Protein AF-A0A811U349-F1 (afdb_monomer_lite)

Foldseek 3Di:
DDDDDDDDDDDDPDDDDDPPDPPPPPPPPPPPPPPPADPVNVVVVVVVVVVVVVVVVVVVVVVVVVVVVVVVVVVVVVVVVVVVVVVVVVVVVVVVVVVVVVVVVVVVVVVVVVVVVVVVVVVVVVVVVVVVVVVVVVVVVPDDDDDDDDDDDDDDDVVNVVVCVVVVPCPPPPVPPDPDDCPPPDCPDPDPVVVVVVVVVVVVVVVVVVVVVVVVVVVVVVVVVVVVVVVVVVVVVVVVVVVVVVVVVVVVVVVVVVVVVVVVVVVVVVVVVVVVVVVVVVVVVVVVVPPDDDDDDDDPVVVVVVVVVVVVVVVVVVVVVVVVVVVVVVVVVVVVVVVVVVVVVVVVVVVVVVVVVVVVVVVVVVVVVVVVVVVVVVVVVVVVVVPDDDDDDDDDDDDDDDDDDDDDDDDDDDDDDDDDDDDDDDDDDDDDDDDDPDDDDDDDDDDDDDDDPDPVVVVVVVVVVVVVVVVVVVVVVVCVVPDD

InterPro domains:
  IPR024849 Shootin-1 [PTHR46606] (61-437)

Sequence (484 aa):
MERRGRIPVARFRTQEGKTRSRSRVRDPDYNEQDPETDLFTLLEDNIALKEENKALKIEIEDGKKAQTDLEEEKNKVCNELSDLKKQQLGNETQIKELTTKLNKISTERHALDKLHKMKIDKIDDLEHELQALQEKHKLLAAKPKPTALVHSAPIASPGLSSKLLKILPTLTSTEMESIVDVEPTATLPITSDLVERLVDEFQTLKSSMNAVELQLYEANEKIAELLENQHHLEEENETMRTENTNLTKVAKLLTENMKESVETSKKMEAALIKLKQRNDELNARTRDLTDGPPAPSPSPTTVKANEEFEQIKEEVESQNRDHNERIVEMKTLMEAAIEKNTNDELNTFKLKVEILEEELRKAIARAEHAEIELQKYKKSNSNISTNSLTTTFAQTEPLIITPTTTTTSTETASATAPIAPLPPPPPPPPLPPPLPAKLIYNQKADVMPGGGTAFSDSIAAHTLQREKIIGTVKQQVQGAATGR

Radius of gyration: 51.7 Å; chains: 1; bounding box: 118×86×165 Å

Organism: Ceratitis capitata (NCBI:txid7213)

Secondary structure (DSSP, 8-state):
----PPP----------------------TT---TTS-HHHHHHHHHHHHHHHHHHHHHHHHHHHHHHHHHHHHHHHHHHHHHHHHHHHHHHHHHHHHHHHHHHHHHHHHHHHHHHHHHHHHHHHHHHHHHHHHHHHHHHHT---------------HHHHHHHHHHS---SSSTTT-S----TT------HHHHHHHHHHHHHHHHHHHHHHHHHHHHHHHHHHHHHHHHHHHHHHHHHHHHHHHHHHHHHHHHHHHHHHHHHHHHHHHHHHHHHHHHHHHHHHHHHTTSS-------THHHHHHHHHHHHHHHHHHHHHHHHHHHHHHHHHHHHHHHHHHHHHHHHHHHHHHHHHHHHHHHHHHHHHHHHHHHHHHHHHHHHTTSS-------------------------------PPPPPPPPPPPPPPPPPS----------S-----HHHHHHHHHHHHHHHHHHHHHHHHHHHHS--

Structure (mmCIF, N/CA/C/O backbone):
data_AF-A0A811U349-F1
#
_entry.id   AF-A0A811U349-F1
#
loop_
_atom_site.group_PDB
_atom_site.id
_atom_site.type_symbol
_atom_site.label_atom_id
_atom_site.label_alt_id
_atom_site.label_comp_id
_atom_site.label_asym_id
_atom_site.label_entity_id
_atom_site.label_seq_id
_atom_site.pdbx_PDB_ins_code
_atom_site.Cartn_x
_atom_site.Cartn_y
_atom_site.Cartn_z
_atom_site.occupancy
_atom_site.B_iso_or_equiv
_atom_site.auth_seq_id
_atom_site.auth_comp_id
_atom_site.auth_asym_id
_atom_site.auth_atom_id
_atom_site.pdbx_PDB_model_num
ATOM 1 N N . MET A 1 1 ? -37.316 36.410 -12.811 1.00 41.97 1 MET A N 1
ATOM 2 C CA . MET A 1 1 ? -36.128 36.892 -13.552 1.00 41.97 1 MET A CA 1
ATOM 3 C C . MET A 1 1 ? -35.113 35.759 -13.606 1.00 41.97 1 MET A C 1
ATOM 5 O O . MET A 1 1 ? -34.329 35.588 -12.684 1.00 41.97 1 MET A O 1
ATOM 9 N N . GLU A 1 2 ? -35.206 34.928 -14.643 1.00 41.16 2 GLU A N 1
ATOM 10 C CA . GLU A 1 2 ? -34.267 33.836 -14.925 1.00 41.16 2 GLU A CA 1
ATOM 11 C C . GLU A 1 2 ? -32.912 34.385 -15.392 1.00 41.16 2 GLU A C 1
ATOM 13 O O . GLU A 1 2 ? -32.853 35.238 -16.277 1.00 41.16 2 GLU A O 1
ATOM 18 N N . ARG A 1 3 ? -31.814 33.852 -14.847 1.00 44.47 3 ARG A N 1
ATOM 19 C CA . ARG A 1 3 ? -30.470 33.979 -15.424 1.00 44.47 3 ARG A CA 1
ATOM 20 C C . ARG A 1 3 ? -29.896 32.583 -15.656 1.00 44.47 3 ARG A C 1
ATOM 22 O O . ARG A 1 3 ? -29.122 32.078 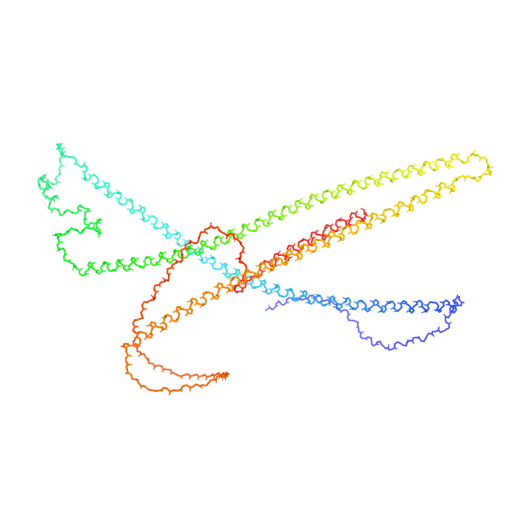-14.854 1.00 44.47 3 ARG A O 1
ATOM 29 N N . ARG A 1 4 ? -30.288 31.955 -16.769 1.00 46.06 4 ARG A N 1
ATOM 30 C CA . ARG A 1 4 ? -29.558 30.816 -17.343 1.00 46.06 4 ARG A CA 1
ATOM 31 C C . ARG A 1 4 ? -28.287 31.357 -18.006 1.00 46.06 4 ARG A C 1
ATOM 33 O O . ARG A 1 4 ? -28.369 32.155 -18.940 1.00 46.06 4 ARG A O 1
ATOM 40 N N . GLY A 1 5 ? -27.125 30.967 -17.485 1.00 47.62 5 GLY A N 1
ATOM 41 C CA . GLY A 1 5 ? -25.822 31.287 -18.065 1.00 47.62 5 GLY A CA 1
ATOM 42 C C . GLY A 1 5 ? -25.696 30.684 -19.464 1.00 47.62 5 GLY A C 1
ATOM 43 O O . GLY A 1 5 ? -25.898 29.487 -19.651 1.00 47.62 5 GLY A O 1
ATOM 44 N N . ARG A 1 6 ? -25.418 31.535 -20.456 1.00 54.81 6 ARG A N 1
ATOM 45 C CA . ARG A 1 6 ? -25.235 31.152 -21.858 1.00 54.81 6 ARG A CA 1
ATOM 46 C C . ARG A 1 6 ? -23.884 30.459 -22.042 1.00 54.81 6 ARG A C 1
ATOM 48 O O . ARG A 1 6 ? -22.852 31.023 -21.696 1.00 54.81 6 ARG A O 1
ATOM 55 N N . ILE A 1 7 ? -23.911 29.279 -22.648 1.00 49.59 7 ILE A N 1
ATOM 56 C CA . ILE A 1 7 ? -22.741 28.603 -23.220 1.00 49.59 7 ILE A CA 1
ATOM 57 C C . ILE A 1 7 ? -22.268 29.423 -24.440 1.00 49.59 7 ILE A C 1
ATOM 59 O O . ILE A 1 7 ? -23.120 29.853 -25.227 1.00 49.59 7 ILE A O 1
ATOM 63 N N . PRO A 1 8 ? -20.959 29.660 -24.645 1.00 46.91 8 PRO A N 1
ATOM 64 C CA . PRO A 1 8 ? -20.467 30.281 -25.870 1.00 46.91 8 PRO A CA 1
ATOM 65 C C . PRO A 1 8 ? -20.682 29.334 -27.059 1.00 46.91 8 PRO A C 1
ATOM 67 O O . PRO A 1 8 ? -20.035 28.298 -27.177 1.00 46.91 8 PRO A O 1
ATOM 70 N N . VAL A 1 9 ? -21.613 29.689 -27.944 1.00 43.12 9 VAL A N 1
ATOM 71 C CA . VAL A 1 9 ? -21.835 29.004 -29.221 1.00 43.12 9 VAL A CA 1
ATOM 72 C C . VAL A 1 9 ? -20.755 29.468 -30.197 1.00 43.12 9 VAL A C 1
ATOM 74 O O . VAL A 1 9 ? -20.718 30.642 -30.574 1.00 43.12 9 VAL A O 1
ATOM 77 N N . ALA A 1 10 ? -19.874 28.557 -30.609 1.00 43.38 10 ALA A N 1
ATOM 78 C CA . ALA A 1 10 ? -18.976 28.789 -31.732 1.00 43.38 10 ALA A CA 1
ATOM 79 C C . ALA A 1 10 ? -19.815 29.090 -32.984 1.00 43.38 10 ALA A C 1
ATOM 81 O O . ALA A 1 10 ? -20.736 28.347 -33.329 1.00 43.38 10 ALA A O 1
ATOM 82 N N . ARG A 1 11 ? -19.529 30.214 -33.651 1.00 43.16 11 ARG A N 1
ATOM 83 C CA . ARG A 1 11 ? -20.216 30.604 -34.885 1.00 43.16 11 ARG A CA 1
ATOM 84 C C . ARG A 1 11 ? -19.856 29.619 -35.996 1.00 43.16 11 ARG A C 1
ATOM 86 O O . ARG A 1 11 ? -18.820 29.761 -36.637 1.00 43.16 11 ARG A O 1
ATOM 93 N N . PHE A 1 12 ? -20.738 28.658 -36.249 1.00 36.53 12 PHE A N 1
ATOM 94 C CA . PHE A 1 12 ? -20.738 27.908 -37.496 1.00 36.53 12 PHE A CA 1
ATOM 95 C C . PHE A 1 12 ? -21.028 28.878 -38.641 1.00 36.53 12 PHE A C 1
ATOM 97 O O . PHE A 1 12 ? -22.109 29.458 -38.739 1.00 36.53 12 PHE A O 1
ATOM 104 N N . ARG A 1 13 ? -20.028 29.083 -39.498 1.00 42.72 13 ARG A N 1
ATOM 105 C CA . ARG A 1 13 ? -20.204 29.750 -40.782 1.00 42.72 13 ARG A CA 1
ATOM 106 C C . ARG A 1 13 ? -20.983 28.779 -41.667 1.00 42.72 13 ARG A C 1
ATOM 108 O O . ARG A 1 13 ? -20.434 27.793 -42.143 1.00 42.72 13 ARG A O 1
ATOM 115 N N . THR A 1 14 ? -22.275 29.034 -41.827 1.00 43.50 14 THR A N 1
ATOM 116 C CA . THR A 1 14 ? -23.143 28.347 -42.783 1.00 43.50 14 THR A CA 1
ATOM 117 C C . THR A 1 14 ? -22.600 28.577 -44.192 1.00 43.50 14 THR A C 1
ATOM 119 O O . THR A 1 14 ? -22.700 29.686 -44.717 1.00 43.50 14 THR A O 1
ATOM 122 N N . GLN A 1 15 ? -22.002 27.551 -44.797 1.00 39.94 15 GLN A N 1
ATOM 123 C CA . GLN A 1 15 ? -21.915 27.473 -46.250 1.00 39.94 15 GLN A CA 1
ATOM 124 C C . GLN A 1 15 ? -23.159 26.744 -46.743 1.00 39.94 15 GLN A C 1
ATOM 126 O O . GLN A 1 15 ? -23.410 25.590 -46.401 1.00 39.94 15 GLN A O 1
ATOM 131 N N . GLU A 1 16 ? -23.959 27.491 -47.491 1.00 40.28 16 GLU A N 1
ATOM 132 C CA . GLU A 1 16 ? -25.158 27.050 -48.179 1.00 40.28 16 GLU A CA 1
ATOM 133 C C . GLU A 1 16 ? -24.883 25.837 -49.070 1.00 40.28 16 GLU A C 1
ATOM 135 O O . GLU A 1 16 ? -23.791 25.665 -49.623 1.00 40.28 16 GLU A O 1
ATOM 140 N N . GLY A 1 17 ? -25.910 25.000 -49.208 1.00 49.72 17 GLY A N 1
ATOM 141 C CA . GLY A 1 17 ? -25.886 23.797 -50.017 1.00 49.72 17 GLY A CA 1
ATOM 142 C C . GLY A 1 17 ? -25.392 24.064 -51.434 1.00 49.72 17 GLY A C 1
ATOM 143 O O . GLY A 1 17 ? -26.063 24.695 -52.245 1.00 49.72 17 GLY A O 1
ATOM 144 N N . LYS A 1 18 ? -24.237 23.488 -51.755 1.00 39.69 18 LYS A N 1
ATOM 145 C CA . LYS A 1 18 ? -23.912 23.098 -53.120 1.00 39.69 18 LYS A CA 1
ATOM 146 C C . LYS A 1 18 ? -24.049 21.592 -53.172 1.00 39.69 18 LYS A C 1
ATOM 148 O O . LYS A 1 18 ? -23.184 20.858 -52.702 1.00 39.69 18 LYS A O 1
ATOM 153 N N . THR A 1 19 ? -25.156 21.140 -53.749 1.00 42.84 19 THR A N 1
ATOM 154 C CA . THR A 1 19 ? -25.222 19.851 -54.426 1.00 42.84 19 THR A CA 1
ATOM 155 C C . THR A 1 19 ? -23.984 19.753 -55.314 1.00 42.84 19 THR A C 1
ATOM 157 O O . THR A 1 19 ? -23.903 20.378 -56.375 1.00 42.84 19 THR A O 1
ATOM 160 N N . ARG A 1 20 ? -22.957 19.024 -54.860 1.00 41.75 20 ARG A N 1
ATOM 161 C CA . ARG A 1 20 ? -21.807 18.704 -55.702 1.00 41.75 20 ARG A CA 1
ATOM 162 C C . ARG A 1 20 ? -22.303 17.659 -56.682 1.00 41.75 20 ARG A C 1
ATOM 164 O O . ARG A 1 20 ? -22.201 16.455 -56.469 1.00 41.75 20 ARG A O 1
ATOM 171 N N . SER A 1 21 ? -22.925 18.188 -57.732 1.00 40.38 21 SER A N 1
ATOM 172 C CA . SER A 1 21 ? -23.091 17.562 -59.029 1.00 40.38 21 SER A CA 1
ATOM 173 C C . SER A 1 21 ? -21.906 16.649 -59.269 1.00 40.38 21 SER A C 1
ATOM 175 O O . SER A 1 21 ? -20.775 17.053 -58.989 1.00 40.38 21 SER A O 1
ATOM 177 N N . ARG A 1 22 ? -22.184 15.436 -59.755 1.00 44.00 22 ARG A N 1
ATOM 178 C CA . ARG A 1 22 ? -21.202 14.500 -60.302 1.00 44.00 22 ARG A CA 1
ATOM 179 C C . ARG A 1 22 ? -20.278 15.311 -61.206 1.00 44.00 22 ARG A C 1
ATOM 181 O O . ARG A 1 22 ? -20.615 15.587 -62.354 1.00 44.00 22 ARG A O 1
ATOM 188 N N . SER A 1 23 ? -19.169 15.784 -60.639 1.00 43.53 23 SER A N 1
ATOM 189 C CA . SER A 1 23 ? -18.108 16.418 -61.391 1.00 43.53 23 SER A CA 1
ATOM 190 C C . SER A 1 23 ? -17.662 15.293 -62.280 1.00 43.53 23 SER A C 1
ATOM 192 O O . SER A 1 23 ? -17.169 14.288 -61.768 1.00 43.53 23 SER A O 1
ATOM 194 N N . ARG A 1 24 ? -17.963 15.424 -63.574 1.00 50.12 24 ARG A N 1
ATOM 195 C CA . ARG A 1 24 ? -17.369 14.601 -64.615 1.00 50.12 24 ARG A CA 1
ATOM 196 C C . ARG A 1 24 ? -15.922 14.398 -64.193 1.00 50.12 24 ARG A C 1
ATOM 198 O O . ARG A 1 24 ? -15.200 15.380 -64.008 1.00 50.12 24 ARG A O 1
ATOM 205 N N . VAL A 1 25 ? -15.564 13.145 -63.927 1.00 46.06 25 VAL A N 1
ATOM 206 C CA . VAL A 1 25 ? -14.177 12.722 -64.055 1.00 46.06 25 VAL A CA 1
ATOM 207 C C . VAL A 1 25 ? -13.810 13.262 -65.426 1.00 46.06 25 VAL A C 1
ATOM 209 O O . VAL A 1 25 ? -14.460 12.907 -66.407 1.00 46.06 25 VAL A O 1
ATOM 212 N N . ARG A 1 26 ? -12.970 14.299 -65.454 1.00 53.19 26 ARG A N 1
ATOM 213 C CA . ARG A 1 26 ? -12.475 14.840 -66.710 1.00 53.19 26 ARG A CA 1
ATOM 214 C C . ARG A 1 26 ? -11.809 13.630 -67.350 1.00 53.19 26 ARG A C 1
ATOM 216 O O . ARG A 1 26 ? -10.923 13.057 -66.715 1.00 53.19 26 ARG A O 1
ATOM 223 N N . ASP A 1 27 ? -12.335 13.168 -68.483 1.00 52.66 27 ASP A N 1
ATOM 224 C CA . ASP A 1 27 ? -11.683 12.087 -69.214 1.00 52.66 27 ASP A CA 1
ATOM 225 C C . ASP A 1 27 ? -10.218 12.509 -69.379 1.00 52.66 27 ASP A C 1
ATOM 227 O O . ASP A 1 27 ? -9.985 13.695 -69.654 1.00 52.66 27 ASP A O 1
ATOM 231 N N . PRO A 1 28 ? -9.244 11.625 -69.093 1.00 60.69 28 PRO A N 1
ATOM 232 C CA . PRO A 1 28 ? -7.841 11.986 -69.202 1.00 60.69 28 PRO A CA 1
ATOM 233 C C . PRO A 1 28 ? -7.624 12.562 -70.596 1.00 60.69 28 PRO A C 1
ATOM 235 O O . PRO A 1 28 ? -7.951 11.914 -71.592 1.00 60.69 28 PRO A O 1
ATOM 238 N N . ASP A 1 29 ? -7.162 13.806 -70.668 1.00 60.78 29 ASP A N 1
ATOM 239 C CA . ASP A 1 29 ? -6.825 14.413 -71.944 1.00 60.78 29 ASP A CA 1
ATOM 240 C C . ASP A 1 29 ? -5.531 13.742 -72.411 1.00 60.78 29 ASP A C 1
ATOM 242 O O . ASP A 1 29 ? -4.434 14.108 -72.002 1.00 60.78 29 ASP A O 1
ATOM 246 N N . TYR A 1 30 ? -5.666 12.670 -73.196 1.00 56.94 30 TYR A N 1
ATOM 247 C CA . TYR A 1 30 ? -4.543 11.869 -73.696 1.00 56.94 30 TYR A CA 1
ATOM 248 C C . TYR A 1 30 ? -3.632 12.649 -74.662 1.00 56.94 30 TYR A C 1
ATOM 250 O O . TYR A 1 30 ? -2.660 12.089 -75.162 1.00 56.94 30 TYR A O 1
ATOM 258 N N . ASN A 1 31 ? -3.946 13.918 -74.941 1.00 56.44 31 ASN A N 1
ATOM 259 C CA . ASN A 1 31 ? -3.241 14.763 -75.895 1.00 56.44 31 ASN A CA 1
ATOM 260 C C . ASN A 1 31 ? -2.237 15.738 -75.246 1.00 56.44 31 ASN A C 1
ATOM 262 O O . ASN A 1 31 ? -1.541 16.444 -75.968 1.00 56.44 31 ASN A O 1
ATOM 266 N N . GLU A 1 32 ? -2.132 15.763 -73.912 1.00 54.78 32 GLU A N 1
ATOM 267 C CA . GLU A 1 32 ? -1.072 16.465 -73.164 1.00 54.78 32 GLU A CA 1
ATOM 268 C C . GLU A 1 32 ? 0.035 15.486 -72.721 1.00 54.78 32 GLU A C 1
ATOM 270 O O . GLU A 1 32 ? 0.512 15.531 -71.588 1.00 54.78 32 GLU A O 1
ATOM 275 N N . GLN A 1 33 ? 0.443 14.557 -73.595 1.00 57.09 33 GLN A N 1
ATOM 276 C CA . GLN A 1 33 ? 1.718 13.870 -73.391 1.00 57.09 33 GLN A CA 1
ATOM 277 C C . GLN A 1 33 ? 2.831 14.884 -73.636 1.00 57.09 33 GLN A C 1
ATOM 279 O O . GLN A 1 33 ? 3.050 15.313 -74.769 1.00 57.09 33 GLN A O 1
ATOM 284 N N . ASP A 1 34 ? 3.505 15.279 -72.560 1.00 55.97 34 ASP A N 1
ATOM 285 C CA . ASP A 1 34 ? 4.784 15.966 -72.646 1.00 55.97 34 ASP A CA 1
ATOM 286 C C . ASP A 1 34 ? 5.720 15.108 -73.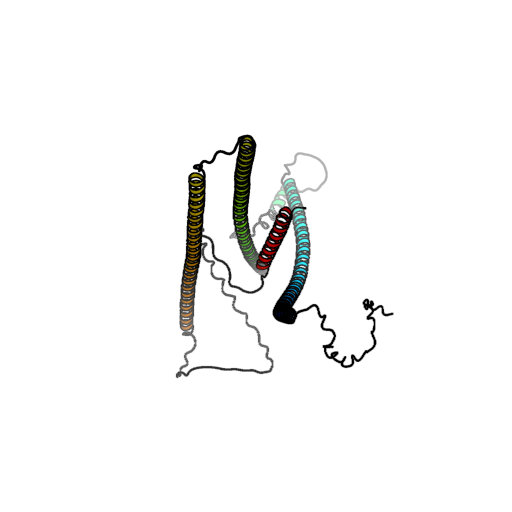523 1.00 55.97 34 ASP A C 1
ATOM 288 O O . ASP A 1 34 ? 5.990 13.956 -73.161 1.00 55.97 34 ASP A O 1
ATOM 292 N N . PRO A 1 35 ? 6.169 15.589 -74.700 1.00 58.34 35 PRO A N 1
ATOM 293 C CA . PRO A 1 35 ? 6.969 14.788 -75.626 1.00 58.34 35 PRO A CA 1
ATOM 294 C C . PRO A 1 35 ? 8.334 14.374 -75.051 1.00 58.34 35 PRO A C 1
ATOM 296 O O . PRO A 1 35 ? 9.058 13.620 -75.698 1.00 58.34 35 PRO A O 1
ATOM 299 N N . GLU A 1 36 ? 8.693 14.859 -73.860 1.00 58.94 36 GLU A N 1
ATOM 300 C CA . GLU A 1 36 ? 9.955 14.569 -73.179 1.00 58.94 36 GLU A CA 1
ATOM 301 C C . GLU A 1 36 ? 9.907 13.342 -72.249 1.00 58.94 36 GLU A C 1
ATOM 303 O O . GLU A 1 36 ? 10.961 12.878 -71.815 1.00 58.94 36 GLU A O 1
ATOM 308 N N . THR A 1 37 ? 8.728 12.772 -71.959 1.00 65.31 37 THR A N 1
ATOM 309 C CA . THR A 1 37 ? 8.615 11.627 -71.032 1.00 65.31 37 THR A CA 1
ATOM 310 C C . THR A 1 37 ? 8.408 10.313 -71.790 1.00 65.31 37 THR A C 1
ATOM 312 O O . THR A 1 37 ? 7.348 10.076 -72.370 1.00 65.31 37 THR A O 1
ATOM 315 N N . ASP A 1 38 ? 9.419 9.441 -71.789 1.00 79.19 38 ASP A N 1
ATOM 316 C CA . ASP A 1 38 ? 9.354 8.121 -72.429 1.00 79.19 38 ASP A CA 1
ATOM 317 C C . ASP A 1 38 ? 8.302 7.214 -71.751 1.00 79.19 38 ASP A C 1
ATOM 319 O O . ASP A 1 38 ? 8.050 7.294 -70.545 1.00 79.19 38 ASP A O 1
ATOM 323 N N . LEU A 1 39 ? 7.694 6.308 -72.523 1.00 80.75 39 LEU A N 1
ATOM 324 C CA . LEU A 1 39 ? 6.685 5.352 -72.054 1.00 80.75 39 LEU A CA 1
ATOM 325 C C . LEU A 1 39 ? 7.210 4.490 -70.896 1.00 80.75 39 LEU A C 1
ATOM 327 O O . LEU A 1 39 ? 6.443 4.126 -70.004 1.00 80.75 39 LEU A O 1
ATOM 331 N N . PHE A 1 40 ? 8.508 4.180 -70.899 1.00 78.62 40 PHE A N 1
ATOM 332 C CA . PHE A 1 40 ? 9.168 3.466 -69.807 1.00 78.62 40 PHE A CA 1
ATOM 333 C C . PHE A 1 40 ? 9.161 4.268 -68.504 1.00 78.62 40 PHE A C 1
ATOM 335 O O . PHE A 1 40 ? 8.773 3.719 -67.477 1.00 78.62 40 PHE A O 1
ATOM 342 N N . THR A 1 41 ? 9.481 5.563 -68.551 1.00 83.12 41 THR A N 1
ATOM 343 C CA . THR A 1 41 ? 9.434 6.453 -67.380 1.00 83.12 41 THR A CA 1
ATOM 344 C C . THR A 1 41 ? 8.015 6.559 -66.826 1.00 83.12 41 THR A C 1
ATOM 346 O O . THR A 1 41 ? 7.806 6.420 -65.627 1.00 83.12 41 THR A O 1
ATOM 349 N N . LEU A 1 42 ? 7.006 6.681 -67.696 1.00 84.81 42 LEU A N 1
ATOM 350 C CA . LEU A 1 42 ? 5.608 6.739 -67.258 1.00 84.81 42 LEU A CA 1
ATOM 351 C C . LEU A 1 42 ? 5.127 5.420 -66.619 1.00 84.81 42 LEU A C 1
ATOM 353 O O . LEU A 1 42 ? 4.299 5.429 -65.705 1.00 84.81 42 LEU A O 1
ATOM 357 N N . LEU A 1 43 ? 5.621 4.274 -67.100 1.00 88.50 43 LEU A N 1
ATOM 358 C CA . LEU A 1 43 ? 5.340 2.967 -66.502 1.00 88.50 43 LEU A CA 1
ATOM 359 C C . LEU A 1 43 ? 6.050 2.792 -65.156 1.00 88.50 43 LEU A C 1
ATOM 361 O O . LEU A 1 43 ? 5.420 2.289 -64.226 1.00 88.50 43 LEU A O 1
ATOM 365 N N . GLU A 1 44 ? 7.308 3.221 -65.040 1.00 88.50 44 GLU A N 1
ATOM 366 C CA . GLU A 1 44 ? 8.050 3.244 -63.774 1.00 88.50 44 GLU A CA 1
ATOM 367 C C . GLU A 1 44 ? 7.343 4.123 -62.737 1.00 88.50 44 GLU A C 1
ATOM 369 O O . GLU A 1 44 ? 7.060 3.647 -61.637 1.00 88.50 44 GLU A O 1
ATOM 374 N N . ASP A 1 45 ? 6.925 5.335 -63.111 1.00 89.75 45 ASP A N 1
ATOM 375 C CA . ASP A 1 45 ? 6.152 6.229 -62.243 1.00 89.75 45 ASP A CA 1
ATOM 376 C C . ASP A 1 45 ? 4.802 5.613 -61.846 1.00 89.75 45 ASP A C 1
ATOM 378 O O . ASP A 1 45 ? 4.374 5.712 -60.697 1.00 89.75 45 ASP A O 1
ATOM 382 N N . ASN A 1 46 ? 4.114 4.919 -62.762 1.00 91.94 46 ASN A N 1
ATOM 383 C CA . ASN A 1 46 ? 2.859 4.236 -62.434 1.00 91.94 46 ASN A CA 1
ATOM 384 C C . ASN A 1 46 ? 3.064 3.068 -61.458 1.00 91.94 46 ASN A C 1
ATOM 386 O O . ASN A 1 46 ? 2.199 2.815 -60.614 1.00 91.94 46 ASN A O 1
ATOM 390 N N . ILE A 1 47 ? 4.179 2.343 -61.583 1.00 92.75 47 ILE A N 1
ATOM 391 C CA . ILE A 1 47 ? 4.565 1.278 -60.653 1.00 92.75 47 ILE A CA 1
ATOM 392 C C . ILE A 1 47 ? 4.886 1.889 -59.287 1.00 92.75 47 ILE A C 1
ATOM 394 O O . ILE A 1 47 ? 4.298 1.451 -58.297 1.00 92.75 47 ILE A O 1
ATOM 398 N N . ALA A 1 48 ? 5.697 2.949 -59.239 1.00 93.44 48 ALA A N 1
ATOM 399 C CA . ALA A 1 48 ? 6.023 3.671 -58.012 1.00 93.44 48 ALA A CA 1
ATOM 400 C C . ALA A 1 48 ? 4.759 4.204 -57.314 1.00 93.44 48 ALA A C 1
ATOM 402 O O . ALA A 1 48 ? 4.555 3.953 -56.129 1.00 93.44 48 ALA A O 1
ATOM 403 N N . LEU A 1 49 ? 3.836 4.823 -58.059 1.00 94.56 49 LEU A N 1
ATOM 404 C CA . LEU A 1 49 ? 2.552 5.294 -57.530 1.00 94.56 49 LEU A CA 1
ATOM 405 C C . LEU A 1 49 ? 1.662 4.151 -57.029 1.00 94.56 49 LEU A C 1
ATOM 407 O O . LEU A 1 49 ? 0.912 4.321 -56.066 1.00 94.56 49 LEU A O 1
ATOM 411 N N . LYS A 1 50 ? 1.681 2.976 -57.668 1.00 95.44 50 LYS A N 1
ATOM 412 C CA . LYS A 1 50 ? 0.935 1.802 -57.179 1.00 95.44 50 LYS A CA 1
ATOM 413 C C . LYS A 1 50 ? 1.528 1.256 -55.887 1.00 95.44 50 LYS A C 1
ATOM 415 O O . LYS A 1 50 ? 0.766 0.863 -55.002 1.00 95.44 50 LYS A O 1
ATOM 420 N N . GLU A 1 51 ? 2.851 1.224 -55.780 1.00 94.38 51 GLU A N 1
ATOM 421 C CA . GLU A 1 51 ? 3.549 0.825 -54.559 1.00 94.38 51 GLU A CA 1
ATOM 422 C C . GLU A 1 51 ? 3.295 1.823 -53.426 1.00 94.38 51 GLU A C 1
ATOM 424 O O . GLU A 1 51 ? 2.921 1.404 -52.331 1.00 94.38 51 GLU A O 1
ATOM 429 N N . GLU A 1 52 ? 3.352 3.126 -53.709 1.00 95.25 52 GLU A N 1
ATOM 430 C CA . GLU A 1 52 ? 3.008 4.191 -52.764 1.00 95.25 52 GLU A CA 1
ATOM 431 C C . GLU A 1 52 ? 1.549 4.078 -52.299 1.00 95.25 52 GLU A C 1
ATOM 433 O O . GLU A 1 52 ? 1.275 4.065 -51.102 1.00 95.25 52 GLU A O 1
ATOM 438 N N . ASN A 1 53 ? 0.593 3.879 -53.212 1.00 95.38 53 ASN A N 1
ATOM 439 C CA . ASN A 1 53 ? -0.812 3.669 -52.842 1.00 95.38 53 ASN A CA 1
ATOM 440 C C . ASN A 1 53 ? -1.019 2.406 -51.993 1.00 95.38 53 ASN A C 1
ATOM 442 O O . ASN A 1 53 ? -1.892 2.376 -51.121 1.00 95.38 53 ASN A O 1
ATOM 446 N N . LYS A 1 54 ? -0.241 1.345 -52.237 1.00 96.75 54 LYS A N 1
ATOM 447 C CA . LYS A 1 54 ? -0.278 0.132 -51.415 1.00 96.75 54 LYS A CA 1
ATOM 448 C C . LYS A 1 54 ? 0.272 0.409 -50.014 1.00 96.75 54 LYS A C 1
ATOM 450 O O . LYS A 1 54 ? -0.343 -0.045 -49.051 1.00 96.75 54 LYS A O 1
ATOM 455 N N . ALA A 1 55 ? 1.364 1.163 -49.903 1.00 95.88 55 ALA A N 1
ATOM 456 C CA . ALA A 1 55 ? 1.934 1.588 -48.627 1.00 95.88 55 ALA A CA 1
ATOM 457 C C . ALA A 1 55 ? 0.954 2.475 -47.841 1.00 95.88 55 ALA A C 1
ATOM 459 O O . ALA A 1 55 ? 0.627 2.149 -46.702 1.00 95.88 55 ALA A O 1
ATOM 460 N N . LEU A 1 56 ? 0.374 3.497 -48.480 1.00 96.31 56 LEU A N 1
ATOM 461 C CA . LEU A 1 56 ? -0.634 4.375 -47.874 1.00 96.31 56 LEU A CA 1
ATOM 462 C C . LEU A 1 56 ? -1.868 3.604 -47.398 1.00 96.31 56 LEU A C 1
ATOM 464 O O . LEU A 1 56 ? -2.440 3.909 -46.355 1.00 96.31 56 LEU A O 1
ATOM 468 N N . LYS A 1 57 ? -2.298 2.579 -48.142 1.00 97.06 57 LYS A N 1
ATOM 469 C CA . LYS A 1 57 ? -3.428 1.741 -47.727 1.00 97.06 57 LYS A CA 1
ATOM 470 C C . LYS A 1 57 ? -3.124 0.949 -46.454 1.00 97.06 57 LYS A C 1
ATOM 472 O O . LYS A 1 57 ? -4.021 0.801 -45.629 1.00 97.06 57 LYS A O 1
ATOM 477 N N . ILE A 1 58 ? -1.900 0.438 -46.316 1.00 96.38 58 ILE A N 1
ATOM 478 C CA . ILE A 1 58 ? -1.449 -0.251 -45.100 1.00 96.38 58 ILE A CA 1
ATOM 479 C C . ILE A 1 58 ? -1.398 0.749 -43.942 1.00 96.38 58 ILE A C 1
ATOM 481 O O . ILE A 1 58 ? -2.010 0.501 -42.911 1.00 96.38 58 ILE A O 1
ATOM 485 N N . GLU A 1 59 ? -0.793 1.918 -44.155 1.00 95.88 59 GLU A N 1
ATOM 486 C CA . GLU A 1 59 ? -0.683 2.968 -43.137 1.00 95.88 59 GLU A CA 1
ATOM 487 C C . GLU A 1 59 ? -2.055 3.458 -42.638 1.00 95.88 59 GLU A C 1
ATOM 489 O O . GLU A 1 59 ? -2.259 3.639 -41.439 1.00 95.88 59 GLU A O 1
ATOM 494 N N . ILE A 1 60 ? -3.038 3.610 -43.533 1.00 96.62 60 ILE A N 1
ATOM 495 C CA . ILE A 1 60 ? -4.416 3.959 -43.154 1.00 96.62 60 ILE A CA 1
ATOM 496 C C . ILE A 1 60 ? -5.053 2.863 -42.292 1.00 96.62 60 ILE A C 1
ATOM 498 O O . ILE A 1 60 ? -5.786 3.175 -41.352 1.00 96.62 60 ILE A O 1
ATOM 502 N N . GLU A 1 61 ? -4.834 1.590 -42.619 1.00 95.94 61 GLU A N 1
ATOM 503 C CA . GLU A 1 61 ? -5.431 0.481 -41.873 1.00 95.94 61 GLU A CA 1
ATOM 504 C C . GLU A 1 61 ? -4.777 0.315 -40.494 1.00 95.94 61 GLU A C 1
ATOM 506 O O . GLU A 1 61 ? -5.487 0.175 -39.496 1.00 95.94 61 GLU A O 1
ATOM 511 N N . ASP A 1 62 ? -3.454 0.465 -40.413 1.00 95.94 62 ASP A N 1
ATOM 512 C CA . ASP A 1 62 ? -2.714 0.514 -39.149 1.00 95.94 62 ASP A CA 1
ATOM 513 C C . ASP A 1 62 ? -3.161 1.708 -38.292 1.00 95.94 62 ASP A C 1
ATOM 515 O O . ASP A 1 62 ? -3.400 1.565 -37.091 1.00 95.94 62 ASP A O 1
ATOM 519 N N . GLY A 1 63 ? -3.378 2.873 -38.912 1.00 96.88 63 GLY A N 1
ATOM 520 C CA . GLY A 1 63 ? -3.912 4.062 -38.248 1.00 96.88 63 GLY A CA 1
ATOM 521 C C . GLY A 1 63 ? -5.317 3.853 -37.674 1.00 96.88 63 GLY A C 1
ATOM 522 O O . GLY A 1 63 ? -5.586 4.258 -36.543 1.00 96.88 63 GLY A O 1
ATOM 523 N N . LYS A 1 64 ? -6.215 3.172 -38.400 1.00 96.88 64 LYS A N 1
ATOM 524 C CA . LYS A 1 64 ? -7.549 2.809 -37.878 1.00 96.88 64 LYS A CA 1
ATOM 525 C C . LYS A 1 64 ? -7.467 1.820 -36.724 1.00 96.88 64 LYS A C 1
ATOM 527 O O . LYS A 1 64 ? -8.236 1.941 -35.768 1.00 96.88 64 LYS A O 1
ATOM 532 N N . LYS A 1 65 ? -6.561 0.842 -36.811 1.00 96.06 65 LYS A N 1
ATOM 533 C CA . LYS A 1 65 ? -6.337 -0.108 -35.723 1.00 96.06 65 LYS A CA 1
ATOM 534 C C . LYS A 1 65 ? -5.868 0.634 -34.471 1.00 96.06 65 LYS A C 1
ATOM 536 O O . LYS A 1 65 ? -6.501 0.505 -33.430 1.00 96.06 65 LYS A O 1
ATOM 541 N N . ALA A 1 66 ? -4.854 1.488 -34.599 1.00 95.06 66 ALA A N 1
ATOM 542 C CA . ALA A 1 66 ? -4.363 2.316 -33.500 1.00 95.06 66 ALA A CA 1
ATOM 543 C C . ALA A 1 66 ? -5.456 3.234 -32.921 1.00 95.06 66 ALA A C 1
ATOM 545 O O . ALA A 1 66 ? -5.547 3.401 -31.709 1.00 95.06 66 ALA A O 1
ATOM 546 N N . GLN A 1 67 ? -6.323 3.799 -33.768 1.00 96.19 67 GLN A N 1
ATOM 547 C CA . GLN A 1 67 ? -7.457 4.606 -33.316 1.00 96.19 67 GLN A CA 1
ATOM 548 C C . GLN A 1 67 ? -8.480 3.789 -32.515 1.00 96.19 67 GLN A C 1
ATOM 550 O O . GLN A 1 67 ? -9.032 4.295 -31.540 1.00 96.19 67 GLN A O 1
ATOM 555 N N . THR A 1 68 ? -8.740 2.547 -32.924 1.00 96.25 68 THR A N 1
ATOM 556 C CA . THR A 1 68 ? -9.662 1.646 -32.219 1.00 96.25 68 THR A CA 1
ATOM 557 C C . THR A 1 68 ? -9.094 1.266 -30.855 1.00 96.25 68 THR A C 1
ATOM 559 O O . THR A 1 68 ? -9.780 1.437 -29.851 1.00 96.25 68 THR A O 1
ATOM 562 N N . ASP A 1 69 ? -7.818 0.871 -30.813 1.00 95.50 69 ASP A N 1
ATOM 563 C CA . ASP A 1 69 ? -7.107 0.527 -29.576 1.00 95.50 69 ASP A CA 1
ATOM 564 C C . ASP A 1 69 ? -7.115 1.719 -28.587 1.00 95.50 69 ASP A C 1
ATOM 566 O O . ASP A 1 69 ? -7.388 1.557 -27.396 1.00 95.50 69 ASP A O 1
ATOM 570 N N . LEU A 1 70 ? -6.908 2.947 -29.085 1.00 95.69 70 LEU A N 1
ATOM 571 C CA . LEU A 1 70 ? -6.928 4.165 -28.266 1.00 95.69 70 LEU A CA 1
ATOM 572 C C . LEU A 1 70 ? -8.333 4.524 -27.750 1.00 95.69 70 LEU A C 1
ATOM 574 O O . LEU A 1 70 ? -8.475 5.032 -26.638 1.00 95.69 70 LEU A O 1
ATOM 578 N N . GLU A 1 71 ? -9.387 4.269 -28.528 1.00 95.69 71 GLU A N 1
ATOM 579 C CA . GLU A 1 71 ? -10.769 4.483 -28.081 1.00 95.69 71 GLU A CA 1
ATOM 580 C C . GLU A 1 71 ? -11.180 3.454 -27.013 1.00 95.69 71 GLU A C 1
ATOM 582 O O . GLU A 1 71 ? -11.860 3.812 -26.047 1.00 95.69 71 GLU A O 1
ATOM 587 N N . GLU A 1 72 ? -10.731 2.202 -27.128 1.00 96.25 72 GLU A N 1
ATOM 588 C CA . GLU A 1 72 ? -10.908 1.181 -26.088 1.00 96.25 72 GLU A CA 1
ATOM 589 C C . GLU A 1 72 ? -10.188 1.565 -24.790 1.00 96.25 72 GLU A C 1
ATOM 591 O O . GLU A 1 72 ? -10.793 1.519 -23.714 1.00 96.25 72 GLU A O 1
ATOM 596 N N . GLU A 1 73 ? -8.938 2.028 -24.883 1.00 95.75 73 GLU A N 1
ATOM 597 C CA . GLU A 1 73 ? -8.179 2.517 -23.730 1.00 95.75 73 GLU A CA 1
ATOM 598 C C . GLU A 1 73 ? -8.863 3.729 -23.080 1.00 95.75 73 GLU A C 1
ATOM 600 O O . GLU A 1 73 ? -9.050 3.759 -21.861 1.00 95.75 73 GLU A O 1
ATOM 605 N N . LYS A 1 74 ? -9.342 4.691 -23.881 1.00 96.00 74 LYS A N 1
ATOM 606 C CA . LYS A 1 74 ? -10.110 5.842 -23.381 1.00 96.00 74 LYS A CA 1
ATOM 607 C C . LYS A 1 74 ? -11.346 5.395 -22.602 1.00 96.00 74 LYS A C 1
ATOM 609 O O . LYS A 1 74 ? -11.620 5.923 -21.525 1.00 96.00 74 LYS A O 1
ATOM 614 N N . ASN A 1 75 ? -12.090 4.424 -23.129 1.00 96.12 75 ASN A N 1
ATOM 615 C CA . ASN A 1 75 ? -13.287 3.903 -22.472 1.00 96.12 75 ASN A CA 1
ATOM 616 C C . ASN A 1 75 ? -12.949 3.184 -21.162 1.00 96.12 75 ASN A C 1
ATOM 618 O O . ASN A 1 75 ? -13.651 3.371 -20.166 1.00 96.12 75 ASN A O 1
ATOM 622 N N . LYS A 1 76 ? -11.846 2.430 -21.129 1.00 96.75 76 LYS A N 1
ATOM 623 C CA . LYS A 1 76 ? -11.345 1.795 -19.908 1.00 96.75 76 LYS A CA 1
ATOM 624 C C . LYS A 1 76 ? -11.004 2.836 -18.837 1.00 96.75 76 LYS A C 1
ATOM 626 O O . LYS A 1 76 ? -11.527 2.752 -17.728 1.00 96.75 76 LYS A O 1
ATOM 631 N N . VAL A 1 77 ? -10.236 3.866 -19.193 1.00 95.62 77 VAL A N 1
ATOM 632 C CA . VAL A 1 77 ? -9.873 4.965 -18.280 1.00 95.62 77 VAL A CA 1
ATOM 633 C C . VAL A 1 77 ? -11.113 5.724 -17.795 1.00 95.62 77 VAL A C 1
ATOM 635 O O . VAL A 1 77 ? -11.206 6.079 -16.621 1.00 95.62 77 VAL A O 1
ATOM 638 N N . CYS A 1 78 ? -12.106 5.959 -18.659 1.00 95.69 78 CYS A N 1
ATOM 639 C CA . CYS A 1 78 ? -13.363 6.591 -18.252 1.00 95.69 78 CYS A CA 1
ATOM 640 C C . CYS A 1 78 ? -14.140 5.759 -17.220 1.00 95.69 78 CYS A C 1
ATOM 642 O O . CYS A 1 78 ? -14.702 6.335 -16.285 1.00 95.69 78 CYS A O 1
ATOM 644 N N . ASN A 1 79 ? -14.163 4.433 -17.367 1.00 95.19 79 ASN A N 1
ATOM 645 C CA . ASN A 1 79 ? -14.806 3.542 -16.402 1.00 95.19 79 ASN A CA 1
ATOM 646 C C . ASN A 1 79 ? -14.061 3.548 -15.060 1.00 95.19 79 ASN A C 1
ATOM 648 O O . ASN A 1 79 ? -14.686 3.774 -14.026 1.00 95.19 79 ASN A O 1
ATOM 652 N N . GLU A 1 80 ? -12.731 3.426 -15.082 1.00 96.19 80 GLU A N 1
ATOM 653 C CA . GLU A 1 80 ? -11.889 3.508 -13.878 1.00 96.19 80 GLU A CA 1
ATOM 654 C C . GLU A 1 80 ? -12.087 4.845 -13.138 1.00 96.19 80 GLU A C 1
ATOM 656 O O . GLU A 1 80 ? -12.237 4.880 -11.916 1.00 96.19 80 GLU A O 1
ATOM 661 N N . LEU A 1 81 ? -12.185 5.959 -13.873 1.00 95.00 81 LEU A N 1
ATOM 662 C CA . LEU A 1 81 ? -12.448 7.281 -13.296 1.00 95.00 81 LEU A CA 1
ATOM 663 C C . LEU A 1 81 ? -13.845 7.371 -12.661 1.00 95.00 81 LEU A C 1
ATOM 665 O O . LEU A 1 81 ? -14.015 8.014 -11.621 1.00 95.00 81 LEU A O 1
ATOM 669 N N . SER A 1 82 ? -14.851 6.729 -13.259 1.00 95.62 82 SER A N 1
ATOM 670 C CA . SER A 1 82 ? -16.200 6.646 -12.690 1.00 95.62 82 SER A CA 1
ATOM 671 C C . SER A 1 82 ? -16.214 5.858 -11.377 1.00 95.62 82 SER A C 1
ATOM 673 O O . SER A 1 82 ? -16.834 6.298 -10.403 1.00 95.62 82 SER A O 1
ATOM 675 N N . ASP A 1 83 ? -15.500 4.735 -11.321 1.00 95.19 83 ASP A N 1
ATOM 676 C CA . ASP A 1 83 ? -15.407 3.900 -10.122 1.00 95.19 83 ASP A CA 1
ATOM 677 C C . ASP A 1 83 ? -14.658 4.615 -8.992 1.00 95.19 83 ASP A C 1
ATOM 679 O O . ASP A 1 83 ? -15.168 4.686 -7.869 1.00 95.19 83 ASP A O 1
ATOM 683 N N . LEU A 1 84 ? -13.531 5.268 -9.300 1.00 95.19 84 LEU A N 1
ATOM 684 C CA . LEU A 1 84 ? -12.802 6.112 -8.346 1.00 95.19 84 LEU A CA 1
ATOM 685 C C . LEU A 1 84 ? -13.678 7.241 -7.796 1.00 95.19 84 LEU A C 1
ATOM 687 O O . LEU A 1 84 ? -13.674 7.516 -6.596 1.00 95.19 84 LEU A O 1
ATOM 691 N N . LYS A 1 85 ? -14.487 7.880 -8.647 1.00 95.81 85 LYS A N 1
ATOM 692 C CA . LYS A 1 85 ? -15.411 8.935 -8.212 1.00 95.81 85 LYS A CA 1
ATOM 693 C C . LYS A 1 85 ? -16.492 8.402 -7.267 1.00 95.81 85 LYS A C 1
ATOM 695 O O . LYS A 1 85 ? -16.882 9.090 -6.322 1.00 95.81 85 LYS A O 1
ATOM 700 N N . LYS A 1 86 ? -16.974 7.179 -7.495 1.00 95.56 86 LYS A N 1
ATOM 701 C CA . LYS A 1 86 ? -17.938 6.512 -6.610 1.00 95.56 86 LYS A CA 1
ATOM 702 C C . LYS A 1 86 ? -17.301 6.146 -5.267 1.00 95.56 86 LYS A C 1
ATOM 704 O O . LYS A 1 86 ? -17.914 6.389 -4.228 1.00 95.56 86 LYS A O 1
ATOM 709 N N . GLN A 1 87 ? -16.073 5.626 -5.281 1.00 95.25 87 GLN A N 1
ATOM 710 C CA . GLN A 1 87 ? -15.303 5.326 -4.072 1.00 95.25 87 GLN A CA 1
ATOM 711 C C . GLN A 1 87 ? -15.027 6.599 -3.259 1.00 95.25 87 GLN A C 1
ATOM 713 O O . GLN A 1 87 ? -15.273 6.621 -2.056 1.00 95.25 87 GLN A O 1
ATOM 718 N N . GLN A 1 88 ? -14.622 7.692 -3.916 1.00 94.75 88 GLN A N 1
ATOM 719 C CA . GLN A 1 88 ? -14.411 8.994 -3.280 1.00 94.75 88 GLN A CA 1
ATOM 720 C C . GLN A 1 88 ? -15.667 9.477 -2.541 1.00 94.75 88 GLN A C 1
ATOM 722 O O . GLN A 1 88 ? -15.574 9.915 -1.395 1.00 94.75 88 GLN A O 1
ATOM 727 N N . LEU A 1 89 ? -16.842 9.376 -3.170 1.00 95.06 89 LEU A N 1
ATOM 728 C CA . LEU A 1 89 ? -18.108 9.777 -2.551 1.00 95.06 89 LEU A CA 1
ATOM 729 C C . LEU A 1 89 ? -18.454 8.908 -1.326 1.00 95.06 89 LEU A C 1
ATOM 731 O O . LEU A 1 89 ? -18.955 9.417 -0.319 1.00 95.06 89 LEU A O 1
ATOM 735 N N . GLY A 1 90 ? -18.165 7.605 -1.399 1.00 94.50 90 GLY A N 1
ATOM 736 C CA . GLY A 1 90 ? -18.293 6.684 -0.267 1.00 94.50 90 GLY A CA 1
ATOM 737 C C . GLY A 1 90 ? -17.394 7.092 0.901 1.00 94.50 90 GLY A C 1
ATOM 738 O O . GLY A 1 90 ? -17.879 7.275 2.019 1.00 94.50 90 GLY A O 1
ATOM 739 N N . ASN A 1 91 ? -16.114 7.345 0.620 1.00 93.69 91 ASN A N 1
ATOM 740 C CA . ASN A 1 91 ? -15.135 7.784 1.614 1.00 93.69 91 ASN A CA 1
ATOM 741 C C . ASN A 1 91 ? -15.533 9.124 2.250 1.00 93.69 91 ASN A C 1
ATOM 743 O O . ASN A 1 91 ? -15.459 9.278 3.466 1.00 93.69 91 ASN A O 1
ATOM 747 N N . GLU A 1 92 ? -16.016 10.089 1.462 1.00 96.31 92 GLU A N 1
ATOM 748 C CA . GLU A 1 92 ? -16.480 11.381 1.981 1.00 96.31 92 GLU A CA 1
ATOM 749 C C . GLU A 1 92 ? -17.660 11.215 2.953 1.00 96.31 92 GLU A C 1
ATOM 751 O O . GLU A 1 92 ? -17.743 11.898 3.977 1.00 96.31 92 GLU A O 1
ATOM 756 N N . THR A 1 93 ? -18.561 10.275 2.662 1.00 95.62 93 THR A N 1
ATOM 757 C CA . THR A 1 93 ? -19.699 9.957 3.533 1.00 95.62 93 THR A CA 1
ATOM 758 C C . THR A 1 93 ? -19.229 9.327 4.845 1.00 95.62 93 THR A C 1
ATOM 760 O O . THR A 1 93 ? -19.647 9.765 5.918 1.00 95.62 93 THR A O 1
ATOM 763 N N . GLN A 1 94 ? -18.302 8.368 4.779 1.00 95.62 94 GLN A N 1
ATOM 764 C CA . GLN A 1 94 ? -17.729 7.722 5.961 1.00 95.62 94 GLN A CA 1
ATOM 765 C C . GLN A 1 94 ? -16.957 8.716 6.839 1.00 95.62 94 GLN A C 1
ATOM 767 O O . GLN A 1 94 ? -17.106 8.711 8.061 1.00 95.62 94 GLN A O 1
ATOM 772 N N . ILE A 1 95 ? -16.190 9.628 6.232 1.00 95.81 95 ILE A N 1
ATOM 773 C CA . ILE A 1 95 ? -15.487 10.696 6.954 1.00 95.81 95 ILE A CA 1
ATOM 774 C C . ILE A 1 95 ? -16.486 11.593 7.693 1.00 95.81 95 ILE A C 1
ATOM 776 O O . ILE A 1 95 ? -16.269 11.906 8.865 1.00 95.81 95 ILE A O 1
ATOM 780 N N . LYS A 1 96 ? -17.598 11.986 7.057 1.00 95.75 96 LYS A N 1
ATOM 781 C CA . LYS A 1 96 ? -18.646 12.790 7.716 1.00 95.75 96 LYS A CA 1
ATOM 782 C C . LYS A 1 96 ? -19.266 12.057 8.906 1.00 95.75 96 LYS A C 1
ATOM 784 O O . LYS A 1 96 ? -19.476 12.667 9.958 1.00 95.75 96 LYS A O 1
ATOM 789 N N . GLU A 1 97 ? -19.520 10.759 8.771 1.00 94.94 97 GLU A N 1
ATOM 790 C CA . GLU A 1 97 ? -20.053 9.937 9.859 1.00 94.94 97 GLU A CA 1
ATOM 791 C C . GLU A 1 97 ? -19.062 9.836 11.030 1.00 94.94 97 GLU A C 1
ATOM 793 O O . GLU A 1 97 ? -19.425 10.119 12.175 1.00 94.94 97 GLU A O 1
ATOM 798 N N . LEU A 1 98 ? -17.796 9.509 10.752 1.00 94.31 98 LEU A N 1
ATOM 799 C CA . LEU A 1 98 ? -16.739 9.431 11.763 1.00 94.31 98 LEU A CA 1
ATOM 800 C C . LEU A 1 98 ? -16.506 10.777 12.453 1.00 94.31 98 LEU A C 1
ATOM 802 O O . LEU A 1 98 ? -16.395 10.823 13.674 1.00 94.31 98 LEU A O 1
ATOM 806 N N . THR A 1 99 ? -16.517 11.880 11.705 1.00 95.19 99 THR A N 1
ATOM 807 C CA . THR A 1 99 ? -16.411 13.237 12.268 1.00 95.19 99 THR A CA 1
ATOM 808 C C . THR A 1 99 ? -17.558 13.523 13.237 1.00 95.19 99 THR A C 1
ATOM 810 O O . THR A 1 99 ? -17.352 14.085 14.312 1.00 95.19 99 THR A O 1
ATOM 813 N N . THR A 1 100 ? -18.774 13.090 12.896 1.00 95.19 100 THR A N 1
ATOM 814 C CA . THR A 1 100 ? -19.946 13.248 13.766 1.00 95.19 100 THR A CA 1
ATOM 815 C C . THR A 1 100 ? -19.800 12.428 15.051 1.00 95.19 100 THR A C 1
ATOM 817 O O . THR A 1 100 ? -20.039 12.951 16.141 1.00 95.19 100 THR A O 1
ATOM 820 N N . LYS A 1 101 ? -19.346 11.170 14.948 1.00 95.44 101 LYS A N 1
ATOM 821 C CA . LYS A 1 101 ? -19.065 10.306 16.110 1.00 95.44 101 LYS A CA 1
ATOM 822 C C . LYS A 1 101 ? -17.962 10.888 16.995 1.00 95.44 101 LYS A C 1
ATOM 824 O O . LYS A 1 101 ? -18.133 10.948 18.208 1.00 95.44 101 LYS A O 1
ATOM 829 N N . LEU A 1 102 ? -16.875 11.375 16.398 1.00 94.50 102 LEU A N 1
ATOM 830 C CA . LEU A 1 102 ? -15.766 12.006 17.112 1.00 94.50 102 LEU A CA 1
ATOM 831 C C . LEU A 1 102 ? -16.232 13.236 17.894 1.00 94.50 102 LEU A C 1
ATOM 833 O O . LEU A 1 102 ? -15.901 13.377 19.068 1.00 94.50 102 LEU A O 1
ATOM 837 N N . ASN A 1 103 ? -17.033 14.103 17.271 1.00 94.31 103 ASN A N 1
ATOM 838 C CA . ASN A 1 103 ? -17.580 15.280 17.942 1.00 94.31 103 ASN A CA 1
ATOM 839 C C . ASN A 1 103 ? -18.463 14.889 19.132 1.00 94.31 103 ASN A C 1
ATOM 841 O O . ASN A 1 103 ? -18.332 15.480 20.202 1.00 94.31 103 ASN A O 1
ATOM 845 N N . LYS A 1 104 ? -19.303 13.858 18.981 1.00 95.75 104 LYS A N 1
ATOM 846 C CA . LYS A 1 104 ? -20.123 13.329 20.077 1.00 95.75 104 LYS A CA 1
ATOM 847 C C . LYS A 1 104 ? -19.257 12.823 21.238 1.00 95.75 104 LYS A C 1
ATOM 849 O O . LYS A 1 104 ? -19.428 13.283 22.365 1.00 95.75 104 LYS A O 1
ATOM 854 N N . ILE A 1 105 ? -18.278 11.963 20.957 1.00 93.31 105 ILE A N 1
ATOM 855 C CA . ILE A 1 105 ? -17.358 11.427 21.975 1.00 93.31 105 ILE A CA 1
ATOM 856 C C . ILE A 1 105 ? -16.577 12.558 22.654 1.00 93.31 105 ILE A C 1
ATOM 858 O O . ILE A 1 105 ? -16.415 12.563 23.870 1.00 93.31 105 ILE A O 1
ATOM 862 N N . SER A 1 106 ? -16.130 13.554 21.888 1.00 94.25 106 SER A N 1
ATOM 863 C CA . SER A 1 106 ? -15.456 14.733 22.431 1.00 94.25 106 SER A CA 1
ATOM 864 C C . SER A 1 106 ? -16.355 15.482 23.417 1.00 94.25 106 SER A C 1
ATOM 866 O O . SER A 1 106 ? -15.921 15.779 24.529 1.00 94.25 106 SER A O 1
ATOM 868 N N . THR A 1 107 ? -17.623 15.733 23.071 1.00 93.50 107 THR A N 1
ATOM 869 C CA . THR A 1 107 ? -18.564 16.394 23.991 1.00 93.50 107 THR A CA 1
ATOM 870 C C . THR A 1 107 ? -18.830 15.579 25.257 1.00 93.50 107 THR A C 1
ATOM 872 O O . THR A 1 107 ? -18.852 16.147 26.350 1.00 93.50 107 THR A O 1
ATOM 875 N N . GLU A 1 108 ? -18.967 14.256 25.136 1.00 93.25 108 GLU A N 1
ATOM 876 C CA . GLU A 1 108 ? -19.154 13.351 26.276 1.00 93.25 108 GLU A CA 1
ATOM 877 C C . GLU A 1 108 ? -17.925 13.345 27.192 1.00 93.25 108 GLU A C 1
ATOM 879 O O . GLU A 1 108 ? -18.061 13.463 28.409 1.00 93.25 108 GLU A O 1
ATOM 884 N N . ARG A 1 109 ? -16.717 13.318 26.617 1.00 93.69 109 ARG A N 1
ATOM 885 C CA . ARG A 1 109 ? -15.462 13.410 27.369 1.00 93.69 109 ARG A CA 1
ATOM 886 C C . ARG A 1 109 ? -15.347 14.721 28.143 1.00 93.69 109 ARG A C 1
ATOM 888 O O . ARG A 1 109 ? -15.037 14.690 29.326 1.00 93.69 109 ARG A O 1
ATOM 895 N N . HIS A 1 110 ? -15.667 15.858 27.523 1.00 94.50 110 HIS A N 1
ATOM 896 C CA . HIS A 1 110 ? -15.661 17.151 28.222 1.00 94.50 110 HIS A CA 1
ATOM 897 C C . HIS A 1 110 ? -16.659 17.180 29.392 1.00 94.50 110 HIS A C 1
ATOM 899 O O . HIS A 1 110 ? -16.373 17.763 30.441 1.00 94.50 110 HIS A O 1
ATOM 905 N N . ALA A 1 111 ? -17.829 16.552 29.237 1.00 94.62 111 ALA A N 1
ATOM 906 C CA . ALA A 1 111 ? -18.804 16.433 30.318 1.00 94.62 111 ALA A CA 1
ATOM 907 C C . ALA A 1 111 ? -18.290 15.541 31.462 1.00 94.62 111 ALA A C 1
ATOM 909 O O . ALA A 1 111 ? -18.446 15.901 32.631 1.00 94.62 111 ALA A O 1
ATOM 910 N N . LEU A 1 112 ? -17.640 14.419 31.134 1.00 94.31 112 LEU A N 1
ATOM 911 C CA . LEU A 1 112 ? -17.011 13.524 32.108 1.00 94.31 112 LEU A CA 1
ATOM 912 C C . LEU A 1 112 ? -15.861 14.201 32.857 1.00 94.31 112 LEU A C 1
ATOM 914 O O . LEU A 1 112 ? -15.813 14.103 34.080 1.00 94.31 112 LEU A O 1
ATOM 918 N N . ASP A 1 113 ? -14.995 14.943 32.166 1.00 94.88 113 ASP A N 1
ATOM 919 C CA . ASP A 1 113 ? -13.897 15.689 32.790 1.00 94.88 113 ASP A CA 1
ATOM 920 C C . ASP A 1 113 ? -14.433 16.734 33.780 1.00 94.88 113 ASP A C 1
ATOM 922 O O . ASP A 1 113 ? -13.937 16.857 34.902 1.00 94.88 113 ASP A O 1
ATOM 926 N N . LYS A 1 114 ? -15.513 17.440 33.414 1.00 96.19 114 LYS A N 1
ATOM 927 C CA . LYS A 1 114 ? -16.186 18.384 34.316 1.00 96.19 114 LYS A CA 1
ATOM 928 C C . LYS A 1 114 ? -16.779 17.682 35.540 1.00 96.19 114 LYS A C 1
ATOM 930 O O . LYS A 1 114 ? -16.629 18.177 36.655 1.00 96.19 114 LYS A O 1
ATOM 935 N N . LEU A 1 115 ? -17.437 16.539 35.347 1.00 95.75 115 LEU A N 1
ATOM 936 C CA . LEU A 1 115 ? -18.000 15.749 36.443 1.00 95.75 115 LEU A CA 1
ATOM 937 C C . LEU A 1 115 ? -16.904 15.224 37.376 1.00 95.75 115 LEU A C 1
ATOM 939 O O . LEU A 1 115 ? -17.056 15.280 38.594 1.00 95.75 115 LEU A O 1
ATOM 943 N N . HIS A 1 116 ? -15.799 14.735 36.816 1.00 94.88 116 HIS A N 1
ATOM 944 C CA . HIS A 1 116 ? -14.658 14.256 37.583 1.00 94.88 116 HIS A CA 1
ATOM 945 C C . HIS A 1 116 ? -14.038 15.387 38.406 1.00 94.88 116 HIS A C 1
ATOM 947 O O . HIS A 1 116 ? -13.826 15.213 39.603 1.00 94.88 116 HIS A O 1
ATOM 953 N N . LYS A 1 117 ? -13.861 16.575 37.811 1.00 96.81 117 LYS A N 1
ATOM 954 C CA . LYS A 1 117 ? -13.383 17.757 38.534 1.00 96.81 117 LYS A CA 1
ATOM 955 C C . LYS A 1 117 ? -14.300 18.128 39.702 1.00 96.81 117 LYS A C 1
ATOM 957 O O . LYS A 1 117 ? -13.812 18.298 40.811 1.00 96.81 117 LYS A O 1
ATOM 962 N N . MET A 1 118 ? -15.617 18.152 39.487 1.00 95.69 118 MET A N 1
ATOM 963 C CA . MET A 1 118 ? -16.585 18.408 40.563 1.00 95.69 118 MET A CA 1
ATOM 964 C C . MET A 1 118 ? -16.521 17.367 41.688 1.00 95.69 118 MET A C 1
ATOM 966 O O . MET A 1 118 ? -16.710 17.711 42.852 1.00 95.69 118 MET A O 1
ATOM 970 N N . LYS A 1 119 ? -16.285 16.092 41.357 1.00 94.88 119 LYS A N 1
ATOM 971 C CA . LYS A 1 119 ? -16.130 15.032 42.361 1.00 94.88 119 LYS A CA 1
ATOM 972 C C . LYS A 1 119 ? -14.846 15.197 43.169 1.00 94.88 119 LYS A C 1
ATOM 974 O O . LYS A 1 119 ? -14.908 15.025 44.378 1.00 94.88 119 LYS A O 1
ATOM 979 N N . ILE A 1 120 ? -13.733 15.549 42.523 1.00 96.62 120 ILE A N 1
ATOM 980 C CA . ILE A 1 120 ? -12.468 15.849 43.208 1.00 96.62 120 ILE A CA 1
ATOM 981 C C . ILE A 1 120 ? -12.660 17.024 44.164 1.00 96.62 120 ILE A C 1
ATOM 983 O O . ILE A 1 120 ? -12.390 16.874 45.345 1.00 96.62 120 ILE A O 1
ATOM 987 N N . ASP A 1 121 ? -13.229 18.137 43.693 1.00 95.62 121 ASP A N 1
ATOM 988 C CA . ASP A 1 121 ? -13.455 19.313 44.542 1.00 95.62 121 ASP A CA 1
ATOM 989 C C . ASP A 1 121 ? -14.339 18.960 45.756 1.00 95.62 121 ASP A C 1
ATOM 991 O O . ASP A 1 1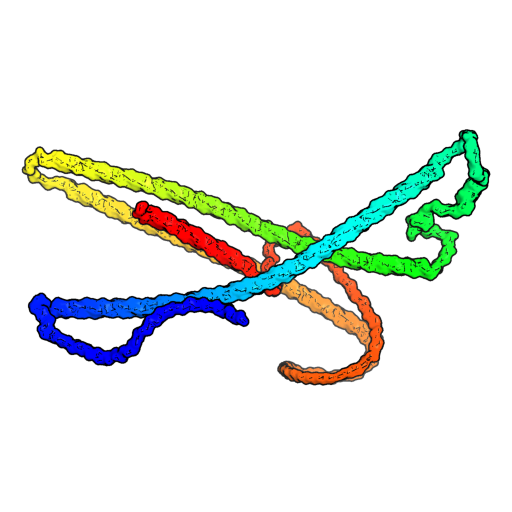21 ? -14.092 19.404 46.874 1.00 95.62 121 ASP A O 1
ATOM 995 N N . LYS A 1 122 ? -15.343 18.088 45.567 1.0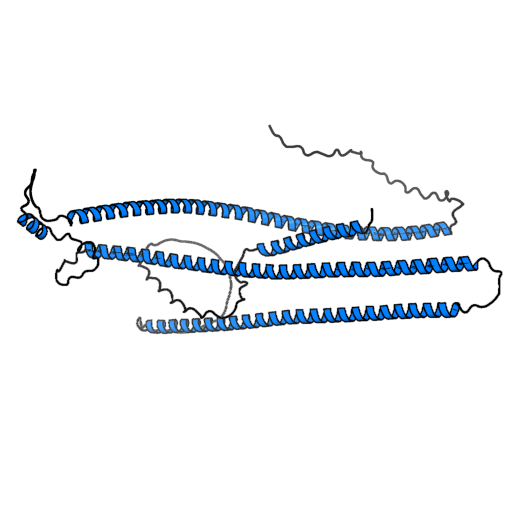0 96.31 122 LYS A N 1
ATOM 996 C CA . LYS A 1 122 ? -16.185 17.614 46.671 1.00 96.31 122 LYS A CA 1
ATOM 997 C C . LYS A 1 122 ? -15.438 16.708 47.656 1.00 96.31 122 LYS A C 1
ATOM 999 O O . LYS A 1 122 ? -15.771 16.724 48.839 1.00 96.31 122 LYS A O 1
ATOM 1004 N N . ILE A 1 123 ? -14.495 15.897 47.178 1.00 95.38 123 ILE A N 1
ATOM 1005 C CA . ILE A 1 123 ? -13.629 15.080 48.036 1.00 95.38 123 ILE A CA 1
ATOM 1006 C C . ILE A 1 123 ? -12.726 16.001 48.853 1.00 95.38 123 ILE A C 1
ATOM 1008 O O . ILE A 1 123 ? -12.724 15.873 50.071 1.00 95.38 123 ILE A O 1
ATOM 1012 N N . ASP A 1 124 ? -12.071 16.974 48.218 1.00 96.31 124 ASP A N 1
ATOM 1013 C CA . ASP A 1 124 ? -11.198 17.942 48.892 1.00 96.31 124 ASP A CA 1
ATOM 1014 C C . ASP A 1 124 ? -11.954 18.705 50.002 1.00 96.31 124 ASP A C 1
ATOM 1016 O O . ASP A 1 124 ? -11.461 18.844 51.124 1.00 96.31 124 ASP A O 1
ATOM 1020 N N . ASP A 1 125 ? -13.193 19.138 49.728 1.00 95.38 125 ASP A N 1
ATOM 1021 C CA . ASP A 1 125 ? -14.063 19.778 50.725 1.00 95.38 125 ASP A CA 1
ATOM 1022 C C . ASP A 1 125 ? -14.348 18.858 51.927 1.00 95.38 125 ASP A C 1
ATOM 1024 O O . ASP A 1 125 ? -14.306 19.294 53.082 1.00 95.38 125 ASP A O 1
ATOM 1028 N N . LEU A 1 126 ? -14.658 17.583 51.667 1.00 94.94 126 LEU A N 1
ATOM 1029 C CA . LEU A 1 126 ? -14.955 16.593 52.707 1.00 94.94 126 LEU A CA 1
ATOM 1030 C C . LEU A 1 126 ? -13.708 16.214 53.509 1.00 94.94 126 LEU A C 1
ATOM 1032 O O . LEU A 1 126 ? -13.800 16.039 54.723 1.00 94.94 126 LEU A O 1
ATOM 1036 N N . GLU A 1 127 ? -12.548 16.112 52.862 1.00 93.75 127 GLU A N 1
ATOM 1037 C CA . GLU A 1 127 ? -11.264 15.892 53.526 1.00 93.75 127 GLU A CA 1
ATOM 1038 C C . GLU A 1 127 ? -10.938 17.051 54.470 1.00 93.75 127 GLU A C 1
ATOM 1040 O O . GLU A 1 127 ? -10.588 16.824 55.632 1.00 93.75 127 GLU A O 1
ATOM 1045 N N . HIS A 1 128 ? -11.142 18.293 54.024 1.00 93.56 128 HIS A N 1
ATOM 1046 C CA . HIS A 1 128 ? -10.962 19.469 54.869 1.00 93.56 128 HIS A CA 1
ATOM 1047 C C . HIS A 1 128 ? -11.957 19.490 56.045 1.00 93.56 128 HIS A C 1
ATOM 1049 O O . HIS A 1 128 ? -11.590 19.844 57.170 1.00 93.56 128 HIS A O 1
ATOM 1055 N N . GLU A 1 129 ? -13.220 19.107 55.828 1.00 94.06 129 GLU A N 1
ATOM 1056 C CA . GLU A 1 129 ? -14.224 19.001 56.895 1.00 94.06 129 GLU A CA 1
ATOM 1057 C C . GLU A 1 129 ? -13.856 17.920 57.926 1.00 94.06 129 GLU A C 1
ATOM 1059 O O . GLU A 1 129 ? -13.905 18.174 59.134 1.00 94.06 129 GLU A O 1
ATOM 1064 N N . LEU A 1 130 ? -13.408 16.748 57.467 1.00 91.31 130 LEU A N 1
ATOM 1065 C CA . LEU A 1 130 ? -12.907 15.672 58.324 1.00 91.31 130 LEU A CA 1
ATOM 1066 C C . LEU A 1 130 ? -11.700 16.120 59.142 1.00 91.31 130 LEU A C 1
ATOM 1068 O O . LEU A 1 130 ? -11.665 15.903 60.354 1.00 91.31 130 LEU A O 1
ATOM 1072 N N . GLN A 1 131 ? -10.736 16.787 58.512 1.00 92.50 131 GLN A N 1
ATOM 1073 C CA . GLN A 1 131 ? -9.552 17.297 59.193 1.00 92.50 131 GLN A CA 1
ATOM 1074 C C . GLN A 1 131 ? -9.929 18.340 60.256 1.00 92.50 131 GLN A C 1
ATOM 1076 O O . GLN A 1 131 ? -9.439 18.279 61.384 1.00 92.50 131 GLN A O 1
ATOM 1081 N N . ALA A 1 132 ? -10.874 19.237 59.955 1.00 89.75 132 ALA A N 1
ATOM 1082 C CA . ALA A 1 132 ? -11.385 20.212 60.916 1.00 89.75 132 ALA A CA 1
ATOM 1083 C C . ALA A 1 132 ? -12.119 19.552 62.101 1.00 89.75 132 ALA A C 1
ATOM 1085 O O . ALA A 1 132 ? -12.003 20.010 63.243 1.00 89.75 132 ALA A O 1
ATOM 1086 N N . LEU A 1 133 ? -12.870 18.472 61.864 1.00 88.19 133 LEU A N 1
ATOM 1087 C CA . LEU A 1 133 ? -13.514 17.687 62.922 1.00 88.19 133 LEU A CA 1
ATOM 1088 C C . LEU A 1 133 ? -12.487 16.939 63.783 1.00 88.19 133 LEU A C 1
ATOM 1090 O O . LEU A 1 133 ? -12.583 16.968 65.013 1.00 88.19 133 LEU A O 1
ATOM 1094 N N . GLN A 1 134 ? -11.465 16.347 63.163 1.00 87.31 134 GLN A N 1
ATOM 1095 C CA . GLN A 1 134 ? -10.354 15.698 63.860 1.00 87.31 134 GLN A CA 1
ATOM 1096 C C . GLN A 1 134 ? -9.558 16.694 64.716 1.00 87.31 134 GLN A C 1
ATOM 1098 O O . GLN A 1 134 ? -9.247 16.398 65.872 1.00 87.31 134 GLN A O 1
ATOM 1103 N N . GLU A 1 135 ? -9.277 17.900 64.213 1.00 83.75 135 GLU A N 1
ATOM 1104 C CA . GLU A 1 135 ? -8.624 18.962 64.987 1.00 83.75 135 GLU A CA 1
ATOM 1105 C C . GLU A 1 135 ? -9.481 19.431 66.167 1.00 83.75 135 GLU A C 1
ATOM 1107 O O . GLU A 1 135 ? -8.969 19.568 67.283 1.00 83.75 135 GLU A O 1
ATOM 1112 N N . LYS A 1 136 ? -10.794 19.607 65.968 1.00 81.88 136 LYS A N 1
ATOM 1113 C CA . LYS A 1 136 ? -11.730 19.920 67.061 1.00 81.88 136 LYS A CA 1
ATOM 1114 C C . LYS A 1 136 ? -11.725 18.831 68.134 1.00 81.88 136 LYS A C 1
ATOM 1116 O O . LYS A 1 136 ? -11.641 19.157 69.318 1.00 81.88 136 LYS A O 1
ATOM 1121 N N . HIS A 1 137 ? -11.759 17.554 67.747 1.00 75.88 137 HIS A N 1
ATOM 1122 C CA . HIS A 1 137 ? -11.656 16.424 68.678 1.00 75.88 137 HIS A CA 1
ATOM 1123 C C . HIS A 1 137 ? -10.315 16.412 69.421 1.00 75.88 137 HIS A C 1
ATOM 1125 O O . HIS A 1 137 ? -10.286 16.218 70.636 1.00 75.88 137 HIS A O 1
ATOM 1131 N N . LYS A 1 138 ? -9.207 16.697 68.730 1.00 78.31 138 LYS A N 1
ATOM 1132 C CA . LYS A 1 138 ? -7.869 16.779 69.329 1.00 78.31 138 LYS A CA 1
ATOM 1133 C C . LYS A 1 138 ? -7.758 17.925 70.341 1.00 78.31 138 LYS A C 1
ATOM 1135 O O . LYS A 1 138 ? -7.190 17.730 71.411 1.00 78.31 138 LYS A O 1
ATOM 1140 N N . LEU A 1 139 ? -8.345 19.090 70.056 1.00 70.94 139 LEU A N 1
ATOM 1141 C CA . LEU A 1 139 ? -8.408 20.234 70.979 1.00 70.94 139 LEU A CA 1
ATOM 1142 C C . LEU A 1 139 ? -9.306 19.965 72.197 1.00 70.94 139 LEU A C 1
ATOM 1144 O O . LEU A 1 139 ? -8.974 20.378 73.308 1.00 70.94 139 LEU A O 1
ATOM 1148 N N . LEU A 1 140 ? -10.414 19.241 72.011 1.00 63.06 140 LEU A N 1
ATOM 1149 C CA . LEU A 1 140 ? -11.285 18.780 73.099 1.00 63.06 140 LEU A CA 1
ATOM 1150 C C . LEU A 1 140 ? -10.593 17.727 73.985 1.00 63.06 140 LEU A C 1
ATOM 1152 O O . LEU A 1 140 ? -10.762 17.756 75.205 1.00 63.06 140 LEU A O 1
ATOM 1156 N N . ALA A 1 141 ? -9.774 16.849 73.397 1.00 58.25 141 ALA A N 1
ATOM 1157 C CA . ALA A 1 141 ? -8.993 15.833 74.106 1.00 58.25 141 ALA A CA 1
ATOM 1158 C C . ALA A 1 141 ? -7.739 16.394 74.810 1.00 58.25 141 ALA A C 1
ATOM 1160 O O . ALA A 1 141 ? -7.282 15.826 75.799 1.00 58.25 141 ALA A O 1
ATOM 1161 N N . ALA A 1 142 ? -7.192 17.523 74.345 1.00 53.53 142 ALA A N 1
ATOM 1162 C CA . ALA A 1 142 ? -5.956 18.119 74.860 1.00 53.53 142 ALA A CA 1
ATOM 1163 C C . ALA A 1 142 ? -6.130 19.023 76.099 1.00 53.53 142 ALA A C 1
ATOM 1165 O O . ALA A 1 142 ? -5.187 19.719 76.473 1.00 53.53 142 ALA A O 1
ATOM 1166 N N . LYS A 1 143 ? -7.297 19.050 76.760 1.00 48.31 143 LYS A N 1
ATOM 1167 C CA . LYS A 1 143 ? -7.526 19.917 77.930 1.00 48.31 143 LYS A CA 1
ATOM 1168 C C . LYS A 1 143 ? -6.797 19.369 79.176 1.00 48.31 143 LYS A C 1
ATOM 1170 O O . LYS A 1 143 ? -7.214 18.334 79.699 1.00 48.31 143 LYS A O 1
ATOM 1175 N N . PRO A 1 144 ? -5.759 20.041 79.722 1.00 49.12 144 PRO A N 1
ATOM 1176 C CA . PRO A 1 144 ? -5.147 19.637 80.978 1.00 49.12 144 PRO A CA 1
ATOM 1177 C C . PRO A 1 144 ? -5.953 20.178 82.169 1.00 49.12 144 PRO A C 1
ATOM 1179 O O . PRO A 1 144 ? -6.658 21.185 82.093 1.00 49.12 144 PRO A O 1
ATOM 1182 N N . LYS A 1 145 ? -5.811 19.473 83.291 1.00 40.31 145 LYS A N 1
ATOM 1183 C CA . LYS A 1 145 ? -6.281 19.780 84.652 1.00 40.31 145 LYS A CA 1
ATOM 1184 C C . LYS A 1 145 ? -6.181 21.284 85.018 1.00 40.31 145 LYS A C 1
ATOM 1186 O O . LYS A 1 145 ? -5.159 21.897 84.719 1.00 40.31 145 LYS A O 1
ATOM 1191 N N . PRO A 1 146 ? -7.182 21.883 85.701 1.00 45.50 146 PRO A N 1
ATOM 1192 C CA . PRO A 1 146 ? -7.207 23.322 85.951 1.00 45.50 146 PRO A CA 1
ATOM 1193 C C . PRO A 1 146 ? -6.335 23.721 87.150 1.00 45.50 146 PRO A C 1
ATOM 1195 O O . PRO A 1 146 ? -6.471 23.151 88.234 1.00 45.50 146 PRO A O 1
ATOM 1198 N N . THR A 1 147 ? -5.545 24.783 86.979 1.00 38.47 147 THR A N 1
ATOM 1199 C CA . THR A 1 147 ? -5.037 25.611 88.080 1.00 38.47 147 THR A CA 1
ATOM 1200 C C . THR A 1 147 ? -5.467 27.064 87.833 1.00 38.47 147 THR A C 1
ATOM 1202 O O . THR A 1 147 ? -4.939 27.719 86.947 1.00 38.47 147 THR A O 1
ATOM 1205 N N . ALA A 1 148 ? -6.454 27.500 88.625 1.00 40.69 148 ALA A N 1
ATOM 1206 C CA . ALA A 1 148 ? -6.828 28.865 89.034 1.00 40.69 148 ALA A CA 1
ATOM 1207 C C . ALA A 1 148 ? -7.210 29.971 88.005 1.00 40.69 148 ALA A C 1
ATOM 1209 O O . ALA A 1 148 ? -6.361 30.476 87.283 1.00 40.69 148 ALA A O 1
ATOM 1210 N N . LEU A 1 149 ? -8.463 30.460 88.178 1.00 40.97 149 LEU A N 1
ATOM 1211 C CA . LEU A 1 149 ? -8.956 31.864 88.088 1.00 40.97 149 LEU A CA 1
ATOM 1212 C C . LEU A 1 149 ? -9.018 32.477 86.654 1.00 40.97 149 LEU A C 1
ATOM 1214 O O . LEU A 1 149 ? -7.999 32.594 86.000 1.00 40.97 149 LEU A O 1
ATOM 1218 N N . VAL A 1 150 ? -10.142 32.919 86.054 1.00 36.06 150 VAL A N 1
ATOM 1219 C CA . VAL A 1 150 ? -11.228 33.812 86.517 1.00 36.06 150 VAL A CA 1
ATOM 1220 C C . VAL A 1 150 ? -12.401 33.863 85.478 1.00 36.06 150 VAL A C 1
ATOM 1222 O O . VAL A 1 150 ? -12.153 33.943 84.283 1.00 36.06 150 VAL A O 1
ATOM 1225 N N . HIS A 1 151 ? -13.647 33.930 85.983 1.00 34.25 151 HIS A N 1
ATOM 1226 C CA . HIS A 1 151 ? -14.947 34.398 85.423 1.00 34.25 151 HIS A CA 1
ATOM 1227 C C . HIS A 1 151 ? -15.763 33.663 84.318 1.00 34.25 151 HIS A C 1
ATOM 1229 O O . HIS A 1 151 ? -15.374 33.513 83.166 1.00 34.25 151 HIS A O 1
ATOM 1235 N N . SER A 1 152 ? -17.039 33.471 84.708 1.00 35.56 152 SER A N 1
ATOM 1236 C CA . SER A 1 152 ? -18.298 33.218 83.975 1.00 35.56 152 SER A CA 1
ATOM 1237 C C . SER A 1 152 ? -18.695 31.756 83.667 1.00 35.56 152 SER A C 1
ATOM 1239 O O . SER A 1 152 ? -17.944 30.968 83.114 1.00 35.56 152 SER A O 1
ATOM 1241 N N . ALA A 1 153 ? -19.894 31.414 84.152 1.00 39.09 153 ALA A N 1
ATOM 1242 C CA . ALA A 1 153 ? -20.553 30.112 84.357 1.00 39.09 153 ALA A CA 1
ATOM 1243 C C . ALA A 1 153 ? -20.857 29.281 83.071 1.00 39.09 153 ALA A C 1
ATOM 1245 O O . ALA A 1 153 ? -20.749 29.843 81.986 1.00 39.09 153 ALA A O 1
ATOM 1246 N N . PRO A 1 154 ? -21.316 27.999 83.147 1.00 48.25 154 PRO A N 1
ATOM 1247 C CA . PRO A 1 154 ? -21.770 27.270 84.331 1.00 48.25 154 PRO A CA 1
ATOM 1248 C C . PRO A 1 154 ? -21.045 25.949 84.643 1.00 48.25 154 PRO A C 1
ATOM 1250 O O . PRO A 1 154 ? -20.780 25.094 83.807 1.00 48.25 154 PRO A O 1
ATOM 1253 N N . ILE A 1 155 ? -20.781 25.823 85.941 1.00 50.72 155 ILE A N 1
ATOM 1254 C CA . ILE A 1 155 ? -20.875 24.651 86.816 1.00 50.72 155 ILE A CA 1
ATOM 1255 C C . ILE A 1 155 ? -21.302 23.350 86.106 1.00 50.72 155 ILE A C 1
ATOM 1257 O O . ILE A 1 155 ? -22.478 23.002 86.061 1.00 50.72 155 ILE A O 1
ATOM 1261 N N . ALA A 1 156 ? -20.318 22.564 85.682 1.00 40.50 156 ALA A N 1
ATOM 1262 C CA . ALA A 1 156 ? -20.408 21.113 85.744 1.00 40.50 156 ALA A CA 1
ATOM 1263 C C . ALA A 1 156 ? -19.250 20.650 86.632 1.00 40.50 156 ALA A C 1
ATOM 1265 O O . ALA A 1 156 ? -18.073 20.817 86.306 1.00 40.50 156 ALA A O 1
ATOM 1266 N N . SER A 1 157 ? -19.588 20.174 87.827 1.00 48.28 157 SER A N 1
ATOM 1267 C CA . SER A 1 157 ? -18.643 19.646 88.809 1.00 48.28 157 SER A CA 1
ATOM 1268 C C . SER A 1 157 ? -17.759 18.590 88.132 1.00 48.28 157 SER A C 1
ATOM 1270 O O . SER A 1 157 ? -18.299 17.755 87.420 1.00 48.28 157 SER A O 1
ATOM 1272 N N . PRO A 1 1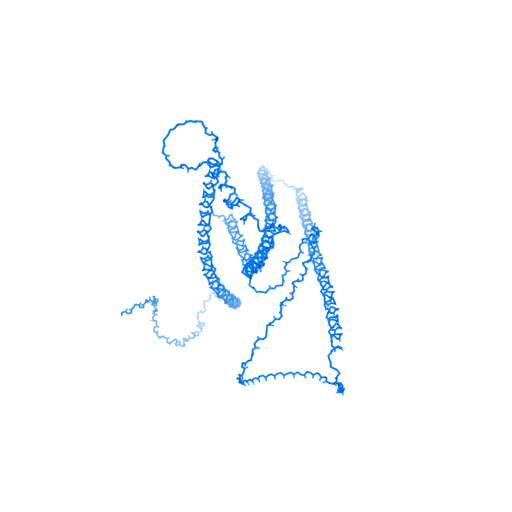58 ? -16.432 18.533 88.347 1.00 56.06 158 PRO A N 1
ATOM 1273 C CA . PRO A 1 158 ? -15.562 17.576 87.648 1.00 56.06 158 PRO A CA 1
ATOM 1274 C C . PRO A 1 158 ? -15.964 16.109 87.887 1.00 56.06 158 PRO A C 1
ATOM 1276 O O . PRO A 1 158 ? -15.742 15.255 87.033 1.00 56.06 158 PRO A O 1
ATOM 1279 N N . GLY A 1 159 ? -16.628 15.820 89.012 1.00 53.81 159 GLY A N 1
ATOM 1280 C CA . GLY A 1 159 ? -17.250 14.521 89.280 1.00 53.81 159 GLY A CA 1
ATOM 1281 C C . GLY A 1 159 ? -18.593 14.292 88.577 1.00 53.81 159 GLY A C 1
ATOM 1282 O O . GLY A 1 159 ? -18.961 13.146 88.369 1.00 53.81 159 GLY A O 1
ATOM 1283 N N . LEU A 1 160 ? -19.318 15.345 88.198 1.00 51.31 160 LEU A N 1
ATOM 1284 C CA . LEU A 1 160 ? -20.559 15.293 87.419 1.00 51.31 160 LEU A CA 1
ATOM 1285 C C . LEU A 1 160 ? -20.248 15.299 85.920 1.00 51.31 160 LEU A C 1
ATOM 1287 O O . LEU A 1 160 ? -20.908 14.584 85.196 1.00 51.31 160 LEU A O 1
ATOM 1291 N N . SER A 1 161 ? -19.184 15.972 85.474 1.00 52.12 161 SER A N 1
ATOM 1292 C CA . SER A 1 161 ? -18.639 15.883 84.115 1.00 52.12 161 SER A CA 1
ATOM 1293 C C . SER A 1 161 ? -17.994 14.530 83.843 1.00 52.12 161 SER A C 1
ATOM 1295 O O . SER A 1 161 ? -18.169 14.015 82.755 1.00 52.12 161 SER A O 1
ATOM 1297 N N . SER A 1 162 ? -17.294 13.915 84.809 1.00 54.47 162 SER A N 1
ATOM 1298 C CA . SER A 1 162 ? -16.762 12.551 84.634 1.00 54.47 162 SER A CA 1
ATOM 1299 C C . SER A 1 162 ? -17.841 11.478 84.772 1.00 54.47 162 SER A C 1
ATOM 1301 O O . SER A 1 162 ? -17.762 10.452 84.104 1.00 54.47 162 SER A O 1
ATOM 1303 N N . LYS A 1 163 ? -18.875 11.718 85.592 1.00 57.72 163 LYS A N 1
ATOM 1304 C CA . LYS A 1 163 ? -20.074 10.877 85.615 1.00 57.72 163 LYS A CA 1
ATOM 1305 C C . LYS A 1 163 ? -20.901 11.069 84.346 1.00 57.72 163 LYS A C 1
ATOM 1307 O O . LYS A 1 163 ? -21.287 10.074 83.776 1.00 57.72 163 LYS A O 1
ATOM 1312 N N . LEU A 1 164 ? -21.084 12.281 83.830 1.00 52.12 164 LEU A N 1
ATOM 1313 C CA . LEU A 1 164 ? -21.738 12.542 82.544 1.00 52.12 164 LEU A CA 1
ATOM 1314 C C . LEU A 1 164 ? -20.899 12.064 81.363 1.00 52.12 164 LEU A C 1
ATOM 1316 O O . LEU A 1 164 ? -21.496 11.618 80.413 1.00 52.12 164 LEU A O 1
ATOM 1320 N N . LEU A 1 165 ? -19.564 12.056 81.405 1.00 54.41 165 LEU A N 1
ATOM 1321 C CA . LEU A 1 165 ? -18.743 11.382 80.384 1.00 54.41 165 LEU A CA 1
ATOM 1322 C C . LEU A 1 165 ? -18.889 9.853 80.439 1.00 54.41 165 LEU A C 1
ATOM 1324 O O . LEU A 1 165 ? -18.655 9.186 79.443 1.00 54.41 165 LEU A O 1
ATOM 1328 N N . LYS A 1 166 ? -19.228 9.308 81.616 1.00 51.62 166 LYS A N 1
ATOM 1329 C CA . LYS A 1 166 ? -19.506 7.880 81.841 1.00 51.62 166 LYS A CA 1
ATOM 1330 C C . LYS A 1 166 ? -20.980 7.499 81.636 1.00 51.62 166 LYS A C 1
ATOM 1332 O O . LYS A 1 166 ? -21.272 6.312 81.591 1.00 51.62 166 LYS A O 1
ATOM 1337 N N . ILE A 1 167 ? -21.892 8.476 81.602 1.00 48.66 167 ILE A N 1
ATOM 1338 C CA . ILE A 1 167 ? -23.351 8.304 81.453 1.00 48.66 167 ILE A CA 1
ATOM 1339 C C . ILE A 1 167 ? -23.832 8.832 80.092 1.00 48.66 167 ILE A C 1
ATOM 1341 O O . ILE A 1 167 ? -24.869 8.388 79.608 1.00 48.66 167 ILE A O 1
ATOM 1345 N N . LEU A 1 168 ? -23.090 9.734 79.435 1.00 42.59 168 LEU A N 1
ATOM 1346 C CA . LEU A 1 168 ? -23.157 9.860 77.984 1.00 42.59 168 LEU A CA 1
ATOM 1347 C C . LEU A 1 168 ? -22.871 8.450 77.477 1.00 42.59 168 LEU A C 1
ATOM 1349 O O . LEU A 1 168 ? -21.838 7.890 77.863 1.00 42.59 168 LEU A O 1
ATOM 1353 N N . PRO A 1 169 ? -23.757 7.874 76.651 1.00 41.06 169 PRO A N 1
ATOM 1354 C CA . PRO A 1 169 ? -23.392 6.699 75.894 1.00 41.06 169 PRO A CA 1
ATOM 1355 C C . PRO A 1 169 ? -22.030 6.990 75.282 1.00 41.06 169 PRO A C 1
ATOM 1357 O O . PRO A 1 169 ? -21.782 8.103 74.806 1.00 41.06 169 PRO A O 1
ATOM 1360 N N . THR A 1 170 ? -21.135 6.023 75.377 1.00 44.94 170 THR A N 1
ATOM 1361 C CA . THR A 1 170 ? -19.899 5.937 74.617 1.00 44.94 170 THR A CA 1
ATOM 1362 C C . THR A 1 170 ? -20.224 6.029 73.125 1.00 44.94 170 THR A C 1
ATOM 1364 O O . THR A 1 170 ? -20.127 5.058 72.398 1.00 44.94 170 THR A O 1
ATOM 1367 N N . LEU A 1 171 ? -20.569 7.223 72.644 1.00 41.72 171 LEU A N 1
ATOM 1368 C CA . LEU A 1 171 ? -20.570 7.620 71.237 1.00 41.72 171 LEU A CA 1
ATOM 1369 C C . LEU A 1 171 ? -19.124 7.877 70.774 1.00 41.72 171 LEU A C 1
ATOM 1371 O O . LEU A 1 171 ? -18.871 8.548 69.778 1.00 41.72 171 LEU A O 1
ATOM 1375 N N . THR A 1 172 ? -18.150 7.382 71.540 1.00 42.50 172 THR A N 1
ATOM 1376 C CA . THR A 1 172 ? -16.753 7.284 71.163 1.00 42.50 172 THR A CA 1
ATOM 1377 C C . THR A 1 172 ? -16.625 6.132 70.180 1.00 42.50 172 THR A C 1
ATOM 1379 O O . THR A 1 172 ? -16.446 4.999 70.602 1.00 42.50 172 THR A O 1
ATOM 1382 N N . SER A 1 173 ? -16.738 6.452 68.893 1.00 42.94 173 SER A N 1
ATOM 1383 C CA . SER A 1 173 ? -16.094 5.786 67.749 1.00 42.94 173 SER A CA 1
ATOM 1384 C C . SER A 1 173 ? -16.251 4.276 67.521 1.00 42.94 173 SER A C 1
ATOM 1386 O O . SER A 1 173 ? -15.856 3.831 66.454 1.00 42.94 173 SER A O 1
ATOM 1388 N N . THR A 1 174 ? -16.839 3.474 68.407 1.00 40.06 174 THR A N 1
ATOM 1389 C CA . THR A 1 174 ? -16.926 2.020 68.184 1.00 40.06 174 THR A CA 1
ATOM 1390 C C . THR A 1 174 ? -18.176 1.620 67.393 1.00 40.06 174 THR A C 1
ATOM 1392 O O . THR A 1 174 ? -18.127 0.670 66.623 1.00 40.06 174 THR A O 1
ATOM 1395 N N . GLU A 1 175 ? -19.279 2.371 67.492 1.00 42.00 175 GLU A N 1
ATOM 1396 C CA . GLU A 1 175 ? -20.540 2.025 66.803 1.00 42.00 175 GLU A CA 1
ATOM 1397 C C . GLU A 1 175 ? -20.635 2.520 65.347 1.00 42.00 175 GLU A C 1
ATOM 1399 O O . GLU A 1 175 ? -21.570 2.150 64.645 1.00 42.00 175 GLU A O 1
ATOM 1404 N N . MET A 1 176 ? -19.697 3.345 64.866 1.00 46.12 176 MET A N 1
ATOM 1405 C CA . MET A 1 176 ? -19.766 3.933 63.511 1.00 46.12 176 MET A CA 1
ATOM 1406 C C . MET A 1 176 ? -18.574 3.589 62.604 1.00 46.12 176 MET A C 1
ATOM 1408 O O . MET A 1 176 ? -18.583 3.968 61.438 1.00 46.12 176 MET A O 1
ATOM 1412 N N . GLU A 1 177 ? -17.575 2.850 63.098 1.00 43.28 177 GLU A N 1
ATOM 1413 C CA . GLU A 1 177 ? -16.436 2.366 62.291 1.00 43.28 177 GLU A CA 1
ATOM 1414 C C . GLU A 1 177 ? -16.354 0.838 62.202 1.00 43.28 177 GLU A C 1
ATOM 1416 O O . GLU A 1 177 ? -15.508 0.306 61.484 1.00 43.28 177 GLU A O 1
ATOM 1421 N N . SER A 1 178 ? -17.261 0.117 62.866 1.00 40.16 178 SER A N 1
ATOM 1422 C CA . SER A 1 178 ? -17.302 -1.336 62.800 1.00 40.16 178 SER A CA 1
ATOM 1423 C C . SER A 1 178 ? -18.569 -1.834 62.115 1.00 40.16 178 SER A C 1
ATOM 1425 O O . SER A 1 178 ? -19.603 -2.058 62.737 1.00 40.16 178 SER A O 1
ATOM 1427 N N . ILE A 1 179 ? -18.465 -2.069 60.807 1.00 48.12 179 ILE A N 1
ATOM 1428 C CA . ILE A 1 179 ? -19.388 -2.956 60.080 1.00 48.12 179 ILE A CA 1
ATOM 1429 C C . ILE A 1 179 ? -19.170 -4.430 60.499 1.00 48.12 179 ILE A C 1
ATOM 1431 O O . ILE A 1 179 ? -19.940 -5.307 60.116 1.00 48.12 179 ILE A O 1
ATOM 1435 N N . VAL A 1 180 ? -18.159 -4.728 61.329 1.00 53.28 180 VAL A N 1
ATOM 1436 C CA . VAL A 1 180 ? -17.866 -6.079 61.817 1.00 53.28 180 VAL A CA 1
ATOM 1437 C C . VAL A 1 180 ? -17.281 -6.026 63.235 1.00 53.28 180 VAL A C 1
ATOM 1439 O O . VAL A 1 180 ? -16.069 -6.099 63.411 1.00 53.28 180 VAL A O 1
ATOM 1442 N N . ASP A 1 181 ? -18.122 -5.935 64.266 1.00 39.44 181 ASP A N 1
ATOM 1443 C CA . ASP A 1 181 ? -17.767 -6.529 65.559 1.00 39.44 181 ASP A CA 1
ATOM 1444 C C . ASP A 1 181 ? -18.987 -7.241 66.140 1.00 39.44 181 ASP A C 1
ATOM 1446 O O . ASP A 1 181 ? -19.931 -6.648 66.663 1.00 39.44 181 ASP A O 1
ATOM 1450 N N . VAL A 1 182 ? -18.979 -8.559 65.965 1.00 45.78 182 VAL A N 1
ATOM 1451 C CA . VAL A 1 182 ? -19.843 -9.472 66.701 1.00 45.78 182 VAL A CA 1
ATOM 1452 C C . VAL A 1 182 ? -19.266 -9.549 68.109 1.00 45.78 182 VAL A C 1
ATOM 1454 O O . VAL A 1 182 ? -18.429 -10.398 68.406 1.00 45.78 182 VAL A O 1
ATOM 1457 N N . GLU A 1 183 ? -19.726 -8.672 68.995 1.00 37.16 183 GLU A N 1
ATOM 1458 C CA . GLU A 1 183 ? -19.616 -8.911 70.429 1.00 37.16 183 GLU A CA 1
ATOM 1459 C C . GLU A 1 183 ? -20.666 -9.980 70.802 1.00 37.16 183 GLU A C 1
ATOM 1461 O O . GLU A 1 183 ? -21.868 -9.744 70.647 1.00 37.16 183 GLU A O 1
ATOM 1466 N N . PRO A 1 184 ? -20.281 -11.186 71.267 1.00 49.91 184 PRO A N 1
ATOM 1467 C CA . PRO A 1 184 ? -21.188 -12.336 71.335 1.00 49.91 184 PRO A CA 1
ATOM 1468 C C . PRO A 1 184 ? -22.152 -12.297 72.534 1.00 49.91 184 PRO A C 1
ATOM 1470 O O . PRO A 1 184 ? -22.653 -13.340 72.950 1.00 49.91 184 PRO A O 1
ATOM 1473 N N . THR A 1 185 ? -22.428 -11.123 73.116 1.00 46.16 185 THR A N 1
ATOM 1474 C CA . THR A 1 185 ? -23.197 -11.057 74.374 1.00 46.16 185 THR A CA 1
ATOM 1475 C C . THR A 1 185 ? -24.210 -9.921 74.500 1.00 46.16 185 THR A C 1
ATOM 1477 O O . THR A 1 185 ? -24.836 -9.794 75.549 1.00 46.16 185 THR A O 1
ATOM 1480 N N . ALA A 1 186 ? -24.478 -9.160 73.439 1.00 45.28 186 ALA A N 1
ATOM 1481 C CA . ALA A 1 186 ? -25.672 -8.323 73.373 1.00 45.28 186 ALA A CA 1
ATOM 1482 C C . ALA A 1 186 ? -26.553 -8.832 72.234 1.00 45.28 186 ALA A C 1
ATOM 1484 O O . ALA A 1 186 ? -26.270 -8.615 71.060 1.00 45.28 186 ALA A O 1
ATOM 1485 N N . THR A 1 187 ? -27.627 -9.539 72.581 1.00 49.12 187 THR A N 1
ATOM 1486 C CA . THR A 1 187 ? -28.701 -9.895 71.651 1.00 49.12 187 THR A CA 1
ATOM 1487 C C . THR A 1 187 ? -29.415 -8.618 71.206 1.00 49.12 187 THR A C 1
ATOM 1489 O O . THR A 1 187 ? -30.494 -8.296 71.703 1.00 49.12 187 THR A O 1
ATOM 1492 N N . LEU A 1 188 ? -28.798 -7.856 70.301 1.00 56.03 188 LEU A N 1
ATOM 1493 C CA . LEU A 1 188 ? -29.516 -6.888 69.491 1.00 56.03 188 LEU A CA 1
ATOM 1494 C C . LEU A 1 188 ? -30.500 -7.699 68.642 1.00 56.03 188 LEU A C 1
ATOM 1496 O O . LEU A 1 188 ? -30.080 -8.639 67.959 1.00 56.03 188 LEU A O 1
ATOM 1500 N N . PRO A 1 189 ? -31.812 -7.426 68.733 1.00 61.75 189 PRO A N 1
ATOM 1501 C CA . PRO A 1 189 ? -32.778 -8.148 67.931 1.00 61.75 189 PRO A CA 1
ATOM 1502 C C . PRO A 1 189 ? -32.425 -7.908 66.466 1.00 61.75 189 PRO A C 1
ATOM 1504 O O . PRO A 1 189 ? -32.266 -6.762 66.051 1.00 61.75 189 PRO A O 1
ATOM 1507 N N . ILE A 1 190 ? -32.279 -8.985 65.693 1.00 64.56 190 ILE A N 1
ATOM 1508 C CA . ILE A 1 190 ? -32.202 -8.905 64.236 1.00 64.56 190 ILE A CA 1
ATOM 1509 C C . ILE A 1 190 ? -33.516 -8.265 63.791 1.00 64.56 190 ILE A C 1
ATOM 1511 O O . ILE A 1 190 ? -34.570 -8.903 63.800 1.00 64.56 190 ILE A O 1
ATOM 1515 N N . THR A 1 191 ? -33.472 -6.969 63.508 1.00 77.38 191 THR A N 1
ATOM 1516 C CA . THR A 1 191 ? -34.620 -6.219 63.021 1.00 77.38 191 THR A CA 1
ATOM 1517 C C . THR A 1 191 ? -34.713 -6.405 61.514 1.00 77.38 191 THR A C 1
ATOM 1519 O O . THR A 1 191 ? -33.698 -6.495 60.821 1.00 77.38 191 THR A O 1
ATOM 1522 N N . SER A 1 192 ? -35.942 -6.473 61.004 1.00 81.19 192 SER A N 1
ATOM 1523 C CA . SER A 1 192 ? -36.215 -6.580 59.564 1.00 81.19 192 SER A CA 1
ATOM 1524 C C . SER A 1 192 ? -35.457 -5.509 58.773 1.00 81.19 192 SER A C 1
ATOM 1526 O O . SER A 1 192 ? -34.806 -5.823 57.784 1.00 81.19 192 SER A O 1
ATOM 1528 N N . ASP A 1 193 ? -35.443 -4.278 59.285 1.00 80.19 193 ASP A N 1
ATOM 1529 C CA . ASP A 1 193 ? -34.811 -3.116 58.656 1.00 80.19 193 ASP A CA 1
ATOM 1530 C C . ASP A 1 193 ? -33.287 -3.258 58.488 1.00 80.19 193 ASP A C 1
ATOM 1532 O O . ASP A 1 193 ? -32.713 -2.729 57.537 1.00 80.19 193 ASP A O 1
ATOM 1536 N N . LEU A 1 194 ? -32.605 -3.954 59.409 1.00 82.56 194 LEU A N 1
ATOM 1537 C CA . LEU A 1 194 ? -31.162 -4.199 59.306 1.00 82.56 194 LEU A CA 1
ATOM 1538 C C . LEU A 1 194 ? -30.859 -5.241 58.225 1.00 82.56 194 LEU A C 1
ATOM 1540 O O . LEU A 1 194 ? -29.903 -5.084 57.468 1.00 82.56 194 LEU A O 1
ATOM 1544 N N . VAL A 1 195 ? -31.686 -6.286 58.138 1.00 85.62 195 VAL A N 1
ATOM 1545 C CA . VAL A 1 195 ? -31.562 -7.328 57.110 1.00 85.62 195 VAL A CA 1
ATOM 1546 C C . VAL A 1 195 ? -31.867 -6.754 55.729 1.00 85.62 195 VAL A C 1
ATOM 1548 O O . VAL A 1 195 ? -31.139 -7.038 54.785 1.00 85.62 195 VAL A O 1
ATOM 1551 N N . GLU A 1 196 ? -32.893 -5.914 55.613 1.00 87.31 196 GLU A N 1
ATOM 1552 C CA . GLU A 1 196 ? -33.277 -5.265 54.356 1.00 87.31 196 GLU A CA 1
ATOM 1553 C C . GLU A 1 196 ? -32.159 -4.343 53.843 1.00 87.31 196 GLU A C 1
ATOM 1555 O O . GLU A 1 196 ? -31.754 -4.446 52.688 1.00 87.31 196 GLU A O 1
ATOM 1560 N N . ARG A 1 197 ? -31.531 -3.561 54.735 1.00 87.81 197 ARG A N 1
ATOM 1561 C CA . ARG A 1 197 ? -30.367 -2.727 54.391 1.00 87.81 197 ARG A CA 1
ATOM 1562 C C . ARG A 1 197 ? -29.149 -3.548 53.953 1.00 87.81 197 ARG A C 1
ATOM 1564 O O . ARG A 1 197 ? -28.497 -3.197 52.976 1.00 87.81 197 ARG A O 1
ATOM 1571 N N . LEU A 1 198 ? -28.865 -4.660 54.636 1.00 88.50 198 LEU A N 1
ATOM 1572 C CA . LEU A 1 198 ? -27.799 -5.597 54.256 1.00 88.50 198 LEU A CA 1
ATOM 1573 C C . LEU A 1 198 ? -28.047 -6.226 52.880 1.00 88.50 198 LEU A C 1
ATOM 1575 O O . LEU A 1 198 ? -27.106 -6.410 52.112 1.00 88.50 198 LEU A O 1
ATOM 1579 N N . VAL A 1 199 ? -29.302 -6.548 52.560 1.00 91.06 199 VAL A N 1
ATOM 1580 C CA . VAL A 1 199 ? -29.696 -7.078 51.248 1.00 91.06 199 VAL A CA 1
ATOM 1581 C C . VAL A 1 199 ? -29.517 -6.020 50.158 1.00 91.06 199 VAL A C 1
ATOM 1583 O O . VAL A 1 199 ? -28.954 -6.333 49.107 1.00 91.06 199 VAL A O 1
ATOM 1586 N N . ASP A 1 200 ? -29.915 -4.775 50.413 1.00 91.62 200 ASP A N 1
ATOM 1587 C CA . ASP A 1 200 ? -29.741 -3.660 49.476 1.00 91.62 200 ASP A CA 1
ATOM 1588 C C . ASP A 1 200 ? -28.259 -3.352 49.213 1.00 91.62 200 ASP A C 1
ATOM 1590 O O . ASP A 1 200 ? -27.846 -3.163 48.063 1.00 91.62 200 ASP A O 1
ATOM 1594 N N . GLU A 1 201 ? -27.426 -3.359 50.256 1.00 91.56 201 GLU A N 1
ATOM 1595 C CA . GLU A 1 201 ? -25.975 -3.197 50.133 1.00 91.56 201 GLU A CA 1
ATOM 1596 C C . GLU A 1 201 ? -25.347 -4.350 49.347 1.00 91.56 201 GLU A C 1
ATOM 1598 O O . GLU A 1 201 ? -24.544 -4.109 48.444 1.00 91.56 201 GLU A O 1
ATOM 1603 N N . PHE A 1 202 ? -25.763 -5.595 49.599 1.00 93.44 202 PHE A N 1
ATOM 1604 C CA . PHE A 1 202 ? -25.305 -6.748 48.822 1.00 93.44 202 PHE A CA 1
ATOM 1605 C C . PHE A 1 202 ? -25.713 -6.652 47.354 1.00 93.44 202 PHE A C 1
ATOM 1607 O O . PHE A 1 202 ? -24.928 -6.978 46.461 1.00 93.44 202 PHE A O 1
ATOM 1614 N N . GLN A 1 203 ? -26.932 -6.192 47.083 1.00 91.38 203 GLN A N 1
ATOM 1615 C CA . GLN A 1 203 ? -27.433 -6.039 45.724 1.00 91.38 203 GLN A CA 1
ATOM 1616 C C . GLN A 1 203 ? -26.703 -4.908 44.984 1.00 91.38 203 GLN A C 1
ATOM 1618 O O . GLN A 1 203 ? -26.372 -5.043 43.798 1.00 91.38 203 GLN A O 1
ATOM 1623 N N . THR A 1 204 ? -26.382 -3.824 45.690 1.00 93.69 204 THR A N 1
ATOM 1624 C CA . THR A 1 204 ? -25.581 -2.709 45.172 1.00 93.69 204 THR A CA 1
ATOM 1625 C C . THR A 1 204 ? -24.146 -3.151 44.901 1.00 93.69 204 THR A C 1
ATOM 1627 O O . THR A 1 204 ? -23.620 -2.907 43.814 1.00 93.69 204 THR A O 1
ATOM 1630 N N . LEU A 1 205 ? -23.532 -3.877 45.839 1.00 95.88 205 LEU A N 1
ATOM 1631 C CA . LEU A 1 205 ? -22.184 -4.419 45.703 1.00 95.88 205 LEU A CA 1
ATOM 1632 C C . LEU A 1 205 ? -22.094 -5.397 44.532 1.00 95.88 205 LEU A C 1
ATOM 1634 O O . LEU A 1 205 ? -21.178 -5.302 43.724 1.00 95.88 205 LEU A O 1
ATOM 1638 N N . LYS A 1 206 ? -23.080 -6.284 44.383 1.00 95.38 206 LYS A N 1
ATOM 1639 C CA . LYS A 1 206 ? -23.175 -7.208 43.249 1.00 95.38 206 LYS A CA 1
ATOM 1640 C C . LYS A 1 206 ? -23.277 -6.467 41.914 1.00 95.38 206 LYS A C 1
ATOM 1642 O O . LYS A 1 206 ? -22.621 -6.844 40.949 1.00 95.38 206 LYS A O 1
ATOM 1647 N N . SER A 1 207 ? -24.072 -5.401 41.859 1.00 93.69 207 SER A N 1
ATOM 1648 C CA . SER A 1 207 ? -24.221 -4.587 40.646 1.00 93.69 207 SER A CA 1
ATOM 1649 C C . SER A 1 207 ? -22.928 -3.836 40.306 1.00 93.69 207 SER A C 1
ATOM 1651 O O . SER A 1 207 ? -22.530 -3.793 39.145 1.00 93.69 207 SER A O 1
ATOM 1653 N N . SER A 1 208 ? -22.240 -3.306 41.322 1.00 92.44 208 SER A N 1
ATOM 1654 C CA . SER A 1 208 ? -20.918 -2.683 41.188 1.00 92.44 208 SER A CA 1
ATOM 1655 C C . SER A 1 208 ? -19.859 -3.685 40.713 1.00 92.44 208 SER A C 1
ATOM 1657 O O . SER A 1 208 ? -19.118 -3.402 39.776 1.00 92.44 208 SER A O 1
ATOM 1659 N N . MET A 1 209 ? -19.841 -4.892 41.286 1.00 95.94 209 MET A N 1
ATOM 1660 C CA . MET A 1 209 ? -18.923 -5.966 40.900 1.00 95.94 209 MET A CA 1
ATOM 1661 C C . MET A 1 209 ? -19.100 -6.356 39.431 1.00 95.94 209 MET A C 1
ATOM 1663 O O . MET A 1 209 ? -18.119 -6.409 38.697 1.00 95.94 209 MET A O 1
ATOM 1667 N N . ASN A 1 210 ? -20.344 -6.534 38.978 1.00 97.00 210 ASN A N 1
ATOM 1668 C CA . ASN A 1 210 ? -20.634 -6.824 37.574 1.00 97.00 210 ASN A CA 1
ATOM 1669 C C . ASN A 1 210 ? -20.177 -5.689 36.637 1.00 97.00 210 ASN A C 1
ATOM 1671 O O . ASN A 1 210 ? -19.711 -5.950 35.531 1.00 97.00 210 ASN A O 1
ATOM 1675 N N . ALA A 1 211 ? -20.297 -4.426 37.063 1.00 93.50 211 ALA A N 1
ATOM 1676 C CA . ALA A 1 211 ? -19.835 -3.284 36.274 1.00 93.50 211 ALA A CA 1
ATOM 1677 C C . ALA A 1 211 ? -18.302 -3.238 36.162 1.00 93.50 211 ALA A C 1
ATOM 1679 O O . ALA A 1 211 ? -17.776 -2.959 35.086 1.00 93.50 211 ALA A O 1
ATOM 1680 N N . VAL A 1 212 ? -17.585 -3.549 37.246 1.00 96.69 212 VAL A N 1
ATOM 1681 C CA . VAL A 1 212 ? -16.116 -3.653 37.242 1.00 96.69 212 VAL A CA 1
ATOM 1682 C C . VAL A 1 212 ? -15.653 -4.818 36.370 1.00 96.69 212 VAL A C 1
ATOM 1684 O O . VAL A 1 212 ? -14.691 -4.678 35.621 1.00 96.69 212 VAL A O 1
ATOM 1687 N N . GLU A 1 213 ? -16.344 -5.955 36.429 1.00 96.12 213 GLU A N 1
ATOM 1688 C CA . GLU A 1 213 ? -16.037 -7.117 35.596 1.00 96.12 213 GLU A CA 1
ATOM 1689 C C . GLU A 1 213 ? -16.205 -6.793 34.103 1.00 96.12 213 GLU A C 1
ATOM 1691 O O . GLU A 1 213 ? -15.324 -7.099 33.300 1.00 96.12 213 GLU A O 1
ATOM 1696 N N . LEU A 1 214 ? -17.268 -6.069 33.734 1.00 96.56 214 LEU A N 1
ATOM 1697 C CA . LEU A 1 214 ? -17.455 -5.583 32.366 1.00 96.56 214 LEU A CA 1
ATOM 1698 C C . LEU A 1 214 ? -16.341 -4.616 31.936 1.00 96.56 214 LEU A C 1
ATOM 1700 O O . LEU A 1 214 ? -15.767 -4.788 30.864 1.00 96.56 214 LEU A O 1
ATOM 1704 N N . GLN A 1 215 ? -15.979 -3.649 32.785 1.00 94.12 215 GLN A N 1
ATOM 1705 C CA . GLN A 1 215 ? -14.872 -2.726 32.504 1.00 94.12 215 GLN A CA 1
ATOM 1706 C C . GLN A 1 215 ? -13.537 -3.454 32.330 1.00 94.12 215 GLN A C 1
ATOM 1708 O O . GLN A 1 215 ? -12.719 -3.048 31.507 1.00 94.12 215 GLN A O 1
ATOM 1713 N N . LEU A 1 216 ? -13.308 -4.533 33.082 1.00 94.81 216 LEU A N 1
ATOM 1714 C CA . LEU A 1 216 ? -12.115 -5.359 32.934 1.00 94.81 216 LEU A CA 1
ATOM 1715 C C . LEU A 1 216 ? -12.090 -6.055 31.568 1.00 94.81 216 LEU A C 1
ATOM 1717 O O . LEU A 1 216 ? -11.038 -6.099 30.930 1.00 94.81 216 LEU A O 1
ATOM 1721 N N . TYR A 1 217 ? -13.230 -6.568 31.097 1.00 97.31 217 TYR A N 1
ATOM 1722 C CA . TYR A 1 217 ? -13.330 -7.156 29.760 1.00 97.31 217 TYR A CA 1
ATOM 1723 C C . TYR A 1 217 ? -13.083 -6.124 28.655 1.00 97.31 217 TYR A C 1
ATOM 1725 O O . TYR A 1 217 ? -12.253 -6.372 27.782 1.00 97.31 217 TYR A O 1
ATOM 1733 N N . GLU A 1 218 ? -13.716 -4.952 28.734 1.00 95.00 218 GLU A N 1
ATOM 1734 C CA . GLU A 1 218 ? -13.522 -3.860 27.769 1.00 95.00 218 GLU A CA 1
ATOM 1735 C C . GLU A 1 218 ? -12.067 -3.355 27.759 1.00 95.00 218 GLU A C 1
ATOM 1737 O O . GLU A 1 218 ? -11.477 -3.121 26.702 1.00 95.00 218 GLU A O 1
ATOM 1742 N N . ALA A 1 219 ? -11.443 -3.228 28.934 1.00 94.50 219 ALA A N 1
ATOM 1743 C CA . ALA A 1 219 ? -10.040 -2.839 29.046 1.00 94.50 219 ALA A CA 1
ATOM 1744 C C . ALA A 1 219 ? -9.103 -3.890 28.433 1.00 94.50 219 ALA A C 1
ATOM 1746 O O . ALA A 1 219 ? -8.147 -3.528 27.747 1.00 94.50 219 ALA A O 1
ATOM 1747 N N . ASN A 1 220 ? -9.378 -5.180 28.640 1.00 94.19 220 ASN A N 1
ATOM 1748 C CA . ASN A 1 220 ? -8.581 -6.263 28.062 1.00 94.19 220 ASN A CA 1
ATOM 1749 C C . ASN A 1 220 ? -8.702 -6.323 26.535 1.00 94.19 220 ASN A C 1
ATOM 1751 O O . ASN A 1 220 ? -7.693 -6.531 25.862 1.00 94.19 220 ASN A O 1
ATOM 1755 N N . GLU A 1 221 ? -9.894 -6.091 25.980 1.00 95.44 221 GLU A N 1
ATOM 1756 C CA . GLU A 1 221 ? -10.087 -5.953 24.531 1.00 95.44 221 GLU A CA 1
ATOM 1757 C C . GLU A 1 221 ? -9.266 -4.778 23.986 1.00 95.44 221 GLU A C 1
ATOM 1759 O O . GLU A 1 221 ? -8.507 -4.933 23.029 1.00 95.44 221 GLU A O 1
ATOM 1764 N N . LYS A 1 222 ? -9.296 -3.627 24.672 1.00 97.38 222 LYS A N 1
ATOM 1765 C CA . LYS A 1 222 ? -8.498 -2.463 24.273 1.00 97.38 222 LYS A CA 1
ATOM 1766 C C . LYS A 1 222 ? -6.991 -2.713 24.344 1.00 97.38 222 LYS A C 1
ATOM 1768 O O . LYS A 1 222 ? -6.251 -2.236 23.485 1.00 97.38 222 LYS A O 1
ATOM 1773 N N . ILE A 1 223 ? -6.524 -3.451 25.351 1.00 94.31 223 ILE A N 1
ATOM 1774 C CA . ILE A 1 223 ? -5.117 -3.856 25.462 1.00 94.31 223 ILE A CA 1
ATOM 1775 C C . ILE A 1 223 ? -4.736 -4.778 24.299 1.00 94.31 223 ILE A C 1
ATOM 1777 O O . ILE A 1 223 ? -3.668 -4.595 23.720 1.00 94.31 223 ILE A O 1
ATOM 1781 N N . ALA A 1 224 ? -5.600 -5.725 23.924 1.00 92.62 224 ALA A N 1
ATOM 1782 C CA . ALA A 1 224 ? -5.353 -6.613 22.792 1.00 92.62 224 ALA A CA 1
ATOM 1783 C C . ALA A 1 224 ? -5.223 -5.834 21.470 1.00 92.62 224 ALA A C 1
ATOM 1785 O O . ALA A 1 224 ? -4.244 -6.026 20.752 1.00 92.62 224 ALA A O 1
ATOM 1786 N N . GLU A 1 225 ? -6.129 -4.887 21.201 1.00 92.56 225 GLU A N 1
ATOM 1787 C CA . GLU A 1 225 ? -6.042 -4.003 20.026 1.00 92.56 225 GLU A CA 1
ATOM 1788 C C . GLU A 1 225 ? -4.753 -3.162 20.010 1.00 92.56 225 GLU A C 1
ATOM 1790 O O . GLU A 1 225 ? -4.157 -2.925 18.958 1.00 92.56 225 GLU A O 1
ATOM 1795 N N . LEU A 1 226 ? -4.311 -2.663 21.172 1.00 94.44 226 LEU A N 1
ATOM 1796 C CA . LEU A 1 226 ? -3.075 -1.883 21.273 1.00 94.44 226 LEU A CA 1
ATOM 1797 C C . LEU A 1 226 ? -1.832 -2.739 21.013 1.00 94.44 226 LEU A C 1
ATOM 1799 O O . LEU A 1 226 ? -0.909 -2.267 20.351 1.00 94.44 226 LEU A O 1
ATOM 1803 N N . LEU A 1 227 ? -1.813 -3.982 21.498 1.00 92.50 227 LEU A N 1
ATOM 1804 C CA . LEU A 1 227 ? -0.723 -4.924 21.239 1.00 92.50 227 LEU A CA 1
ATOM 1805 C C . LEU A 1 227 ? -0.651 -5.315 19.757 1.00 92.50 227 LEU A C 1
ATOM 1807 O O . LEU A 1 227 ? 0.442 -5.387 19.200 1.00 92.50 227 LEU A O 1
ATOM 1811 N N . GLU A 1 228 ? -1.797 -5.516 19.106 1.00 93.75 228 GLU A N 1
ATOM 1812 C CA . GLU A 1 228 ? -1.860 -5.790 17.666 1.00 93.75 228 GLU A CA 1
ATOM 1813 C C . GLU A 1 228 ? -1.364 -4.594 16.839 1.00 93.75 228 GLU A C 1
ATOM 1815 O O . GLU A 1 228 ? -0.505 -4.749 15.970 1.00 93.75 228 GLU A O 1
ATOM 1820 N N . ASN A 1 229 ? -1.806 -3.375 17.168 1.00 92.50 229 ASN A N 1
ATOM 1821 C CA . ASN A 1 229 ? -1.308 -2.159 16.517 1.00 92.50 229 ASN A CA 1
ATOM 1822 C C . ASN A 1 229 ? 0.199 -1.955 16.725 1.00 92.50 229 ASN A C 1
ATOM 1824 O O . ASN A 1 229 ? 0.898 -1.537 15.801 1.00 92.50 229 ASN A O 1
ATOM 1828 N N . GLN A 1 230 ? 0.712 -2.244 17.924 1.00 93.94 230 GLN A N 1
ATOM 1829 C CA . GLN A 1 230 ? 2.145 -2.174 18.198 1.00 93.94 230 GLN A CA 1
ATOM 1830 C C . GLN A 1 230 ? 2.922 -3.137 17.293 1.00 93.94 230 GLN A C 1
ATOM 1832 O O . GLN A 1 230 ? 3.901 -2.730 16.672 1.00 93.94 230 GLN A O 1
ATOM 1837 N N . HIS A 1 231 ? 2.468 -4.385 17.182 1.00 94.25 231 HIS A N 1
ATOM 1838 C CA . HIS A 1 231 ? 3.088 -5.383 16.317 1.00 94.25 231 HIS A CA 1
ATOM 1839 C C . HIS A 1 231 ? 3.107 -4.938 14.849 1.00 94.25 231 HIS A C 1
ATOM 1841 O O . HIS A 1 231 ? 4.130 -5.057 14.179 1.00 94.25 231 HIS A O 1
ATOM 1847 N N . HIS A 1 232 ? 2.003 -4.372 14.358 1.00 92.75 232 HIS A N 1
ATOM 1848 C CA . HIS A 1 232 ? 1.926 -3.870 12.988 1.00 92.75 232 HIS A CA 1
ATOM 1849 C C . HIS A 1 232 ? 2.924 -2.727 12.723 1.00 92.75 232 HIS A C 1
ATOM 1851 O O . HIS A 1 232 ? 3.626 -2.728 11.712 1.00 92.75 232 HIS A O 1
ATOM 1857 N N . LEU A 1 233 ? 3.052 -1.782 13.661 1.00 90.50 233 LEU A N 1
ATOM 1858 C CA . LEU A 1 233 ? 4.028 -0.688 13.566 1.00 90.50 233 LEU A CA 1
ATOM 1859 C C . LEU A 1 233 ? 5.484 -1.174 13.647 1.00 90.50 233 LEU A C 1
ATOM 1861 O O . LEU A 1 233 ? 6.380 -0.554 13.063 1.00 90.50 233 LEU A O 1
ATOM 1865 N N . GLU A 1 234 ? 5.743 -2.256 14.384 1.00 93.06 234 GLU A N 1
ATOM 1866 C CA . GLU A 1 234 ? 7.058 -2.901 14.445 1.00 93.06 234 GLU A CA 1
ATOM 1867 C C . GLU A 1 234 ? 7.419 -3.561 13.103 1.00 93.06 234 GLU A C 1
ATOM 1869 O O . GLU A 1 234 ? 8.538 -3.365 12.619 1.00 93.06 234 GLU A O 1
ATOM 1874 N N . GLU A 1 235 ? 6.475 -4.250 12.453 1.00 94.12 235 GLU A N 1
ATOM 1875 C CA . GLU A 1 235 ? 6.656 -4.821 11.106 1.00 94.12 235 GLU A CA 1
ATOM 1876 C C . GLU A 1 235 ? 6.890 -3.747 10.037 1.00 94.12 235 GLU A C 1
ATOM 1878 O O . GLU A 1 235 ? 7.787 -3.884 9.196 1.00 94.12 235 GLU A O 1
ATOM 1883 N N . GLU A 1 236 ? 6.120 -2.656 10.068 1.00 91.56 236 GLU A N 1
ATOM 1884 C CA . GLU A 1 236 ? 6.297 -1.534 9.143 1.00 91.56 236 GLU A CA 1
ATOM 1885 C C . GLU A 1 236 ? 7.679 -0.890 9.323 1.00 91.56 236 GLU A C 1
ATOM 1887 O O . GLU A 1 236 ? 8.394 -0.651 8.346 1.00 91.56 236 GLU A O 1
ATOM 1892 N N . ASN A 1 237 ? 8.111 -0.672 10.570 1.00 92.88 237 ASN A N 1
ATOM 1893 C CA . ASN A 1 237 ? 9.448 -0.148 10.850 1.00 92.88 237 ASN A CA 1
ATOM 1894 C C . ASN A 1 237 ? 10.552 -1.066 10.330 1.00 92.88 237 ASN A C 1
ATOM 1896 O O . ASN A 1 237 ? 11.542 -0.581 9.778 1.00 92.88 237 ASN A O 1
ATOM 1900 N N . GLU A 1 238 ? 10.411 -2.377 10.508 1.00 94.94 238 GLU A N 1
ATOM 1901 C CA . GLU A 1 238 ? 11.404 -3.324 10.014 1.00 94.94 238 GLU A CA 1
ATOM 1902 C C . GLU A 1 238 ? 11.450 -3.324 8.484 1.00 94.94 238 GLU A C 1
ATOM 1904 O O . GLU A 1 238 ? 12.527 -3.236 7.889 1.00 94.94 238 GLU A O 1
ATOM 1909 N N . THR A 1 239 ? 10.288 -3.266 7.837 1.00 93.38 239 THR A N 1
ATOM 1910 C CA . THR A 1 239 ? 10.182 -3.105 6.384 1.00 93.38 239 THR A CA 1
ATOM 1911 C C . THR A 1 239 ? 10.898 -1.834 5.922 1.00 93.38 239 THR A C 1
ATOM 1913 O O . THR A 1 239 ? 11.775 -1.901 5.058 1.00 93.38 239 THR A O 1
ATOM 1916 N N . MET A 1 240 ? 10.645 -0.694 6.566 1.00 94.12 240 MET A N 1
ATOM 1917 C CA . MET A 1 240 ? 11.317 0.572 6.263 1.00 94.12 240 MET A CA 1
ATOM 1918 C C . MET A 1 240 ? 12.837 0.501 6.468 1.00 94.12 240 MET A C 1
ATOM 1920 O O . MET A 1 240 ? 13.594 1.055 5.667 1.00 94.12 240 MET A O 1
ATOM 1924 N N . ARG A 1 241 ? 13.329 -0.203 7.498 1.00 96.00 241 ARG A N 1
ATOM 1925 C CA . ARG A 1 241 ? 14.776 -0.423 7.694 1.00 96.00 241 ARG A CA 1
ATOM 1926 C C . ARG A 1 241 ? 15.384 -1.255 6.571 1.00 96.00 241 ARG A C 1
ATOM 1928 O O . ARG A 1 241 ? 16.478 -0.927 6.094 1.00 96.00 241 ARG A O 1
ATOM 1935 N N . THR A 1 242 ? 14.696 -2.309 6.134 1.00 94.25 242 THR A N 1
ATOM 1936 C CA . THR A 1 242 ? 15.164 -3.131 5.011 1.00 94.25 242 THR A CA 1
ATOM 1937 C C . THR A 1 242 ? 15.168 -2.340 3.702 1.00 94.25 242 THR A C 1
ATOM 1939 O O . THR A 1 242 ? 16.168 -2.372 2.981 1.00 94.25 242 THR A O 1
ATOM 1942 N N . GLU A 1 243 ? 14.128 -1.547 3.427 1.00 93.81 243 GLU A N 1
ATOM 1943 C CA . GLU A 1 243 ? 14.066 -0.685 2.245 1.00 93.81 243 GLU A CA 1
ATOM 1944 C C . GLU A 1 243 ? 15.171 0.374 2.273 1.00 93.81 243 GLU A C 1
ATOM 1946 O O . GLU A 1 243 ? 15.883 0.542 1.286 1.00 93.81 243 GLU A O 1
ATOM 1951 N N . ASN A 1 244 ? 15.406 1.024 3.414 1.00 94.62 244 ASN A N 1
ATOM 1952 C CA . ASN A 1 244 ? 16.480 2.007 3.564 1.00 94.62 244 ASN A CA 1
ATOM 1953 C C . ASN A 1 244 ? 17.870 1.376 3.348 1.00 94.62 244 ASN A C 1
ATOM 1955 O O . ASN A 1 244 ? 18.729 1.927 2.649 1.00 94.62 244 ASN A O 1
ATOM 1959 N N . THR A 1 245 ? 18.072 0.159 3.858 1.00 96.56 245 THR A N 1
ATOM 1960 C CA . THR A 1 245 ? 19.287 -0.627 3.602 1.00 96.56 245 THR A CA 1
ATOM 1961 C C . THR A 1 245 ? 19.449 -0.928 2.109 1.00 96.56 245 THR A C 1
ATOM 1963 O O . THR A 1 245 ? 20.550 -0.809 1.566 1.00 96.56 245 THR A O 1
ATOM 1966 N N . ASN A 1 246 ? 18.363 -1.276 1.420 1.00 94.31 246 ASN A N 1
ATOM 1967 C CA . ASN A 1 246 ? 18.370 -1.550 -0.016 1.00 94.31 246 ASN A CA 1
ATOM 1968 C C . ASN A 1 246 ? 18.621 -0.285 -0.845 1.00 94.31 246 ASN A C 1
ATOM 1970 O O . ASN A 1 246 ? 19.474 -0.309 -1.730 1.00 94.31 246 ASN A O 1
ATOM 1974 N N . LEU A 1 247 ? 17.976 0.837 -0.521 1.00 95.81 247 LEU A N 1
ATOM 1975 C CA . LEU A 1 247 ? 18.231 2.136 -1.149 1.00 95.81 247 LEU A CA 1
ATOM 1976 C C . LEU A 1 247 ? 19.690 2.563 -0.973 1.00 95.81 247 LEU A C 1
ATOM 1978 O O . LEU A 1 247 ? 20.321 3.023 -1.923 1.00 95.81 247 LEU A O 1
ATOM 1982 N N . THR A 1 248 ? 20.267 2.323 0.204 1.00 95.94 248 THR A N 1
ATOM 1983 C CA . THR A 1 248 ? 21.690 2.571 0.459 1.00 95.94 248 THR A CA 1
ATOM 1984 C C . THR A 1 248 ? 22.587 1.707 -0.435 1.00 95.94 248 THR A C 1
ATOM 1986 O O . THR A 1 248 ? 23.582 2.200 -0.969 1.00 95.94 248 THR A O 1
ATOM 1989 N N . LYS A 1 249 ? 22.249 0.425 -0.643 1.00 97.19 249 LYS A N 1
ATOM 1990 C CA . LYS A 1 249 ? 22.977 -0.452 -1.580 1.00 97.19 249 LYS A CA 1
ATOM 1991 C C . LYS A 1 249 ? 22.858 0.043 -3.022 1.00 97.19 249 LYS A C 1
ATOM 1993 O O . LYS A 1 249 ? 23.871 0.120 -3.710 1.00 97.19 249 LYS A O 1
ATOM 1998 N N . VAL A 1 250 ? 21.658 0.430 -3.456 1.00 96.44 250 VAL A N 1
ATOM 1999 C CA . VAL A 1 250 ? 21.421 0.985 -4.798 1.00 96.44 250 VAL A CA 1
ATOM 2000 C C . VAL A 1 250 ? 22.232 2.265 -5.007 1.00 96.44 250 VAL A C 1
ATOM 2002 O O . VAL A 1 250 ? 22.904 2.394 -6.025 1.00 96.44 250 VAL A O 1
ATOM 2005 N N . ALA A 1 251 ? 22.255 3.177 -4.033 1.00 94.56 251 ALA A N 1
ATOM 2006 C CA . ALA A 1 251 ? 23.049 4.403 -4.105 1.00 94.56 251 ALA A CA 1
ATOM 2007 C C . ALA A 1 251 ? 24.557 4.122 -4.223 1.00 94.56 251 ALA A C 1
ATOM 2009 O O . ALA A 1 251 ? 25.250 4.778 -5.005 1.00 94.56 251 ALA A O 1
ATOM 2010 N N . LYS A 1 252 ? 25.071 3.121 -3.492 1.00 95.19 252 LYS A N 1
ATOM 2011 C CA . LYS A 1 252 ? 26.467 2.672 -3.618 1.00 95.19 252 LYS A CA 1
ATOM 2012 C C . LYS A 1 252 ? 26.758 2.119 -5.012 1.00 95.19 252 LYS A C 1
ATOM 2014 O O . LYS A 1 252 ? 27.719 2.567 -5.625 1.00 95.19 252 LYS A O 1
ATOM 2019 N N . LEU A 1 253 ? 25.911 1.226 -5.527 1.00 96.06 253 LEU A N 1
ATOM 2020 C CA . LEU A 1 253 ? 26.076 0.645 -6.864 1.00 96.06 253 LEU A CA 1
ATOM 2021 C C . LEU A 1 253 ? 25.999 1.702 -7.967 1.00 96.06 253 LEU A C 1
ATOM 2023 O O . LEU A 1 253 ? 26.802 1.674 -8.890 1.00 96.06 253 LEU A O 1
ATOM 2027 N N . LEU A 1 254 ? 25.080 2.665 -7.862 1.00 94.19 254 LEU A N 1
ATOM 2028 C CA . LEU A 1 254 ? 24.985 3.773 -8.812 1.00 94.19 254 LEU A CA 1
ATOM 2029 C C . LEU A 1 254 ? 26.258 4.631 -8.782 1.00 94.19 254 LEU A C 1
ATOM 2031 O O . LEU A 1 254 ? 26.790 4.986 -9.828 1.00 94.19 254 LEU A O 1
ATOM 2035 N N . THR A 1 255 ? 26.775 4.923 -7.586 1.00 95.88 255 THR A N 1
ATOM 2036 C CA . THR A 1 255 ? 28.022 5.684 -7.420 1.00 95.88 255 THR A CA 1
ATOM 2037 C C . THR A 1 255 ? 29.215 4.932 -8.013 1.00 95.88 255 THR A C 1
ATOM 2039 O O . THR A 1 255 ? 30.043 5.524 -8.703 1.00 95.88 255 THR A O 1
ATOM 2042 N N . GLU A 1 256 ? 29.302 3.625 -7.766 1.00 94.69 256 GLU A N 1
ATOM 2043 C CA . GLU A 1 256 ? 30.349 2.759 -8.306 1.00 94.69 256 GLU A CA 1
ATOM 2044 C C . GLU A 1 256 ? 30.262 2.663 -9.833 1.00 94.69 256 GLU A C 1
ATOM 2046 O O . GLU A 1 256 ? 31.266 2.858 -10.512 1.00 94.69 256 GLU A O 1
ATOM 2051 N N . ASN A 1 257 ? 29.055 2.501 -10.377 1.00 93.69 257 ASN A N 1
ATOM 2052 C CA . ASN A 1 257 ? 28.812 2.470 -11.814 1.00 93.69 257 ASN A CA 1
ATOM 2053 C C . ASN A 1 257 ? 29.182 3.801 -12.490 1.00 93.69 257 ASN A C 1
ATOM 2055 O O . ASN A 1 257 ? 29.874 3.811 -13.505 1.00 93.69 257 ASN A O 1
ATOM 2059 N N . MET A 1 258 ? 28.808 4.940 -11.895 1.00 94.12 258 MET A N 1
ATOM 2060 C CA . MET A 1 258 ? 29.227 6.257 -12.389 1.00 94.12 258 MET A CA 1
ATOM 2061 C C . MET A 1 258 ? 30.751 6.407 -12.368 1.00 94.12 258 MET A C 1
ATOM 2063 O O . MET A 1 258 ? 31.333 6.926 -13.321 1.00 94.12 258 MET A O 1
ATOM 2067 N N . LYS A 1 259 ? 31.415 5.933 -11.308 1.00 95.50 259 LYS A N 1
ATOM 2068 C CA . LYS A 1 259 ? 32.877 5.958 -11.203 1.00 95.50 259 LYS A CA 1
ATOM 2069 C C . LYS A 1 259 ? 33.534 5.104 -12.292 1.00 95.50 259 LYS A C 1
ATOM 2071 O O . LYS A 1 259 ? 34.452 5.584 -12.954 1.00 95.50 259 LYS A O 1
ATOM 2076 N N . GLU A 1 260 ? 33.048 3.885 -12.510 1.00 93.62 260 GLU A N 1
ATOM 2077 C CA . GLU A 1 260 ? 33.534 2.984 -13.560 1.00 93.62 260 GLU A CA 1
ATOM 2078 C C . GLU A 1 260 ? 33.302 3.571 -14.961 1.00 93.62 260 GLU A C 1
ATOM 2080 O O . GLU A 1 260 ? 34.194 3.530 -15.812 1.00 93.62 260 GLU A O 1
ATOM 2085 N N . SER A 1 261 ? 32.147 4.202 -15.191 1.00 93.00 261 SER A N 1
ATOM 2086 C CA . SER A 1 261 ? 31.843 4.893 -16.446 1.00 93.00 261 SER A CA 1
ATOM 2087 C C . SER A 1 261 ? 32.806 6.054 -16.705 1.00 93.00 261 SER A C 1
ATOM 2089 O O . SER A 1 261 ? 33.292 6.206 -17.826 1.00 93.00 261 SER A O 1
ATOM 2091 N N . VAL A 1 262 ? 33.116 6.866 -15.689 1.00 94.50 262 VAL A N 1
ATOM 2092 C CA . VAL A 1 262 ? 34.095 7.961 -15.809 1.00 94.50 262 VAL A CA 1
ATOM 2093 C C . VAL A 1 262 ? 35.492 7.408 -16.084 1.00 94.50 262 VAL A C 1
ATOM 2095 O O . VAL A 1 262 ? 36.209 7.931 -16.937 1.00 94.50 262 VAL A O 1
ATOM 2098 N N . GLU A 1 263 ? 35.888 6.333 -15.406 1.00 94.06 263 GLU A N 1
ATOM 2099 C CA . GLU A 1 263 ? 37.195 5.709 -15.606 1.00 94.06 263 GLU A CA 1
ATOM 2100 C C . GLU A 1 263 ? 37.332 5.096 -17.008 1.00 94.06 263 GLU A C 1
ATOM 2102 O O . GLU A 1 263 ? 38.361 5.264 -17.667 1.00 94.06 263 GLU A O 1
ATOM 2107 N N . THR A 1 264 ? 36.270 4.466 -17.506 1.00 93.31 264 THR A N 1
ATOM 2108 C CA . THR A 1 264 ? 36.195 3.931 -18.871 1.00 93.31 264 THR A CA 1
ATOM 2109 C C . THR A 1 264 ? 36.247 5.051 -19.907 1.00 93.31 264 THR A C 1
ATOM 2111 O O . THR A 1 264 ? 37.039 4.977 -20.848 1.00 93.31 264 THR A O 1
ATOM 2114 N N . SER A 1 265 ? 35.489 6.135 -19.702 1.00 92.31 265 SER A N 1
ATOM 2115 C CA . SER A 1 265 ? 35.539 7.328 -20.557 1.00 92.31 265 SER A CA 1
ATOM 2116 C C . SER A 1 265 ? 36.947 7.922 -20.606 1.00 92.31 265 SER A C 1
ATOM 2118 O O . SER A 1 265 ? 37.445 8.242 -21.682 1.00 92.31 265 SER A O 1
ATOM 2120 N N . LYS A 1 266 ? 37.632 8.010 -19.460 1.00 95.00 266 LYS A N 1
ATOM 2121 C CA . LYS A 1 266 ? 39.006 8.520 -19.378 1.00 95.00 266 LYS A CA 1
ATOM 2122 C C . LYS A 1 266 ? 40.005 7.622 -20.115 1.00 95.00 266 LYS A C 1
ATOM 2124 O O . LYS A 1 266 ? 40.915 8.124 -20.772 1.00 95.00 266 LYS A O 1
ATOM 2129 N N . LYS A 1 267 ? 39.846 6.294 -20.034 1.00 94.31 267 LYS A N 1
ATOM 2130 C CA . LYS A 1 267 ? 40.662 5.339 -20.807 1.00 94.31 267 LYS A CA 1
ATOM 2131 C C . LYS A 1 267 ? 40.433 5.498 -22.313 1.00 94.31 267 LYS A C 1
ATOM 2133 O O . LYS A 1 267 ? 41.402 5.511 -23.070 1.00 94.31 267 LYS A O 1
ATOM 2138 N N . MET A 1 268 ? 39.182 5.665 -22.736 1.00 92.88 268 MET A N 1
ATOM 2139 C CA . MET A 1 268 ? 38.819 5.882 -24.138 1.00 92.88 268 MET A CA 1
ATOM 2140 C C . MET A 1 268 ? 39.376 7.206 -24.676 1.00 92.88 268 MET A C 1
ATOM 2142 O O . MET A 1 268 ? 39.966 7.233 -25.752 1.00 92.88 268 MET A O 1
ATOM 2146 N N . GLU A 1 269 ? 39.273 8.286 -23.902 1.00 93.38 269 GLU A N 1
ATOM 2147 C CA . GLU A 1 269 ? 39.863 9.584 -24.238 1.00 93.38 269 GLU A CA 1
ATOM 2148 C C . GLU A 1 269 ? 41.387 9.479 -24.397 1.00 93.38 269 GLU A C 1
ATOM 2150 O O . GLU A 1 269 ? 41.947 9.940 -25.392 1.00 93.38 269 GLU A O 1
ATOM 2155 N N . ALA A 1 270 ? 42.065 8.790 -23.475 1.00 94.31 270 ALA A N 1
ATOM 2156 C CA . ALA A 1 270 ? 43.500 8.545 -23.583 1.00 94.31 270 ALA A CA 1
ATOM 2157 C C . ALA A 1 270 ? 43.866 7.734 -24.842 1.00 94.31 270 ALA A C 1
ATOM 2159 O O . ALA A 1 270 ? 44.889 8.010 -25.474 1.00 94.31 270 ALA A O 1
ATOM 2160 N N . ALA A 1 271 ? 43.044 6.754 -25.230 1.00 93.12 271 ALA A N 1
ATOM 2161 C CA . ALA A 1 271 ? 43.233 5.991 -26.462 1.00 93.12 271 ALA A CA 1
ATOM 2162 C C . ALA A 1 271 ? 43.044 6.863 -27.716 1.00 93.12 271 ALA A C 1
ATOM 2164 O O . ALA A 1 271 ? 43.874 6.808 -28.623 1.00 93.12 271 ALA A O 1
ATOM 2165 N N . LEU A 1 272 ? 42.019 7.722 -27.743 1.00 93.19 272 LEU A N 1
ATOM 2166 C CA . LEU A 1 272 ? 41.786 8.677 -28.833 1.00 93.19 272 LEU A CA 1
ATOM 2167 C C . LEU A 1 272 ? 42.938 9.678 -28.978 1.00 93.19 272 LEU A C 1
ATOM 2169 O O . LEU A 1 272 ? 43.374 9.954 -30.096 1.00 93.19 272 LEU A O 1
ATOM 2173 N N . ILE A 1 273 ? 43.480 10.180 -27.864 1.00 92.44 273 ILE A N 1
ATOM 2174 C CA . ILE A 1 273 ? 44.659 11.057 -27.872 1.00 92.44 273 ILE A CA 1
ATOM 2175 C C . ILE A 1 273 ? 45.865 10.328 -28.475 1.00 92.44 273 ILE A C 1
ATOM 2177 O O . ILE A 1 273 ? 46.515 10.876 -29.364 1.00 92.44 273 ILE A O 1
ATOM 2181 N N . LYS A 1 274 ? 46.143 9.087 -28.049 1.00 92.94 274 LYS A N 1
ATOM 2182 C CA . LYS A 1 274 ? 47.235 8.277 -28.619 1.00 92.94 274 LYS A CA 1
ATOM 2183 C C . LYS A 1 274 ? 47.047 8.020 -30.114 1.00 92.94 274 LYS A C 1
ATOM 2185 O O . LYS A 1 274 ? 48.010 8.101 -30.871 1.00 92.94 274 LYS A O 1
ATOM 2190 N N . LEU A 1 275 ? 45.820 7.732 -30.552 1.00 91.69 275 LEU A N 1
ATOM 2191 C CA . LEU A 1 275 ? 45.504 7.524 -31.966 1.00 91.69 275 LEU A CA 1
ATOM 2192 C C . LEU A 1 275 ? 45.764 8.797 -32.779 1.00 91.69 275 LEU A C 1
ATOM 2194 O O . LEU A 1 275 ? 46.389 8.740 -33.836 1.00 91.69 275 LEU A O 1
ATOM 2198 N N . LYS A 1 276 ? 45.336 9.953 -32.260 1.00 91.94 276 LYS A N 1
ATOM 2199 C CA . LYS A 1 276 ? 45.590 11.252 -32.883 1.00 91.94 276 LYS A CA 1
ATOM 2200 C C . LYS A 1 276 ? 47.088 11.546 -32.981 1.00 91.94 276 LYS A C 1
ATOM 2202 O O . LYS A 1 276 ? 47.547 11.893 -34.060 1.00 91.94 276 LYS A O 1
ATOM 2207 N N . GLN A 1 277 ? 47.845 11.327 -31.904 1.00 91.00 277 GLN A N 1
ATOM 2208 C CA . GLN A 1 277 ? 49.306 11.476 -31.897 1.00 91.00 277 GLN A CA 1
ATOM 2209 C C . GLN A 1 277 ? 49.971 10.595 -32.960 1.00 91.00 277 GLN A C 1
ATOM 2211 O O . GLN A 1 277 ? 50.768 11.092 -33.749 1.00 91.00 277 GLN A O 1
ATOM 2216 N N . ARG A 1 278 ? 49.582 9.316 -33.055 1.00 90.50 278 ARG A N 1
ATOM 2217 C CA . ARG A 1 278 ? 50.096 8.404 -34.090 1.00 90.50 278 ARG A CA 1
ATOM 2218 C C . ARG A 1 278 ? 49.758 8.892 -35.504 1.00 90.50 278 ARG A C 1
ATOM 2220 O O . ARG A 1 278 ? 50.577 8.765 -36.407 1.00 90.50 278 ARG A O 1
ATOM 2227 N N . ASN A 1 279 ? 48.565 9.446 -35.710 1.00 86.75 279 ASN A N 1
ATOM 2228 C CA . ASN A 1 279 ? 48.150 9.978 -37.009 1.00 86.75 279 ASN A CA 1
ATOM 2229 C C . ASN A 1 279 ? 48.922 11.261 -37.380 1.00 86.75 279 ASN A C 1
ATOM 2231 O O . ASN A 1 279 ? 49.338 11.429 -38.526 1.00 86.75 279 ASN A O 1
ATOM 2235 N N . ASP A 1 280 ? 49.175 12.136 -36.404 1.00 89.06 280 ASP A N 1
ATOM 2236 C CA . ASP A 1 280 ? 50.006 13.333 -36.571 1.00 89.06 280 ASP A CA 1
ATOM 2237 C C . ASP A 1 280 ? 51.467 12.957 -36.893 1.00 89.06 280 ASP A C 1
ATOM 2239 O O . ASP A 1 280 ? 52.061 13.535 -37.805 1.00 89.06 280 ASP A O 1
ATOM 2243 N N . GLU A 1 281 ? 52.026 11.937 -36.229 1.00 86.69 281 GLU A N 1
ATOM 2244 C CA . GLU A 1 281 ? 53.352 11.370 -36.529 1.00 86.69 281 GLU A CA 1
ATOM 2245 C C . GLU A 1 281 ? 53.426 10.768 -37.941 1.00 86.69 281 GLU A C 1
ATOM 2247 O O . GLU A 1 281 ? 54.395 11.002 -38.667 1.00 86.69 281 GLU A O 1
ATOM 2252 N N . LEU A 1 282 ? 52.400 10.020 -38.366 1.00 82.75 282 LEU A N 1
ATOM 2253 C CA . LEU A 1 282 ? 52.315 9.477 -39.725 1.00 82.75 282 LEU A CA 1
ATOM 2254 C C . LEU A 1 282 ? 52.248 10.592 -40.775 1.00 82.75 282 LEU A C 1
ATOM 2256 O O . LEU A 1 282 ? 52.958 10.531 -41.779 1.00 82.75 282 LEU A O 1
ATOM 2260 N N . ASN A 1 283 ? 51.457 11.637 -40.538 1.00 81.38 283 ASN A N 1
ATOM 2261 C CA . ASN A 1 283 ? 51.387 12.798 -41.426 1.00 81.38 283 ASN A CA 1
ATOM 2262 C C . ASN A 1 283 ? 52.708 13.578 -41.476 1.00 81.38 283 ASN A C 1
ATOM 2264 O O . ASN A 1 283 ? 53.114 14.020 -42.553 1.00 81.38 283 ASN A O 1
ATOM 2268 N N . ALA A 1 284 ? 53.402 13.729 -40.344 1.00 80.31 284 ALA A N 1
ATOM 2269 C CA . ALA A 1 284 ? 54.727 14.346 -40.296 1.00 80.31 284 ALA A CA 1
ATOM 2270 C C . ALA A 1 284 ? 55.751 13.528 -41.099 1.00 80.31 284 ALA A C 1
ATOM 2272 O O . ALA A 1 284 ? 56.448 14.075 -41.951 1.00 80.31 284 ALA A O 1
ATOM 2273 N N . ARG A 1 285 ? 55.763 12.202 -40.919 1.00 73.56 285 ARG A N 1
ATOM 2274 C CA . ARG A 1 285 ? 56.644 11.283 -41.652 1.00 73.56 285 ARG A CA 1
ATOM 2275 C C . ARG A 1 285 ? 56.348 11.242 -43.152 1.00 73.56 285 ARG A C 1
ATOM 2277 O O . ARG A 1 285 ? 57.264 11.102 -43.955 1.00 73.56 285 ARG A O 1
ATOM 2284 N N . THR A 1 286 ? 55.080 11.379 -43.536 1.00 68.06 286 THR A N 1
ATOM 2285 C CA . THR A 1 286 ? 54.669 11.444 -44.946 1.00 68.06 286 THR A CA 1
ATOM 2286 C C . THR A 1 286 ? 55.115 12.759 -45.588 1.00 68.06 286 THR A C 1
ATOM 2288 O O . THR A 1 286 ? 55.542 12.742 -46.737 1.00 68.06 286 THR A O 1
ATOM 2291 N N . ARG A 1 287 ? 55.106 13.879 -44.844 1.00 60.78 287 ARG A N 1
ATOM 2292 C CA . ARG A 1 287 ? 55.680 15.152 -45.314 1.00 60.78 287 ARG A CA 1
ATOM 2293 C C . ARG A 1 287 ? 57.200 15.099 -45.473 1.00 60.78 287 ARG A C 1
ATOM 2295 O O . ARG A 1 287 ? 57.688 15.586 -46.489 1.00 60.78 287 ARG A O 1
ATOM 2302 N N . ASP A 1 288 ? 57.922 14.481 -44.540 1.00 58.44 288 ASP A N 1
ATOM 2303 C CA . ASP A 1 288 ? 59.385 14.306 -44.634 1.00 58.44 288 ASP A CA 1
ATOM 2304 C C . ASP A 1 288 ? 59.810 13.437 -45.834 1.00 58.44 288 ASP A C 1
ATOM 2306 O O . ASP A 1 288 ? 60.902 13.600 -46.369 1.00 58.44 288 ASP A O 1
ATOM 2310 N N . LEU A 1 289 ? 58.943 12.532 -46.298 1.00 57.16 289 LEU A N 1
ATOM 2311 C CA . LEU A 1 289 ? 59.186 11.694 -47.479 1.00 57.16 289 LEU A CA 1
ATOM 2312 C C . LEU A 1 289 ? 58.896 12.400 -48.819 1.00 57.16 289 LEU A C 1
ATOM 2314 O O . LEU A 1 289 ? 59.196 11.835 -49.869 1.00 57.16 289 LEU A O 1
ATOM 2318 N N . THR A 1 290 ? 58.337 13.616 -48.812 1.00 53.31 290 THR A N 1
ATOM 2319 C CA . THR A 1 290 ? 57.921 14.330 -50.039 1.00 53.31 290 THR A CA 1
ATOM 2320 C C . THR A 1 290 ? 59.048 15.086 -50.758 1.00 53.31 290 THR A C 1
ATOM 2322 O O . THR A 1 290 ? 58.766 15.736 -51.761 1.00 53.31 290 THR A O 1
ATOM 2325 N N . ASP A 1 291 ? 60.303 14.998 -50.297 1.00 47.00 291 ASP A N 1
ATOM 2326 C CA . ASP A 1 291 ? 61.444 15.737 -50.873 1.00 47.00 291 ASP A CA 1
ATOM 2327 C C . ASP A 1 291 ? 62.641 14.831 -51.252 1.00 47.00 291 ASP A C 1
ATOM 2329 O O . ASP A 1 291 ? 63.802 15.107 -50.954 1.00 47.00 291 ASP A O 1
ATOM 2333 N N . GLY A 1 292 ? 62.366 13.701 -51.917 1.00 46.19 292 GLY A N 1
ATOM 2334 C CA . GLY A 1 292 ? 63.393 12.807 -52.469 1.00 46.19 292 GLY A CA 1
ATOM 2335 C C . GLY A 1 292 ? 62.935 12.099 -53.755 1.00 46.19 292 GLY A C 1
ATOM 2336 O O . GLY A 1 292 ? 61.760 11.746 -53.862 1.00 46.19 292 GLY A O 1
ATOM 2337 N N . PRO A 1 293 ? 63.819 11.902 -54.758 1.00 48.56 293 PRO A N 1
ATOM 2338 C CA . PRO A 1 293 ? 63.440 11.444 -56.097 1.00 48.56 293 PRO A CA 1
ATOM 2339 C C . PRO A 1 293 ? 62.999 9.967 -56.117 1.00 48.56 293 PRO A C 1
ATOM 2341 O O . PRO A 1 293 ? 63.335 9.204 -55.208 1.00 48.56 293 PRO A O 1
ATOM 2344 N N . PRO A 1 294 ? 62.264 9.529 -57.161 1.00 52.25 294 PRO A N 1
ATOM 2345 C CA . PRO A 1 294 ? 61.566 8.253 -57.148 1.00 52.25 294 PRO A CA 1
ATOM 2346 C C . PRO A 1 294 ? 62.555 7.099 -57.329 1.00 52.25 294 PRO A C 1
ATOM 2348 O O . PRO A 1 294 ? 63.183 6.961 -58.378 1.00 52.25 294 PRO A O 1
ATOM 2351 N N . ALA A 1 295 ? 62.668 6.241 -56.317 1.00 41.12 295 ALA A N 1
ATOM 2352 C CA . ALA A 1 295 ? 63.337 4.952 -56.435 1.00 41.12 295 ALA A CA 1
ATOM 2353 C C . ALA A 1 295 ? 62.289 3.825 -56.483 1.00 41.12 295 ALA A C 1
ATOM 2355 O O . ALA A 1 295 ? 61.395 3.786 -55.634 1.00 41.12 295 ALA A O 1
ATOM 2356 N N . PRO A 1 296 ? 62.385 2.883 -57.438 1.00 58.66 296 PRO A N 1
ATOM 2357 C CA . PRO A 1 296 ? 61.536 1.707 -57.465 1.00 58.66 296 PRO A CA 1
ATOM 2358 C C . PRO A 1 296 ? 62.103 0.682 -56.478 1.00 58.66 296 PRO A C 1
ATOM 2360 O O . PRO A 1 296 ? 63.190 0.146 -56.679 1.00 58.66 296 PRO A O 1
ATOM 2363 N N . SER A 1 297 ? 61.375 0.384 -55.406 1.00 46.19 297 SER A N 1
ATOM 2364 C CA . SER A 1 297 ? 61.599 -0.852 -54.654 1.00 46.19 297 SER A CA 1
ATOM 2365 C C . SER A 1 297 ? 60.284 -1.351 -54.048 1.00 46.19 297 SER A C 1
ATOM 2367 O O . SER A 1 297 ? 59.511 -0.540 -53.527 1.00 46.19 297 SER A O 1
ATOM 2369 N N . PRO A 1 298 ? 59.987 -2.661 -54.118 1.00 52.75 298 PRO A N 1
ATOM 2370 C CA . PRO A 1 298 ? 58.834 -3.226 -53.437 1.00 52.75 298 PRO A CA 1
ATOM 2371 C C . PRO A 1 298 ? 59.146 -3.230 -51.936 1.00 52.75 298 PRO A C 1
ATOM 2373 O O . PRO A 1 298 ? 59.977 -4.000 -51.460 1.00 52.75 298 PRO A O 1
ATOM 2376 N N . SER A 1 299 ? 58.540 -2.303 -51.196 1.00 44.78 299 SER A N 1
ATOM 2377 C CA . SER A 1 299 ? 58.780 -2.149 -49.759 1.00 44.78 299 SER A CA 1
ATOM 2378 C C . SER A 1 299 ? 58.007 -3.199 -48.941 1.00 44.78 299 SER A C 1
ATOM 2380 O O . SER A 1 299 ? 56.892 -3.564 -49.319 1.00 44.78 299 SER A O 1
ATOM 2382 N N . PRO A 1 300 ? 58.541 -3.649 -47.788 1.00 50.22 300 PRO A N 1
ATOM 2383 C CA . PRO A 1 300 ? 58.019 -4.744 -46.957 1.00 50.22 300 PRO A CA 1
ATOM 2384 C C . PRO A 1 300 ? 56.790 -4.340 -46.114 1.00 50.22 300 PRO A C 1
ATOM 2386 O O . PRO A 1 300 ? 56.536 -4.879 -45.038 1.00 50.22 300 PRO A O 1
ATOM 2389 N N . THR A 1 301 ? 56.029 -3.352 -46.582 1.00 51.00 301 THR A N 1
ATOM 2390 C CA . THR A 1 301 ? 54.937 -2.701 -45.848 1.00 51.00 301 THR A CA 1
ATOM 2391 C C . THR A 1 301 ? 53.634 -3.499 -45.924 1.00 51.00 301 THR A C 1
ATOM 2393 O O . THR A 1 301 ? 52.821 -3.434 -45.008 1.00 51.00 301 THR A O 1
ATOM 2396 N N . THR A 1 302 ? 53.447 -4.308 -46.969 1.00 52.91 302 THR A N 1
ATOM 2397 C CA . THR A 1 302 ? 52.263 -5.166 -47.140 1.00 52.91 302 THR A CA 1
ATOM 2398 C C . THR A 1 302 ? 52.231 -6.346 -46.171 1.00 52.91 302 THR A C 1
ATOM 2400 O O . THR A 1 302 ? 51.150 -6.746 -45.758 1.00 52.91 302 THR A O 1
ATOM 2403 N N . VAL A 1 303 ? 53.390 -6.867 -45.747 1.00 53.78 303 VAL A N 1
ATOM 2404 C CA . VAL A 1 303 ? 53.453 -7.958 -44.756 1.00 53.78 303 VAL A CA 1
ATOM 2405 C C . VAL A 1 303 ? 53.090 -7.441 -43.362 1.00 53.78 303 VAL A C 1
ATOM 2407 O O . VAL A 1 303 ? 52.220 -8.015 -42.721 1.00 53.78 303 VAL A O 1
ATOM 2410 N N . LYS A 1 304 ? 53.646 -6.295 -42.939 1.00 58.00 304 LYS A N 1
ATOM 2411 C CA . LYS A 1 304 ? 53.301 -5.669 -41.648 1.00 58.00 304 LYS A CA 1
ATOM 2412 C C . LYS A 1 304 ? 51.849 -5.200 -41.563 1.00 58.00 304 LYS A C 1
ATOM 2414 O O . LYS A 1 304 ? 51.228 -5.359 -40.523 1.00 58.00 304 LYS A O 1
ATOM 2419 N N . ALA A 1 305 ? 51.299 -4.636 -42.639 1.00 59.38 305 ALA A N 1
ATOM 2420 C CA . ALA A 1 305 ? 49.893 -4.232 -42.665 1.00 59.38 305 ALA A CA 1
ATOM 2421 C C . ALA A 1 305 ? 48.943 -5.443 -42.612 1.00 59.38 305 ALA A C 1
ATOM 2423 O O . ALA A 1 305 ? 47.908 -5.373 -41.956 1.00 59.38 305 ALA A O 1
ATOM 2424 N N . ASN A 1 306 ? 49.311 -6.564 -43.245 1.00 64.75 306 ASN A N 1
ATOM 2425 C CA . ASN A 1 306 ? 48.562 -7.815 -43.124 1.00 64.75 306 ASN A CA 1
ATOM 2426 C C . ASN A 1 306 ? 48.679 -8.436 -41.723 1.00 64.75 306 ASN A C 1
ATOM 2428 O O . ASN A 1 306 ? 47.685 -8.943 -41.217 1.00 64.75 306 ASN A O 1
ATOM 2432 N N . GLU A 1 307 ? 49.851 -8.377 -41.084 1.00 72.62 307 GLU A N 1
ATOM 2433 C CA . GLU A 1 307 ? 50.046 -8.838 -39.699 1.00 72.62 307 GLU A CA 1
ATOM 2434 C C . GLU A 1 307 ? 49.227 -8.009 -38.697 1.00 72.62 307 GLU A C 1
ATOM 2436 O O . GLU A 1 307 ? 48.588 -8.575 -37.814 1.00 72.62 307 GLU A O 1
ATOM 2441 N N . GLU A 1 308 ? 49.187 -6.680 -38.851 1.00 72.44 308 GLU A N 1
ATOM 2442 C CA . GLU A 1 308 ? 48.357 -5.799 -38.014 1.00 72.44 308 GLU A CA 1
ATOM 2443 C C . GLU A 1 308 ? 46.855 -6.047 -38.242 1.00 72.44 308 GLU A C 1
ATOM 2445 O O . GLU A 1 308 ? 46.071 -6.021 -37.294 1.00 72.44 308 GLU A O 1
ATOM 2450 N N . PHE A 1 309 ? 46.441 -6.329 -39.481 1.00 73.88 309 PHE A N 1
ATOM 2451 C CA . PHE A 1 309 ? 45.047 -6.646 -39.792 1.00 73.88 309 PHE A CA 1
ATOM 2452 C C . PHE A 1 309 ? 44.614 -8.003 -39.216 1.00 73.88 309 PHE A C 1
ATOM 2454 O O . PHE A 1 309 ? 43.517 -8.108 -38.668 1.00 73.88 309 PHE A O 1
ATOM 2461 N N . GLU A 1 310 ? 45.477 -9.022 -39.277 1.00 77.31 310 GLU A N 1
ATOM 2462 C CA . GLU A 1 310 ? 45.225 -10.313 -38.623 1.00 77.31 310 GLU A CA 1
ATOM 2463 C C . GLU A 1 310 ? 45.222 -10.185 -37.091 1.00 77.31 310 GLU A C 1
ATOM 2465 O O . GLU A 1 310 ? 44.345 -10.758 -36.452 1.00 77.31 310 GLU A O 1
ATOM 2470 N N . GLN A 1 311 ? 46.087 -9.356 -36.488 1.00 82.69 311 GLN A N 1
ATOM 2471 C CA . GLN A 1 311 ? 46.021 -9.072 -35.045 1.00 82.69 311 GLN A CA 1
ATOM 2472 C C . GLN A 1 311 ? 44.711 -8.394 -34.633 1.00 82.69 311 GLN A C 1
ATOM 2474 O O . GLN A 1 311 ? 44.118 -8.768 -33.627 1.00 82.69 311 GLN A O 1
ATOM 2479 N N . ILE A 1 312 ? 44.232 -7.411 -35.401 1.00 81.44 312 ILE A N 1
ATOM 2480 C CA . ILE A 1 312 ? 42.951 -6.745 -35.117 1.00 81.44 312 ILE A CA 1
ATOM 2481 C C . ILE A 1 312 ? 41.791 -7.733 -35.245 1.00 81.44 312 ILE A C 1
ATOM 2483 O O . ILE A 1 312 ? 40.856 -7.702 -34.447 1.00 81.44 312 ILE A O 1
ATOM 2487 N N . LYS A 1 313 ? 41.842 -8.622 -36.237 1.00 84.31 313 LYS A N 1
ATOM 2488 C CA . LYS A 1 313 ? 40.834 -9.662 -36.421 1.00 84.31 313 LYS A CA 1
ATOM 2489 C C . LYS A 1 313 ? 40.837 -10.659 -35.259 1.00 84.31 313 LYS A C 1
ATOM 2491 O O . LYS A 1 313 ? 39.769 -10.955 -34.731 1.00 84.31 313 LYS A O 1
ATOM 2496 N N . GLU A 1 314 ? 42.010 -11.110 -34.822 1.00 88.25 314 GLU A N 1
ATOM 2497 C CA . GLU A 1 314 ? 42.159 -12.010 -33.675 1.00 88.25 314 GLU A CA 1
ATOM 2498 C C . GLU A 1 314 ? 41.706 -11.346 -32.361 1.00 88.25 314 GLU A C 1
ATOM 2500 O O . GLU A 1 314 ? 41.026 -11.981 -31.555 1.00 88.25 314 GLU A O 1
ATOM 2505 N N . GLU A 1 315 ? 41.978 -10.049 -32.175 1.00 87.94 315 GLU A N 1
ATOM 2506 C CA . GLU A 1 315 ? 41.510 -9.254 -31.029 1.00 87.94 315 GLU A CA 1
ATOM 2507 C C . GLU A 1 315 ? 39.979 -9.101 -31.025 1.00 87.94 315 GLU A C 1
ATOM 2509 O O . GLU A 1 315 ? 39.338 -9.293 -29.993 1.00 87.94 315 GLU A O 1
ATOM 2514 N N . VAL A 1 316 ? 39.361 -8.817 -32.178 1.00 85.50 316 VAL A N 1
ATOM 2515 C CA . VAL A 1 316 ? 37.893 -8.737 -32.308 1.00 85.50 316 VAL A CA 1
ATOM 2516 C C . VAL A 1 316 ? 37.247 -10.103 -32.073 1.00 85.50 316 VAL A C 1
ATOM 2518 O O . VAL A 1 316 ? 36.217 -10.198 -31.404 1.00 85.50 316 VAL A O 1
ATOM 2521 N N . GLU A 1 317 ? 37.845 -11.181 -32.581 1.00 87.31 317 GLU A N 1
ATOM 2522 C CA . GLU A 1 317 ? 37.388 -12.545 -32.309 1.00 87.31 317 GLU A CA 1
ATOM 2523 C C . GLU A 1 317 ? 37.571 -12.928 -30.832 1.00 87.31 317 GLU A C 1
ATOM 2525 O O . GLU A 1 317 ? 36.721 -13.621 -30.274 1.00 87.31 317 GLU A O 1
ATOM 2530 N N . SER A 1 318 ? 38.630 -12.458 -30.167 1.00 89.44 318 SER A N 1
ATOM 2531 C CA . SER A 1 318 ? 38.823 -12.632 -28.723 1.00 89.44 318 SER A CA 1
ATOM 2532 C C . SER A 1 318 ? 37.775 -11.866 -27.918 1.00 89.44 318 SER A C 1
ATOM 2534 O O . SER A 1 318 ? 37.140 -12.446 -27.045 1.00 89.44 318 SER A O 1
ATOM 2536 N N . GLN A 1 319 ? 37.509 -10.601 -28.254 1.00 86.62 319 GLN A N 1
ATOM 2537 C CA . GLN A 1 319 ? 36.462 -9.817 -27.595 1.00 86.62 319 GLN A CA 1
ATOM 2538 C C . GLN A 1 319 ? 35.072 -10.419 -27.796 1.00 86.62 319 GLN A C 1
ATOM 2540 O O . GLN A 1 319 ? 34.267 -10.424 -26.867 1.00 86.62 319 GLN A O 1
ATOM 2545 N N . ASN A 1 320 ? 34.784 -10.954 -28.984 1.00 86.44 320 ASN A N 1
ATOM 2546 C CA . ASN A 1 320 ? 33.531 -11.662 -29.228 1.00 86.44 320 ASN A CA 1
ATOM 2547 C C . ASN A 1 320 ? 33.432 -12.943 -28.393 1.00 86.44 320 ASN A C 1
ATOM 2549 O O . ASN A 1 320 ? 32.350 -13.241 -27.889 1.00 86.44 320 ASN A O 1
ATOM 2553 N N . ARG A 1 321 ? 34.536 -13.681 -28.206 1.00 91.44 321 ARG A N 1
ATOM 2554 C CA . ARG A 1 321 ? 34.572 -14.846 -27.308 1.00 91.44 321 ARG A CA 1
ATOM 2555 C C . ARG A 1 321 ? 34.306 -14.444 -25.859 1.00 91.44 321 ARG A C 1
ATOM 2557 O O . ARG A 1 321 ? 33.376 -14.987 -25.270 1.00 91.44 321 ARG A O 1
ATOM 2564 N N . ASP A 1 322 ? 35.009 -13.442 -25.340 1.00 88.81 322 ASP A N 1
ATOM 2565 C CA . ASP A 1 322 ? 34.825 -12.940 -23.971 1.00 88.81 322 ASP A CA 1
ATOM 2566 C C . ASP A 1 322 ? 33.406 -12.397 -23.741 1.00 88.81 322 ASP A C 1
ATOM 2568 O O . ASP A 1 322 ? 32.775 -12.650 -22.713 1.00 88.81 322 ASP A O 1
ATOM 2572 N N . HIS A 1 323 ? 32.858 -11.662 -24.715 1.00 88.69 323 HIS A N 1
ATOM 2573 C CA . HIS A 1 323 ? 31.488 -11.158 -24.642 1.00 88.69 323 HIS A CA 1
ATOM 2574 C C . HIS A 1 323 ? 30.476 -12.307 -24.596 1.00 88.69 323 HIS A C 1
ATOM 2576 O O . HIS A 1 323 ? 29.530 -12.275 -23.807 1.00 88.69 323 HIS A O 1
ATOM 2582 N N . ASN A 1 324 ? 30.691 -13.341 -25.408 1.00 88.69 324 ASN A N 1
ATOM 2583 C CA . ASN A 1 324 ? 29.826 -14.508 -25.446 1.00 88.69 324 ASN A CA 1
ATOM 2584 C C . ASN A 1 324 ? 29.932 -15.340 -24.155 1.00 88.69 324 ASN A C 1
ATOM 2586 O O . ASN A 1 324 ? 28.908 -15.785 -23.640 1.00 88.69 324 ASN A O 1
ATOM 2590 N N . GLU A 1 325 ? 31.129 -15.485 -23.578 1.00 92.25 325 GLU A N 1
ATOM 2591 C CA . GLU A 1 325 ? 31.321 -16.095 -22.255 1.00 92.25 325 GLU A CA 1
ATOM 2592 C C . GLU A 1 325 ? 30.561 -15.327 -21.169 1.00 92.25 325 GLU A C 1
ATOM 2594 O O . GLU A 1 325 ? 29.830 -15.933 -20.384 1.00 92.25 325 GLU A O 1
ATOM 2599 N N . ARG A 1 326 ? 30.620 -13.990 -21.183 1.00 90.19 326 ARG A N 1
ATOM 2600 C CA . ARG A 1 326 ? 29.883 -13.148 -20.229 1.00 90.19 326 ARG A CA 1
ATOM 2601 C C . ARG A 1 326 ? 28.366 -13.277 -20.371 1.00 90.19 326 ARG A C 1
ATOM 2603 O O . ARG A 1 326 ? 27.651 -13.270 -19.370 1.00 90.19 326 ARG A O 1
ATOM 2610 N N . ILE A 1 327 ? 27.861 -13.407 -21.600 1.00 91.12 327 ILE A N 1
ATOM 2611 C CA . ILE A 1 327 ? 26.438 -13.679 -21.853 1.00 91.12 327 ILE A CA 1
ATOM 2612 C C . ILE A 1 327 ? 26.042 -15.031 -21.252 1.00 91.12 327 ILE A C 1
ATOM 2614 O O . ILE A 1 327 ? 25.004 -15.126 -20.594 1.00 91.12 327 ILE A O 1
ATOM 2618 N N . VAL A 1 328 ? 26.856 -16.069 -21.455 1.00 93.69 328 VAL A N 1
ATOM 2619 C CA . VAL A 1 328 ? 26.593 -17.412 -20.918 1.00 93.69 328 VAL A CA 1
ATOM 2620 C C . VAL A 1 328 ? 26.635 -17.415 -19.388 1.00 93.69 328 VAL A C 1
ATOM 2622 O O . VAL A 1 328 ? 25.742 -17.983 -18.756 1.00 93.69 328 VAL A O 1
ATOM 2625 N N . GLU A 1 329 ? 27.609 -16.742 -18.779 1.00 92.88 329 GLU A N 1
ATOM 2626 C CA . GLU A 1 329 ? 27.708 -16.609 -17.323 1.00 92.88 329 GLU A CA 1
ATOM 2627 C C . GLU A 1 329 ? 26.492 -15.870 -16.748 1.00 92.88 329 GLU A C 1
ATOM 2629 O O . GLU A 1 329 ? 25.851 -16.348 -15.810 1.00 92.88 329 GLU A O 1
ATOM 2634 N N . MET A 1 330 ? 26.097 -14.752 -17.363 1.00 89.88 330 MET A N 1
ATOM 2635 C CA . MET A 1 330 ? 24.925 -13.992 -16.932 1.00 89.88 330 MET A CA 1
ATOM 2636 C C . MET A 1 330 ? 23.628 -14.793 -17.085 1.00 89.88 330 MET A C 1
ATOM 2638 O O . MET A 1 330 ? 22.776 -14.759 -16.196 1.00 89.88 330 MET A O 1
ATOM 2642 N N . LYS A 1 331 ? 23.491 -15.564 -18.169 1.00 91.38 331 LYS A N 1
ATOM 2643 C CA . LYS A 1 331 ? 22.366 -16.487 -18.349 1.00 91.38 331 LYS A CA 1
ATOM 2644 C C . LYS A 1 331 ? 22.331 -17.542 -17.240 1.00 91.38 331 LYS A C 1
ATOM 2646 O O . LYS A 1 331 ? 21.270 -17.777 -16.671 1.00 91.38 331 LYS A O 1
ATOM 2651 N N . THR A 1 332 ? 23.483 -18.116 -16.899 1.00 93.00 332 THR A N 1
ATOM 2652 C CA . THR A 1 332 ? 23.609 -19.136 -15.846 1.00 93.00 332 THR A CA 1
ATOM 2653 C C . THR A 1 332 ? 23.218 -18.575 -14.477 1.00 93.00 332 THR A C 1
ATOM 2655 O O . THR A 1 332 ? 22.458 -19.200 -13.741 1.00 93.00 332 THR A O 1
ATOM 2658 N N . LEU A 1 333 ? 23.672 -17.362 -14.142 1.00 94.12 333 LEU A N 1
ATOM 2659 C CA . LEU A 1 333 ? 23.293 -16.682 -12.899 1.00 94.12 333 LEU A CA 1
ATOM 2660 C C . LEU A 1 333 ? 21.792 -16.376 -12.841 1.00 94.12 333 LEU A C 1
ATOM 2662 O O . LEU A 1 333 ? 21.175 -16.511 -11.785 1.00 94.12 333 LEU A O 1
ATOM 2666 N N . MET A 1 334 ? 21.198 -15.981 -13.969 1.00 91.31 334 MET A N 1
ATOM 2667 C CA . MET A 1 334 ? 19.764 -15.716 -14.060 1.00 91.31 334 MET A CA 1
ATOM 2668 C C . MET A 1 334 ? 18.938 -16.999 -13.901 1.00 91.31 334 MET A C 1
ATOM 2670 O O . MET A 1 334 ? 17.967 -16.996 -13.149 1.00 91.31 334 MET A O 1
ATOM 2674 N N . GLU A 1 335 ? 19.339 -18.101 -14.539 1.00 91.38 335 GLU A N 1
ATOM 2675 C CA . GLU A 1 335 ? 18.710 -19.418 -14.356 1.00 91.38 335 GLU A CA 1
ATOM 2676 C C . GLU A 1 335 ? 18.801 -19.884 -12.897 1.00 91.38 335 GLU A C 1
ATOM 2678 O O . GLU A 1 335 ? 17.781 -20.253 -12.316 1.00 91.38 335 GLU A O 1
ATOM 2683 N N . ALA A 1 336 ? 19.968 -19.754 -12.256 1.00 92.69 336 ALA A N 1
ATOM 2684 C CA . ALA A 1 336 ? 20.136 -20.088 -10.841 1.00 92.69 336 ALA A CA 1
ATOM 2685 C C . ALA A 1 336 ? 19.267 -19.215 -9.912 1.00 92.69 336 ALA A C 1
ATOM 2687 O O . ALA A 1 336 ? 18.744 -19.695 -8.906 1.00 92.69 336 ALA A O 1
ATOM 2688 N N . ALA A 1 337 ? 19.085 -17.930 -10.237 1.00 91.25 337 ALA A N 1
ATOM 2689 C CA . ALA A 1 337 ? 18.219 -17.034 -9.472 1.00 91.25 337 ALA A CA 1
ATOM 2690 C C . ALA A 1 337 ? 16.733 -17.399 -9.613 1.00 91.25 337 ALA A C 1
ATOM 2692 O O . ALA A 1 337 ? 16.003 -17.381 -8.620 1.00 91.25 337 ALA A O 1
ATOM 2693 N N . ILE A 1 338 ? 16.293 -17.758 -10.824 1.00 90.19 338 ILE A N 1
ATOM 2694 C CA . ILE A 1 338 ? 14.926 -18.231 -11.085 1.00 90.19 338 ILE A CA 1
ATOM 2695 C C . ILE A 1 338 ? 14.671 -19.542 -10.340 1.00 90.19 338 ILE A C 1
ATOM 2697 O O . ILE A 1 338 ? 13.645 -19.674 -9.672 1.00 90.19 338 ILE A O 1
ATOM 2701 N N . GLU A 1 339 ? 15.607 -20.491 -10.409 1.00 91.56 339 GLU A N 1
ATOM 2702 C CA . GLU A 1 339 ? 15.500 -21.777 -9.718 1.00 91.56 339 GLU A CA 1
ATOM 2703 C C . GLU A 1 339 ? 15.418 -21.586 -8.201 1.00 91.56 339 GLU A C 1
ATOM 2705 O O . GLU A 1 339 ? 14.517 -22.124 -7.556 1.00 91.56 339 GLU A O 1
ATOM 2710 N N . LYS A 1 340 ? 16.294 -20.747 -7.634 1.00 92.81 340 LYS A N 1
ATOM 2711 C CA . LYS A 1 340 ? 16.265 -20.424 -6.206 1.00 92.81 340 LYS A CA 1
ATOM 2712 C C . LYS A 1 340 ? 14.931 -19.801 -5.792 1.00 92.81 340 LYS A C 1
ATOM 2714 O O . LYS A 1 340 ? 14.339 -20.261 -4.822 1.00 92.81 340 LYS A O 1
ATOM 2719 N N . ASN A 1 341 ? 14.448 -18.794 -6.524 1.00 93.06 341 ASN A N 1
ATOM 2720 C CA . ASN A 1 341 ? 13.179 -18.138 -6.206 1.00 93.06 341 ASN A CA 1
ATOM 2721 C C . ASN A 1 341 ? 12.006 -19.130 -6.264 1.00 93.06 341 ASN A C 1
ATOM 2723 O O . ASN A 1 341 ? 11.212 -19.223 -5.333 1.00 93.06 341 ASN A O 1
ATOM 2727 N N . THR A 1 342 ? 11.960 -19.958 -7.309 1.00 92.62 342 THR A N 1
ATOM 2728 C CA . THR A 1 342 ? 10.926 -20.991 -7.464 1.00 92.62 342 THR A CA 1
ATOM 2729 C C . THR A 1 342 ? 10.956 -21.993 -6.306 1.00 92.62 342 THR A C 1
ATOM 2731 O O . THR A 1 342 ? 9.912 -22.396 -5.796 1.00 92.62 342 THR A O 1
ATOM 2734 N N . ASN A 1 343 ? 12.148 -22.391 -5.855 1.00 93.44 343 ASN A N 1
ATOM 2735 C CA . ASN A 1 343 ? 12.303 -23.299 -4.724 1.00 93.44 343 ASN A CA 1
ATOM 2736 C C . ASN A 1 343 ? 11.900 -22.647 -3.388 1.00 93.44 343 ASN A C 1
ATOM 2738 O O . ASN A 1 343 ? 11.281 -23.300 -2.549 1.00 93.44 343 ASN A O 1
ATOM 2742 N N . ASP A 1 344 ? 12.206 -21.365 -3.192 1.00 91.50 344 ASP A N 1
ATOM 2743 C CA . ASP A 1 344 ? 11.793 -20.601 -2.009 1.00 91.50 344 ASP A CA 1
ATOM 2744 C C . ASP A 1 344 ? 10.258 -20.439 -1.960 1.00 91.50 344 ASP A C 1
ATOM 2746 O O . ASP A 1 344 ? 9.635 -20.656 -0.912 1.00 91.50 344 ASP A O 1
ATOM 2750 N N . GLU A 1 345 ? 9.619 -20.160 -3.100 1.00 93.69 345 GLU A N 1
ATOM 2751 C CA . GLU A 1 345 ? 8.158 -20.155 -3.240 1.00 93.69 345 GLU A CA 1
ATOM 2752 C C . GLU A 1 345 ? 7.560 -21.540 -2.952 1.00 93.69 345 GLU A C 1
ATOM 2754 O O . GLU A 1 345 ? 6.614 -21.657 -2.169 1.00 93.69 345 GLU A O 1
ATOM 2759 N N . LEU A 1 346 ? 8.140 -22.609 -3.510 1.00 94.69 346 LEU A N 1
ATOM 2760 C CA . LEU A 1 346 ? 7.696 -23.986 -3.276 1.00 94.69 346 LEU A CA 1
ATOM 2761 C C . LEU A 1 346 ? 7.785 -24.372 -1.793 1.00 94.69 346 LEU A C 1
ATOM 2763 O O . LEU A 1 346 ? 6.849 -24.962 -1.250 1.00 94.69 346 LEU A O 1
ATOM 2767 N N . ASN A 1 347 ? 8.876 -24.010 -1.117 1.00 93.19 347 ASN A N 1
ATOM 2768 C CA . ASN A 1 347 ? 9.040 -24.240 0.318 1.00 93.19 347 ASN A CA 1
ATOM 2769 C C . ASN A 1 347 ? 8.020 -23.445 1.140 1.00 93.19 347 ASN A C 1
ATOM 2771 O O . ASN A 1 347 ? 7.458 -23.972 2.100 1.00 93.19 347 ASN A O 1
ATOM 2775 N N . THR A 1 348 ? 7.723 -22.212 0.730 1.00 93.06 348 THR A N 1
ATOM 2776 C CA . THR A 1 348 ? 6.681 -21.388 1.355 1.00 93.06 348 THR A CA 1
ATOM 2777 C C . THR A 1 348 ? 5.302 -22.031 1.206 1.00 93.06 348 THR A C 1
ATOM 2779 O O . THR A 1 348 ? 4.548 -22.112 2.177 1.00 93.06 348 THR A O 1
ATOM 2782 N N . PHE A 1 349 ? 4.964 -22.532 0.014 1.00 94.31 349 PHE A N 1
ATOM 2783 C CA . PHE A 1 349 ? 3.715 -23.261 -0.207 1.00 94.31 349 PHE A CA 1
ATOM 2784 C C . PHE A 1 349 ? 3.647 -24.542 0.620 1.00 94.31 349 PHE A C 1
ATOM 2786 O O . PHE A 1 349 ? 2.619 -24.810 1.237 1.00 94.31 349 PHE A O 1
ATOM 2793 N N . LYS A 1 350 ? 4.744 -25.298 0.692 1.00 93.62 350 LYS A N 1
ATOM 2794 C CA . LYS A 1 350 ? 4.822 -26.516 1.500 1.00 93.62 350 LYS A CA 1
ATOM 2795 C C . LYS A 1 350 ? 4.564 -26.233 2.983 1.00 93.62 350 LYS A C 1
ATOM 2797 O O . LYS A 1 350 ? 3.766 -26.936 3.593 1.00 93.62 350 LYS A O 1
ATOM 2802 N N . LEU A 1 351 ? 5.158 -25.170 3.528 1.00 94.19 351 LEU A N 1
ATOM 2803 C CA . LEU A 1 351 ? 4.921 -24.747 4.910 1.00 94.19 351 LEU A CA 1
ATOM 2804 C C . LEU A 1 351 ? 3.462 -24.319 5.136 1.00 94.19 351 LEU A C 1
ATOM 2806 O O . LEU A 1 351 ? 2.855 -24.705 6.130 1.00 94.19 351 LEU A O 1
ATOM 2810 N N . LYS A 1 352 ? 2.865 -23.562 4.204 1.00 94.25 352 LYS A N 1
ATOM 2811 C CA . LYS A 1 352 ? 1.442 -23.182 4.288 1.00 94.25 352 LYS A CA 1
ATOM 2812 C C . LYS A 1 352 ? 0.523 -24.402 4.308 1.00 94.25 352 LYS A C 1
ATOM 2814 O O . LYS A 1 352 ? -0.426 -24.426 5.084 1.00 94.25 352 LYS A O 1
ATOM 2819 N N . VAL A 1 353 ? 0.804 -25.402 3.472 1.00 94.81 353 VAL A N 1
ATOM 2820 C CA . VAL A 1 353 ? 0.050 -26.664 3.455 1.00 94.81 353 VAL A CA 1
ATOM 2821 C C . VAL A 1 353 ? 0.194 -27.390 4.791 1.00 94.81 353 VAL A C 1
ATOM 2823 O O . VAL A 1 353 ? -0.816 -27.776 5.366 1.00 94.81 353 VAL A O 1
ATOM 2826 N N . GLU A 1 354 ? 1.409 -27.501 5.329 1.00 95.38 354 GLU A N 1
ATOM 2827 C CA . GLU A 1 354 ? 1.656 -28.141 6.628 1.00 95.38 354 GLU A CA 1
ATOM 2828 C C . GLU A 1 354 ? 0.887 -27.458 7.772 1.0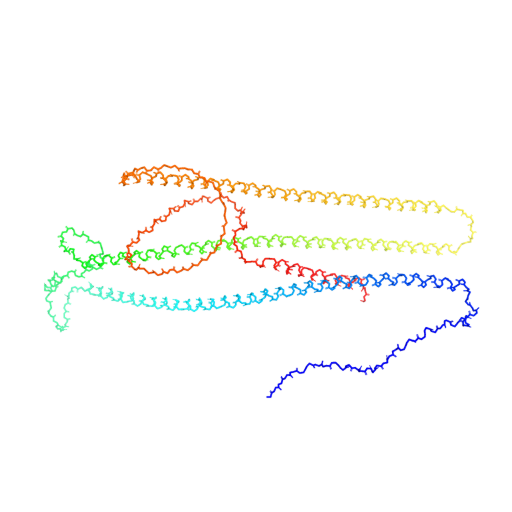0 95.38 354 GLU A C 1
ATOM 2830 O O . GLU A 1 354 ? 0.275 -28.130 8.604 1.00 95.38 354 GLU A O 1
ATOM 2835 N N . ILE A 1 355 ? 0.849 -26.122 7.787 1.00 93.75 355 ILE A N 1
ATOM 2836 C CA . ILE A 1 355 ? 0.090 -25.366 8.788 1.00 93.75 355 ILE A CA 1
ATOM 2837 C C . ILE A 1 355 ? -1.416 -25.616 8.646 1.00 93.75 355 ILE A C 1
ATOM 2839 O O . ILE A 1 355 ? -2.082 -25.897 9.641 1.00 93.75 355 ILE A O 1
ATOM 2843 N N . LEU A 1 356 ? -1.956 -25.554 7.425 1.00 94.44 356 LEU A N 1
ATOM 2844 C CA . LEU A 1 356 ? -3.378 -25.808 7.175 1.00 94.44 356 LEU A CA 1
ATOM 2845 C C . LEU A 1 356 ? -3.778 -27.242 7.547 1.00 94.44 356 LEU A C 1
ATOM 2847 O O . LEU A 1 356 ? -4.854 -27.457 8.107 1.00 94.44 356 LEU A O 1
ATOM 2851 N N . GLU A 1 357 ? -2.916 -28.225 7.281 1.00 94.62 357 GLU A N 1
ATOM 2852 C CA . GLU A 1 357 ? -3.124 -29.607 7.718 1.00 94.62 357 GLU A CA 1
ATOM 2853 C C . GLU A 1 357 ? -3.179 -29.715 9.248 1.00 94.62 357 GLU A C 1
ATOM 2855 O O . GLU A 1 357 ? -4.023 -30.431 9.791 1.00 94.62 357 GLU A O 1
ATOM 2860 N N . GLU A 1 358 ? -2.321 -28.987 9.961 1.00 93.75 358 GLU A N 1
ATOM 2861 C CA . GLU A 1 358 ? -2.309 -28.975 11.423 1.00 93.75 358 GLU A CA 1
ATOM 2862 C C . GLU A 1 358 ? -3.531 -28.252 12.014 1.00 93.75 358 GLU A C 1
ATOM 2864 O O . GLU A 1 358 ? -4.133 -28.720 12.985 1.00 93.75 358 GLU A O 1
ATOM 2869 N N . GLU A 1 359 ? -3.962 -27.141 11.415 1.00 92.81 359 GLU A N 1
ATOM 2870 C CA . GLU A 1 359 ? -5.209 -26.466 11.785 1.00 92.81 359 GLU A CA 1
ATOM 2871 C C . GLU A 1 359 ? -6.426 -27.368 11.569 1.00 92.81 359 GLU A C 1
ATOM 2873 O O . GLU A 1 359 ? -7.300 -27.440 12.441 1.00 92.81 359 GLU A O 1
ATOM 2878 N N . LEU A 1 360 ? -6.455 -28.109 10.456 1.00 95.44 360 LEU A N 1
ATOM 2879 C CA . LEU A 1 360 ? -7.492 -29.092 10.169 1.00 95.44 360 LEU A CA 1
ATOM 2880 C C . LEU A 1 360 ? -7.506 -30.208 11.222 1.00 95.44 360 LEU A C 1
ATOM 2882 O O . LEU A 1 360 ? -8.571 -30.515 11.759 1.00 95.44 360 LEU A O 1
ATOM 2886 N N . ARG A 1 361 ? -6.345 -30.767 11.597 1.00 96.12 361 ARG A N 1
ATOM 2887 C CA . ARG A 1 361 ? -6.259 -31.759 12.689 1.00 96.12 361 ARG A CA 1
ATOM 2888 C C . ARG A 1 361 ? -6.806 -31.208 14.004 1.00 96.12 361 ARG A C 1
ATOM 2890 O O . ARG A 1 361 ? -7.597 -31.876 14.669 1.00 96.12 361 ARG A O 1
ATOM 2897 N N . LYS A 1 362 ? -6.443 -29.976 14.372 1.00 94.44 362 LYS A N 1
ATOM 2898 C CA . LYS A 1 362 ? -6.948 -29.315 15.589 1.00 94.44 362 LYS A CA 1
ATOM 2899 C C . LYS A 1 362 ? -8.451 -29.045 15.533 1.00 94.44 362 LYS A C 1
ATOM 2901 O O . LYS A 1 362 ? -9.113 -29.075 16.570 1.00 94.44 362 LYS A O 1
ATOM 2906 N N . ALA A 1 363 ? -8.996 -28.729 14.360 1.00 93.44 363 ALA A N 1
ATOM 2907 C CA . ALA A 1 363 ? -10.431 -28.543 14.168 1.00 93.44 363 ALA A CA 1
ATOM 2908 C C . ALA A 1 363 ? -11.191 -29.869 14.321 1.00 93.44 363 ALA A C 1
ATOM 2910 O O . ALA A 1 363 ? -12.199 -29.903 15.024 1.00 93.44 363 ALA A O 1
ATOM 2911 N N . ILE A 1 364 ? -10.666 -30.959 13.750 1.00 95.06 364 ILE A N 1
ATOM 2912 C CA . ILE A 1 364 ? -11.224 -32.310 13.903 1.00 95.06 364 ILE A CA 1
ATOM 2913 C C . ILE A 1 364 ? -11.220 -32.724 15.378 1.00 95.06 364 ILE A C 1
ATOM 2915 O O . ILE A 1 364 ? -12.267 -33.081 15.904 1.00 95.06 364 ILE A O 1
ATOM 2919 N N . ALA A 1 365 ? -10.098 -32.568 16.087 1.00 94.69 365 ALA A N 1
ATOM 2920 C CA . ALA A 1 365 ? -10.019 -32.902 17.512 1.00 94.69 365 ALA A CA 1
ATOM 2921 C C . ALA A 1 365 ? -11.016 -32.095 18.371 1.00 94.69 365 ALA A C 1
ATOM 2923 O O . ALA A 1 365 ? -11.629 -32.626 19.299 1.00 94.69 365 ALA A O 1
ATOM 2924 N N . ARG A 1 366 ? -11.223 -30.807 18.054 1.00 94.31 366 ARG A N 1
ATOM 2925 C CA . ARG A 1 366 ? -12.253 -29.979 18.706 1.00 94.31 366 ARG A CA 1
ATOM 2926 C C . ARG A 1 366 ? -13.667 -30.478 18.406 1.00 94.31 366 ARG A C 1
ATOM 2928 O O . ARG A 1 366 ? -14.492 -30.509 19.318 1.00 94.31 366 ARG A O 1
ATOM 2935 N N . ALA A 1 367 ? -13.943 -30.869 17.163 1.00 92.50 367 ALA A N 1
ATOM 2936 C CA . ALA A 1 367 ? -15.233 -31.427 16.770 1.00 92.50 367 ALA A CA 1
ATOM 2937 C C . ALA A 1 367 ? -15.513 -32.761 17.483 1.00 92.50 367 ALA A C 1
ATOM 2939 O O . ALA A 1 367 ? -16.598 -32.935 18.033 1.00 92.50 367 ALA A O 1
ATOM 2940 N N . GLU A 1 368 ? -14.523 -33.652 17.568 1.00 94.44 368 GLU A N 1
ATOM 2941 C CA . GLU A 1 368 ? -14.622 -34.914 18.312 1.00 94.44 368 GLU A CA 1
ATOM 2942 C C . GLU A 1 368 ? -14.888 -34.675 19.804 1.00 94.44 368 GLU A C 1
ATOM 2944 O O . GLU A 1 368 ? -15.752 -35.322 20.396 1.00 94.44 368 GLU A O 1
ATOM 2949 N N . HIS A 1 369 ? -14.202 -33.707 20.424 1.00 92.88 369 HIS A N 1
ATOM 2950 C CA . HIS A 1 369 ? -14.453 -33.353 21.821 1.00 92.88 369 HIS A CA 1
ATOM 2951 C C . HIS A 1 369 ? -15.885 -32.844 22.034 1.00 92.88 369 HIS A C 1
ATOM 2953 O O . HIS A 1 369 ? -16.568 -33.284 22.962 1.00 92.88 369 HIS A O 1
ATOM 2959 N N . ALA A 1 370 ? -16.360 -31.955 21.157 1.00 92.06 370 ALA A N 1
ATOM 2960 C CA . ALA A 1 370 ? -17.730 -31.452 21.200 1.00 92.06 370 ALA A CA 1
ATOM 2961 C C . ALA A 1 370 ? -18.759 -32.582 21.016 1.00 92.06 370 ALA A C 1
ATOM 2963 O O . ALA A 1 370 ? -19.785 -32.606 21.699 1.00 92.06 370 ALA A O 1
ATOM 2964 N N . GLU A 1 371 ? -18.480 -33.558 20.149 1.00 91.25 371 GLU A N 1
ATOM 2965 C CA . GLU A 1 371 ? -19.339 -34.727 19.962 1.00 91.25 371 GLU A CA 1
ATOM 2966 C C . GLU A 1 371 ? -19.371 -35.626 21.208 1.00 91.25 371 GLU A C 1
ATOM 2968 O O . GLU A 1 371 ? -20.451 -36.044 21.637 1.00 91.25 371 GLU A O 1
ATOM 2973 N N . ILE A 1 372 ? -18.224 -35.861 21.852 1.00 93.00 372 ILE A N 1
ATOM 2974 C CA . ILE A 1 372 ? -18.146 -36.601 23.121 1.00 93.00 372 ILE A CA 1
ATOM 2975 C C . ILE A 1 372 ? -18.964 -35.899 24.212 1.00 93.00 372 ILE A C 1
ATOM 2977 O O . ILE A 1 372 ? -19.705 -36.558 24.947 1.00 93.00 372 ILE A O 1
ATOM 2981 N N . GLU A 1 373 ? -18.860 -34.576 24.341 1.00 89.50 373 GLU A N 1
ATOM 2982 C CA . GLU A 1 373 ? -19.660 -33.814 25.306 1.00 89.50 373 GLU A CA 1
ATOM 2983 C C . GLU A 1 373 ? -21.154 -33.899 25.004 1.00 89.50 373 GLU A C 1
ATOM 2985 O O . GLU A 1 373 ? -21.949 -34.174 25.904 1.00 89.50 373 GLU A O 1
ATOM 2990 N N . LEU A 1 374 ? -21.550 -33.763 23.740 1.00 87.94 374 LEU A N 1
ATOM 2991 C CA . LEU A 1 374 ? -22.944 -33.891 23.326 1.00 87.94 374 LEU A CA 1
ATOM 2992 C C . LEU A 1 374 ? -23.493 -35.294 23.626 1.00 87.94 374 LEU A C 1
ATOM 2994 O O . LEU A 1 374 ? -24.622 -35.430 24.109 1.00 87.94 374 LEU A O 1
ATOM 2998 N N . GLN A 1 375 ? -22.697 -36.346 23.417 1.00 89.25 375 GLN A N 1
ATOM 2999 C CA . GLN A 1 375 ? -23.059 -37.707 23.818 1.00 89.25 375 GLN A CA 1
ATOM 3000 C C . GLN A 1 375 ? -23.189 -37.849 25.343 1.00 89.25 375 GLN A C 1
ATOM 3002 O O . GLN A 1 375 ? -24.139 -38.485 25.812 1.00 89.25 375 GLN A O 1
ATOM 3007 N N . LYS A 1 376 ? -22.299 -37.228 26.133 1.00 89.19 376 LYS A N 1
ATOM 3008 C CA . LYS A 1 376 ? -22.414 -37.188 27.603 1.00 89.19 376 LYS A CA 1
ATOM 3009 C C . LYS A 1 376 ? -23.703 -36.493 28.038 1.00 89.19 376 LYS A C 1
ATOM 3011 O O . LYS A 1 376 ? -24.429 -37.055 28.854 1.00 89.19 376 LYS A O 1
ATOM 3016 N N . TYR A 1 377 ? -24.035 -35.338 27.460 1.00 82.44 377 TYR A N 1
ATOM 3017 C CA . TYR A 1 377 ? -25.292 -34.637 27.734 1.00 82.44 377 TYR A CA 1
ATOM 3018 C C . TYR A 1 377 ? -26.509 -35.488 27.373 1.00 82.44 377 TYR A C 1
ATOM 3020 O O . TYR A 1 377 ? -27.412 -35.629 28.195 1.00 82.44 377 TYR A O 1
ATOM 3028 N N . LYS A 1 378 ? -26.523 -36.130 26.197 1.00 85.38 378 LYS A N 1
ATOM 3029 C CA . LYS A 1 378 ? -27.603 -37.052 25.807 1.00 85.38 378 LYS A CA 1
ATOM 3030 C C . LYS A 1 378 ? -27.762 -38.208 26.798 1.00 85.38 378 LYS A C 1
ATOM 3032 O O . LYS A 1 378 ? -28.886 -38.542 27.164 1.00 85.38 378 LYS A O 1
ATOM 3037 N N . LYS A 1 379 ? -26.660 -38.798 27.272 1.00 84.69 379 LYS A N 1
ATOM 3038 C CA . LYS A 1 379 ? -26.688 -39.906 28.240 1.00 84.69 379 LYS A CA 1
ATOM 3039 C C . LYS A 1 379 ? -27.150 -39.455 29.631 1.00 84.69 379 LYS A C 1
ATOM 3041 O O . LYS A 1 379 ? -27.976 -40.131 30.237 1.00 84.69 379 LYS A O 1
ATOM 3046 N N . SER A 1 380 ? -26.691 -38.298 30.109 1.00 79.25 380 SER A N 1
ATOM 3047 C CA . SER A 1 380 ? -27.141 -37.700 31.374 1.00 79.25 380 SER A CA 1
ATOM 3048 C C . SER A 1 380 ? -28.615 -37.295 31.332 1.00 79.25 380 SER A C 1
ATOM 3050 O O . SER A 1 380 ? -29.337 -37.526 32.297 1.00 79.25 380 SER A O 1
ATOM 3052 N N . ASN A 1 381 ? -29.093 -36.772 30.201 1.00 69.94 381 ASN A N 1
ATOM 3053 C CA . ASN A 1 381 ? -30.503 -36.435 30.018 1.00 69.94 381 ASN A CA 1
ATOM 3054 C C . ASN A 1 381 ? -31.386 -37.694 29.925 1.00 69.94 381 ASN A C 1
ATOM 3056 O O . ASN A 1 381 ? -32.490 -37.712 30.457 1.00 69.94 381 ASN A O 1
ATOM 3060 N N . SER A 1 382 ? -30.874 -38.783 29.337 1.00 63.72 382 SER A N 1
ATOM 3061 C CA . SER A 1 382 ? -31.538 -40.096 29.358 1.00 63.72 382 SER A CA 1
ATOM 3062 C C . SER A 1 382 ? -31.665 -40.661 30.784 1.00 63.72 382 SER A C 1
ATOM 3064 O O . SER A 1 382 ? -32.708 -41.201 31.136 1.00 63.72 382 SER A O 1
ATOM 3066 N N . ASN A 1 383 ? -30.661 -40.449 31.647 1.00 55.00 383 ASN A N 1
ATOM 3067 C CA . ASN A 1 383 ? -30.712 -40.838 33.066 1.00 55.00 383 ASN A CA 1
ATOM 3068 C C . ASN A 1 383 ? -31.640 -39.948 33.922 1.00 55.00 383 ASN A C 1
ATOM 3070 O O . ASN A 1 383 ? -32.108 -40.383 34.970 1.00 55.00 383 ASN A O 1
ATOM 3074 N N . ILE A 1 384 ? -31.919 -38.709 33.501 1.00 52.69 384 ILE A N 1
ATOM 3075 C CA . ILE A 1 384 ? -32.928 -37.839 34.139 1.00 52.69 384 ILE A CA 1
ATOM 3076 C C . ILE A 1 384 ? -34.339 -38.231 33.673 1.00 52.69 384 ILE A C 1
ATOM 3078 O O . ILE A 1 384 ? -35.291 -38.187 34.451 1.00 52.69 384 ILE A O 1
ATOM 3082 N N . SER A 1 385 ? -34.466 -38.709 32.434 1.00 44.66 385 SER A N 1
ATOM 3083 C CA . SER A 1 385 ? -35.736 -39.152 31.855 1.00 44.66 385 SER A CA 1
ATOM 3084 C C . SER A 1 385 ? -36.247 -40.501 32.389 1.00 44.66 385 SER A C 1
ATOM 3086 O O . SER A 1 385 ? -37.341 -40.913 32.012 1.00 44.66 385 SER A O 1
ATOM 3088 N N . THR A 1 386 ? -35.523 -41.184 33.287 1.00 45.44 386 THR A N 1
ATOM 3089 C CA . THR A 1 386 ? -36.014 -42.404 33.961 1.00 45.44 386 THR A CA 1
ATOM 3090 C C . THR A 1 386 ? -36.801 -42.141 35.251 1.00 45.44 386 THR A C 1
ATOM 3092 O O . THR A 1 386 ? -37.297 -43.097 35.839 1.00 45.44 386 THR A O 1
ATOM 3095 N N . ASN A 1 387 ? -36.967 -40.882 35.686 1.00 44.38 387 ASN A N 1
ATOM 3096 C CA . ASN A 1 387 ? -37.767 -40.532 36.874 1.00 44.38 387 ASN A CA 1
ATOM 3097 C C . ASN A 1 387 ? -39.088 -39.802 36.578 1.00 44.38 387 ASN A C 1
ATOM 3099 O O . ASN A 1 387 ? -39.763 -39.350 37.503 1.00 44.38 387 ASN A O 1
ATOM 3103 N N . SER A 1 388 ? -39.523 -39.744 35.320 1.00 39.91 388 SER A N 1
ATOM 3104 C CA . SER A 1 388 ? -40.872 -39.290 34.988 1.00 39.91 388 SER A CA 1
ATOM 3105 C C . SER A 1 388 ? -41.480 -40.102 33.844 1.00 39.91 388 SER A C 1
ATOM 3107 O O . SER A 1 388 ? -41.124 -39.963 32.681 1.00 39.91 388 SER A O 1
ATOM 3109 N N . LEU A 1 389 ? -42.482 -40.895 34.236 1.00 35.28 389 LEU A N 1
ATOM 3110 C CA . LEU A 1 389 ? -43.587 -41.420 33.428 1.00 35.28 389 LEU A CA 1
ATOM 3111 C C . LEU A 1 389 ? -43.284 -42.623 32.520 1.00 35.28 389 LEU A C 1
ATOM 3113 O O . LEU A 1 389 ? -42.948 -42.533 31.345 1.00 35.28 389 LEU A O 1
ATOM 3117 N N . THR A 1 390 ? -43.588 -43.790 33.083 1.00 33.56 390 THR A N 1
ATOM 3118 C CA . THR A 1 390 ? -44.091 -44.966 32.370 1.00 33.56 390 THR A CA 1
ATOM 3119 C C . THR A 1 390 ? -45.375 -44.600 31.610 1.00 33.56 390 THR A C 1
ATOM 3121 O O . THR A 1 390 ? -46.340 -44.197 32.250 1.00 33.56 390 THR A O 1
ATOM 3124 N N . THR A 1 391 ? -45.403 -44.740 30.277 1.00 33.53 391 THR A N 1
ATOM 3125 C CA . THR A 1 391 ? -46.521 -45.279 29.452 1.00 33.53 391 THR A CA 1
ATOM 3126 C C . THR A 1 391 ? -46.038 -45.465 27.997 1.00 33.53 391 THR A C 1
ATOM 3128 O O . THR A 1 391 ? -46.173 -44.595 27.150 1.00 33.53 391 THR A O 1
ATOM 3131 N N . THR A 1 392 ? -45.341 -46.575 27.753 1.00 34.78 392 THR A N 1
ATOM 3132 C CA . THR A 1 392 ? -45.770 -47.706 26.908 1.00 34.78 392 THR A CA 1
ATOM 3133 C C . THR A 1 392 ? -46.397 -47.502 25.495 1.00 34.78 392 THR A C 1
ATOM 3135 O O . THR A 1 392 ? -47.542 -47.076 25.384 1.00 34.78 392 THR A O 1
ATOM 3138 N N . PHE A 1 393 ? -45.671 -48.055 24.490 1.00 34.84 393 PHE A N 1
ATOM 3139 C CA . PHE A 1 393 ? -46.005 -48.565 23.121 1.00 34.84 393 PHE A CA 1
ATOM 3140 C C . PHE A 1 393 ? -46.389 -47.564 22.001 1.00 34.84 393 PHE A C 1
ATOM 3142 O O . PHE A 1 393 ? -47.180 -46.665 22.232 1.00 34.84 393 PHE A O 1
ATOM 3149 N N . ALA A 1 394 ? -45.950 -47.657 20.730 1.00 32.09 394 ALA A N 1
ATOM 3150 C CA . ALA A 1 394 ? -45.115 -48.583 19.930 1.00 32.09 394 ALA A CA 1
ATOM 3151 C C . ALA A 1 394 ? -44.600 -47.802 18.678 1.00 32.09 394 ALA A C 1
ATOM 3153 O O . ALA A 1 394 ? -45.306 -46.936 18.176 1.00 32.09 394 ALA A O 1
ATOM 3154 N N . GLN A 1 395 ? -43.317 -47.860 18.297 1.00 32.50 395 GLN A N 1
ATOM 3155 C CA . GLN A 1 395 ? -42.691 -48.755 17.297 1.00 32.50 395 GLN A CA 1
ATOM 3156 C C . GLN A 1 395 ? -43.268 -48.673 15.859 1.00 32.50 395 GLN A C 1
ATOM 3158 O O . GLN A 1 395 ? -44.339 -49.213 15.625 1.00 32.50 395 GLN A O 1
ATOM 3163 N N . THR A 1 396 ? -42.544 -48.023 14.922 1.00 32.25 396 THR A N 1
ATOM 3164 C CA . THR A 1 396 ? -41.890 -48.588 13.698 1.00 32.25 396 THR A CA 1
ATOM 3165 C C . THR A 1 396 ? -41.514 -47.487 12.675 1.00 32.25 396 THR A C 1
ATOM 3167 O O . THR A 1 396 ? -42.389 -46.930 12.027 1.00 32.25 396 THR A O 1
ATOM 3170 N N . GLU A 1 397 ? -40.218 -47.151 12.631 1.00 33.84 397 GLU A N 1
ATOM 3171 C CA . GLU A 1 397 ? -39.240 -47.028 11.510 1.00 33.84 397 GLU A CA 1
ATOM 3172 C C . GLU A 1 397 ? -39.650 -46.868 9.997 1.00 33.84 397 GLU A C 1
ATOM 3174 O O . GLU A 1 397 ? -40.811 -47.043 9.648 1.00 33.84 397 GLU A O 1
ATOM 3179 N N . PRO A 1 398 ? -38.717 -46.548 9.053 1.00 52.97 398 PRO A N 1
ATOM 3180 C CA . PRO A 1 398 ? -38.447 -45.197 8.511 1.00 52.97 398 PRO A CA 1
ATOM 3181 C C . PRO A 1 398 ? -38.495 -45.107 6.955 1.00 52.97 398 PRO A C 1
ATOM 3183 O O . PRO A 1 398 ? -38.448 -46.132 6.283 1.00 52.97 398 PRO A O 1
ATOM 3186 N N . LEU A 1 399 ? -38.479 -43.905 6.338 1.00 27.41 399 LEU A N 1
ATOM 3187 C CA . LEU A 1 399 ? -38.030 -43.748 4.930 1.00 27.41 399 LEU A CA 1
ATOM 3188 C C . LEU A 1 399 ? -37.695 -42.286 4.507 1.00 27.41 399 LEU A C 1
ATOM 3190 O O . LEU A 1 399 ? -38.575 -41.443 4.407 1.00 27.41 399 LEU A O 1
ATOM 3194 N N . ILE A 1 400 ? -36.400 -42.028 4.261 1.00 29.30 400 ILE A N 1
ATOM 3195 C CA . ILE A 1 400 ? -35.779 -41.488 3.021 1.00 29.30 400 ILE A CA 1
ATOM 3196 C C . ILE A 1 400 ? -36.268 -40.145 2.391 1.00 29.30 400 ILE A C 1
ATOM 3198 O O . ILE A 1 400 ? -37.340 -40.067 1.812 1.00 29.30 400 ILE A O 1
ATOM 3202 N N . ILE A 1 401 ? -35.327 -39.174 2.386 1.00 30.16 401 ILE A N 1
ATOM 3203 C CA . ILE A 1 401 ? -34.845 -38.256 1.307 1.00 30.16 401 ILE A CA 1
ATOM 3204 C C . ILE A 1 401 ? -35.804 -37.214 0.651 1.00 30.16 401 ILE A C 1
ATOM 3206 O O . ILE A 1 401 ? -36.651 -37.588 -0.144 1.00 30.16 401 ILE A O 1
ATOM 3210 N N . THR A 1 402 ? -35.516 -35.920 0.953 1.00 27.47 402 THR A N 1
ATOM 3211 C CA . THR A 1 402 ? -35.529 -34.618 0.184 1.00 27.47 402 THR A CA 1
ATOM 3212 C C . THR A 1 402 ? -36.586 -34.313 -0.916 1.00 27.47 402 THR A C 1
ATOM 3214 O O . THR A 1 402 ? -37.281 -35.210 -1.365 1.00 27.47 402 THR A O 1
ATOM 3217 N N . PRO A 1 403 ? -36.664 -33.091 -1.518 1.00 45.97 403 PRO A N 1
ATOM 3218 C CA . PRO A 1 403 ? -36.402 -31.692 -1.101 1.00 45.97 403 PRO A CA 1
ATOM 3219 C C . PRO A 1 403 ? -37.625 -30.753 -1.398 1.00 45.97 403 PRO A C 1
ATOM 3221 O O . PRO A 1 403 ? -38.728 -31.212 -1.673 1.00 45.97 403 PRO A O 1
ATOM 3224 N N . THR A 1 404 ? -37.383 -29.429 -1.454 1.00 26.86 404 THR A N 1
ATOM 3225 C CA . THR A 1 404 ? -38.073 -28.370 -2.251 1.00 26.86 404 THR A CA 1
ATOM 3226 C C . THR A 1 404 ? -39.239 -27.528 -1.666 1.00 26.86 404 THR A C 1
ATOM 3228 O O . THR A 1 404 ? -40.363 -27.980 -1.508 1.00 26.86 404 THR A O 1
ATOM 3231 N N . THR A 1 405 ? -38.928 -26.225 -1.510 1.00 27.25 405 THR A N 1
ATOM 3232 C CA . THR A 1 405 ? -39.636 -25.013 -2.006 1.00 27.25 405 THR A CA 1
ATOM 3233 C C . THR A 1 405 ? -40.985 -24.526 -1.438 1.00 27.25 405 THR A C 1
ATOM 3235 O O . THR A 1 405 ? -42.009 -25.177 -1.574 1.00 27.25 405 THR A O 1
ATOM 3238 N N . THR A 1 406 ? -40.959 -23.232 -1.067 1.00 27.42 406 THR A N 1
ATOM 3239 C CA . THR A 1 406 ? -41.888 -22.168 -1.525 1.00 27.42 406 THR A CA 1
ATOM 3240 C C . THR A 1 406 ? -43.159 -21.859 -0.707 1.00 27.42 406 THR A C 1
ATOM 3242 O O . THR A 1 406 ? -44.186 -22.512 -0.806 1.00 27.42 406 THR A O 1
ATOM 3245 N N . THR A 1 407 ? -43.036 -20.726 0.006 1.00 26.77 407 THR A N 1
ATOM 3246 C CA . THR A 1 407 ? -43.964 -19.583 0.176 1.00 26.77 407 THR A CA 1
ATOM 3247 C C . THR A 1 407 ? -45.314 -19.689 0.898 1.00 26.77 407 THR A C 1
ATOM 3249 O O . THR A 1 407 ? -46.153 -20.543 0.642 1.00 26.77 407 THR A O 1
ATOM 3252 N N . THR A 1 408 ? -45.559 -18.561 1.584 1.00 27.20 408 THR A N 1
ATOM 3253 C CA . THR A 1 408 ? -46.814 -17.798 1.758 1.00 27.20 408 THR A CA 1
ATOM 3254 C C . THR A 1 408 ? -47.744 -18.116 2.939 1.00 27.20 408 THR A C 1
ATOM 3256 O O . THR A 1 408 ? -48.516 -19.063 2.921 1.00 27.20 408 THR A O 1
ATOM 3259 N N . SER A 1 409 ? -47.735 -17.150 3.870 1.00 29.31 409 SER A N 1
ATOM 3260 C CA . SER A 1 409 ? -48.888 -16.324 4.277 1.00 29.31 409 SER A CA 1
ATOM 3261 C C . SER A 1 409 ? -49.716 -16.689 5.518 1.00 29.31 409 SER A C 1
ATOM 3263 O O . SER A 1 409 ? -50.454 -17.663 5.549 1.00 29.31 409 SER A O 1
ATOM 3265 N N . THR A 1 410 ? -49.683 -15.700 6.427 1.00 27.44 410 THR A N 1
ATOM 3266 C CA . THR A 1 410 ? -50.801 -15.016 7.120 1.00 27.44 410 THR A CA 1
ATOM 3267 C C . THR A 1 410 ? -51.501 -15.639 8.329 1.00 27.44 410 THR A C 1
ATOM 3269 O O . THR A 1 410 ? -52.147 -16.669 8.211 1.00 27.44 410 THR A O 1
ATOM 3272 N N . GLU A 1 411 ? -51.485 -14.822 9.405 1.00 29.34 411 GLU A N 1
ATOM 3273 C CA . GLU A 1 411 ? -52.577 -14.513 10.360 1.00 29.34 411 GLU A CA 1
ATOM 3274 C C . GLU A 1 411 ? -53.038 -15.658 11.297 1.00 29.34 411 GLU A C 1
ATOM 3276 O O . GLU A 1 411 ? -53.168 -16.793 10.885 1.00 29.34 411 GLU A O 1
ATOM 3281 N N . THR A 1 412 ? -53.346 -15.496 12.590 1.00 26.72 412 THR A N 1
ATOM 3282 C CA . THR A 1 412 ? -53.746 -14.339 13.408 1.00 26.72 412 THR A CA 1
ATOM 3283 C C . THR A 1 412 ? -53.692 -14.693 14.913 1.00 26.72 412 THR A C 1
ATOM 3285 O O . THR A 1 412 ? -53.943 -15.825 15.304 1.00 26.72 412 THR A O 1
ATOM 3288 N N . ALA A 1 413 ? -53.429 -13.663 15.727 1.00 27.45 413 ALA A N 1
ATOM 3289 C CA . ALA A 1 413 ? -54.030 -13.318 17.028 1.00 27.45 413 ALA A CA 1
ATOM 3290 C C . ALA A 1 413 ? -54.038 -14.277 18.255 1.00 27.45 413 ALA A C 1
ATOM 3292 O O . ALA A 1 413 ? -54.813 -15.217 18.348 1.00 27.45 413 ALA A O 1
ATOM 3293 N N . SER A 1 414 ? -53.348 -13.783 19.298 1.00 26.52 414 SER A N 1
ATOM 3294 C CA . SER A 1 414 ? -53.854 -13.508 20.662 1.00 26.52 414 SER A CA 1
ATOM 3295 C C . SER A 1 414 ? -54.175 -14.664 21.626 1.00 26.52 414 SER A C 1
ATOM 3297 O O . SER A 1 414 ? -55.212 -15.304 21.512 1.00 26.52 414 SER A O 1
ATOM 3299 N N . ALA A 1 415 ? -53.369 -14.786 22.692 1.00 30.72 415 ALA A N 1
ATOM 3300 C CA . ALA A 1 415 ? -53.858 -14.822 24.079 1.00 30.72 415 ALA A CA 1
ATOM 3301 C C . ALA A 1 415 ? -52.696 -14.696 25.085 1.00 30.72 415 ALA A C 1
ATOM 3303 O O . ALA A 1 415 ? -51.727 -15.450 25.062 1.00 30.72 415 ALA A O 1
ATOM 3304 N N . THR A 1 416 ? -52.829 -13.721 25.977 1.00 32.12 416 THR A N 1
ATOM 3305 C CA . THR A 1 416 ? -51.944 -13.386 27.096 1.00 32.12 416 THR A CA 1
ATOM 3306 C C . THR A 1 416 ? -52.076 -14.415 28.229 1.00 32.12 416 THR A C 1
ATOM 3308 O O . THR A 1 416 ? -53.186 -14.673 28.689 1.00 32.12 416 THR A O 1
ATOM 3311 N N . ALA A 1 417 ? -50.960 -14.958 28.725 1.00 36.12 417 ALA A N 1
ATOM 3312 C CA . ALA A 1 417 ? -50.874 -15.755 29.957 1.00 36.12 417 ALA A CA 1
ATOM 3313 C C . ALA A 1 417 ? -49.503 -15.513 30.639 1.00 36.12 417 ALA A C 1
ATOM 3315 O O . ALA A 1 417 ? -48.561 -15.103 29.959 1.00 36.12 417 ALA A O 1
ATOM 3316 N N . PRO A 1 418 ? -49.385 -15.669 31.972 1.00 34.44 418 PRO A N 1
ATOM 3317 C CA . PRO A 1 418 ? -48.365 -14.998 32.777 1.00 34.44 418 PRO A CA 1
ATOM 3318 C C . PRO A 1 418 ? -46.975 -15.627 32.617 1.00 34.44 418 PRO A C 1
ATOM 3320 O O . PRO A 1 418 ? -46.823 -16.847 32.603 1.00 34.44 418 PRO A O 1
ATOM 3323 N N . ILE A 1 419 ? -45.955 -14.773 32.524 1.00 35.66 419 ILE A N 1
ATOM 3324 C CA . ILE A 1 419 ? -44.545 -15.158 32.400 1.00 35.66 419 ILE A CA 1
ATOM 3325 C C . ILE A 1 419 ? -44.051 -15.675 33.758 1.00 35.66 419 ILE A C 1
ATOM 3327 O O . ILE A 1 419 ? -43.964 -14.919 34.724 1.00 35.66 419 ILE A O 1
ATOM 3331 N N . ALA A 1 420 ? -43.727 -16.967 33.825 1.00 43.12 420 ALA A N 1
ATOM 3332 C CA . ALA A 1 420 ? -42.931 -17.547 34.903 1.00 43.12 420 ALA A CA 1
ATOM 3333 C C . ALA A 1 420 ? -41.459 -17.090 34.774 1.00 43.12 420 ALA A C 1
ATOM 3335 O O . ALA A 1 420 ? -40.980 -16.919 33.649 1.00 43.12 420 ALA A O 1
ATOM 3336 N N . PRO A 1 421 ? -40.727 -16.879 35.884 1.00 42.62 421 PRO A N 1
ATOM 3337 C CA . PRO A 1 421 ? -39.352 -16.387 35.839 1.00 42.62 421 PRO A CA 1
ATOM 3338 C C . PRO A 1 421 ? -38.426 -17.382 35.125 1.00 42.62 421 PRO A C 1
ATOM 3340 O O . PRO A 1 421 ? -38.399 -18.570 35.447 1.00 42.62 421 PRO A O 1
ATOM 3343 N N . LEU A 1 422 ? -37.666 -16.875 34.149 1.00 44.84 422 LEU A N 1
ATOM 3344 C CA . LEU A 1 422 ? -36.607 -17.612 33.459 1.00 44.84 422 LEU A CA 1
ATOM 3345 C C . LEU A 1 422 ? -35.529 -18.062 34.467 1.00 44.84 422 LEU A C 1
ATOM 3347 O O . LEU A 1 422 ? -35.155 -17.275 35.341 1.00 44.84 422 LEU A O 1
ATOM 3351 N N . PRO A 1 423 ? -35.005 -19.296 34.352 1.00 55.91 423 PRO A N 1
ATOM 3352 C CA . PRO A 1 423 ? -33.875 -19.739 35.159 1.00 55.91 423 PRO A CA 1
ATOM 3353 C C . PRO A 1 423 ? -32.625 -18.892 34.850 1.00 55.91 423 PRO A C 1
ATOM 3355 O O . PRO A 1 423 ? -32.458 -18.441 33.713 1.00 55.91 423 PRO A O 1
ATOM 3358 N N . PRO A 1 424 ? -31.748 -18.662 35.846 1.00 58.31 424 PRO A N 1
ATOM 3359 C CA . PRO A 1 424 ? -30.546 -17.860 35.663 1.00 58.31 424 PRO A CA 1
ATOM 3360 C C . PRO A 1 424 ? -29.633 -18.473 34.588 1.00 58.31 424 PRO A C 1
ATOM 3362 O O . PRO A 1 424 ? -29.553 -19.702 34.486 1.00 58.31 424 PRO A O 1
ATOM 3365 N N . PRO A 1 425 ? -28.943 -17.639 33.789 1.00 56.28 425 PRO A N 1
ATOM 3366 C CA . PRO A 1 425 ? -28.009 -18.123 32.783 1.00 56.28 425 PRO A CA 1
ATOM 3367 C C . PRO A 1 425 ? -26.890 -18.950 33.439 1.00 56.28 425 PRO A C 1
ATOM 3369 O O . PRO A 1 425 ? -26.470 -18.636 34.558 1.00 56.28 425 PRO A O 1
ATOM 3372 N N . PRO A 1 426 ? -26.414 -20.017 32.771 1.00 64.31 426 PRO A N 1
ATOM 3373 C CA . PRO A 1 426 ? -25.330 -20.840 33.286 1.00 64.31 426 PRO A CA 1
ATOM 3374 C C . PRO A 1 426 ? -24.055 -20.002 33.484 1.00 64.31 426 PRO A C 1
ATOM 3376 O O . PRO A 1 426 ? -23.805 -19.083 32.699 1.00 64.31 426 PRO A O 1
ATOM 3379 N N . PRO A 1 427 ? -23.249 -20.305 34.520 1.00 62.00 427 PRO A N 1
ATOM 3380 C CA . PRO A 1 427 ? -22.000 -19.601 34.775 1.00 62.00 427 PRO A CA 1
ATOM 3381 C C . PRO A 1 427 ? -21.049 -19.735 33.575 1.00 62.00 427 PRO A C 1
ATOM 3383 O O . PRO A 1 427 ? -20.997 -20.807 32.959 1.00 62.00 427 PRO A O 1
ATOM 3386 N N . PRO A 1 428 ? -20.301 -18.670 33.234 1.00 61.56 428 PRO A N 1
ATOM 3387 C CA . PRO A 1 428 ? -19.351 -18.707 32.135 1.00 61.56 428 PRO A CA 1
ATOM 3388 C C . PRO A 1 428 ? -18.279 -19.783 32.384 1.00 61.56 428 PRO A C 1
ATOM 3390 O O . PRO A 1 428 ? -17.883 -20.011 33.533 1.00 61.56 428 PRO A O 1
ATOM 3393 N N . PRO A 1 429 ? -17.816 -20.473 31.327 1.00 69.44 429 PRO A N 1
ATOM 3394 C CA . PRO A 1 429 ? -16.783 -21.491 31.455 1.00 69.44 429 PRO A CA 1
ATOM 3395 C C . PRO A 1 429 ? -15.482 -20.884 32.013 1.00 69.44 429 PRO A C 1
ATOM 3397 O O . PRO A 1 429 ? -15.150 -19.742 31.686 1.00 69.44 429 PRO A O 1
ATOM 3400 N N . PRO A 1 430 ? -14.728 -21.631 32.841 1.00 63.19 430 PRO A N 1
ATOM 3401 C CA . PRO A 1 430 ? -13.462 -21.161 33.387 1.00 63.19 430 PRO A CA 1
ATOM 3402 C C . PRO A 1 430 ? -12.460 -20.871 32.264 1.00 63.19 430 PRO A C 1
ATOM 3404 O O . PRO A 1 430 ? -12.281 -21.675 31.346 1.00 63.19 430 PRO A O 1
ATOM 3407 N N . LEU A 1 431 ? -11.806 -19.712 32.361 1.00 56.19 431 LEU A N 1
ATOM 3408 C CA . LEU A 1 431 ? -10.773 -19.271 31.427 1.00 56.19 431 LEU A CA 1
ATOM 3409 C C . LEU A 1 431 ? -9.622 -20.296 31.363 1.00 56.19 431 LEU A C 1
ATOM 3411 O O . LEU A 1 431 ? -9.182 -20.787 32.409 1.00 56.19 431 LEU A O 1
ATOM 3415 N N . PRO A 1 432 ? -9.109 -20.614 30.161 1.00 56.66 432 PRO A N 1
ATOM 3416 C CA . PRO A 1 432 ? -7.960 -21.495 30.018 1.00 56.66 432 PRO A CA 1
ATOM 3417 C C . PRO A 1 432 ? -6.705 -20.872 30.659 1.00 56.66 432 PRO A C 1
ATOM 3419 O O . PRO A 1 432 ? -6.538 -19.650 30.631 1.00 56.66 432 PRO A O 1
ATOM 3422 N N . PRO A 1 433 ? -5.805 -21.693 31.232 1.00 61.00 433 PRO A N 1
ATOM 3423 C CA . PRO A 1 433 ? -4.575 -21.207 31.843 1.00 61.00 433 PRO A CA 1
ATOM 3424 C C . PRO A 1 433 ? -3.652 -20.542 30.804 1.00 61.00 433 PRO A C 1
ATOM 3426 O O . PRO A 1 433 ? -3.630 -20.963 29.643 1.00 61.00 433 PRO A O 1
ATOM 3429 N N . PRO A 1 434 ? -2.862 -19.529 31.209 1.00 47.12 434 PRO A N 1
ATOM 3430 C CA . PRO A 1 434 ? -1.964 -18.821 30.307 1.00 47.12 434 PRO A CA 1
ATOM 3431 C C . PRO A 1 434 ? -0.871 -19.766 29.795 1.00 47.12 434 PRO A C 1
ATOM 3433 O O . PRO A 1 434 ? -0.149 -20.393 30.574 1.00 47.12 434 PRO A O 1
ATOM 3436 N N . LEU A 1 435 ? -0.752 -19.868 28.470 1.00 47.03 435 LEU A N 1
ATOM 3437 C CA . LEU A 1 435 ? 0.320 -20.617 27.820 1.00 47.03 435 LEU A CA 1
ATOM 3438 C C . LEU A 1 435 ? 1.673 -19.910 28.027 1.00 47.03 435 LEU A C 1
ATOM 3440 O O . LEU A 1 435 ? 1.733 -18.678 28.028 1.00 47.03 435 LEU A O 1
ATOM 3444 N N . PRO A 1 436 ? 2.776 -20.665 28.183 1.00 41.03 436 PRO A N 1
ATOM 3445 C CA . PRO A 1 436 ? 4.104 -20.092 28.345 1.00 41.03 436 PRO A CA 1
ATOM 3446 C C . PRO A 1 436 ? 4.546 -19.338 27.084 1.00 41.03 436 PRO A C 1
ATOM 3448 O O . PRO A 1 436 ? 4.565 -19.874 25.976 1.00 41.03 436 PRO A O 1
ATOM 3451 N N . ALA A 1 437 ? 4.953 -18.084 27.285 1.00 38.31 437 ALA A N 1
ATOM 3452 C CA . ALA A 1 437 ? 5.546 -17.221 26.276 1.00 38.31 437 ALA A CA 1
ATOM 3453 C C . ALA A 1 437 ? 6.902 -17.777 25.820 1.00 38.31 437 ALA A C 1
ATOM 3455 O O . ALA A 1 437 ? 7.924 -17.539 26.462 1.00 38.31 437 ALA A O 1
ATOM 3456 N N . LYS A 1 438 ? 6.894 -18.550 24.733 1.00 43.91 438 LYS A N 1
ATOM 3457 C CA . LYS A 1 438 ? 7.989 -18.721 23.765 1.00 43.91 438 LYS A CA 1
ATOM 3458 C C . LYS A 1 438 ? 7.519 -19.709 22.707 1.00 43.91 438 LYS A C 1
ATOM 3460 O O . LYS A 1 438 ? 7.633 -20.907 22.916 1.00 43.91 438 LYS A O 1
ATOM 3465 N N . LEU A 1 439 ? 6.991 -19.184 21.603 1.00 32.47 439 LEU A N 1
ATOM 3466 C CA . LEU A 1 439 ? 7.149 -19.707 20.242 1.00 32.47 439 LEU A CA 1
ATOM 3467 C C . LEU A 1 439 ? 6.461 -18.734 19.265 1.00 32.47 439 LEU A C 1
ATOM 3469 O O . LEU A 1 439 ? 5.248 -18.724 19.125 1.00 32.47 439 LEU A O 1
ATOM 3473 N N . ILE A 1 440 ? 7.288 -17.855 18.695 1.00 37.34 440 ILE A N 1
ATOM 3474 C CA . ILE A 1 440 ? 7.353 -17.495 17.268 1.00 37.34 440 ILE A CA 1
ATOM 3475 C C . ILE A 1 440 ? 6.005 -17.284 16.542 1.00 37.34 440 ILE A C 1
ATOM 3477 O O . ILE A 1 440 ? 5.376 -18.224 16.075 1.00 37.34 440 ILE A O 1
ATOM 3481 N N . TYR A 1 441 ? 5.608 -16.009 16.475 1.00 33.12 441 TYR A N 1
ATOM 3482 C CA . TYR A 1 441 ? 5.474 -15.160 15.274 1.00 33.12 441 TYR A CA 1
ATOM 3483 C C . TYR A 1 441 ? 5.095 -15.813 13.923 1.00 33.12 441 TYR A C 1
ATOM 3485 O O . TYR A 1 441 ? 5.711 -16.782 13.485 1.00 33.12 441 TYR A O 1
ATOM 3493 N N . ASN A 1 442 ? 4.186 -15.129 13.215 1.00 31.69 442 ASN A N 1
ATOM 3494 C CA . ASN A 1 442 ? 3.656 -15.357 11.861 1.00 31.69 442 ASN A CA 1
ATOM 3495 C C . ASN A 1 442 ? 2.531 -16.382 11.674 1.00 31.69 442 ASN A C 1
ATOM 3497 O O . ASN A 1 442 ? 2.699 -17.380 10.979 1.00 31.69 442 ASN A O 1
ATOM 3501 N N . GLN A 1 443 ? 1.327 -16.017 12.131 1.00 31.36 443 GLN A N 1
ATOM 3502 C CA . GLN A 1 443 ? 0.128 -16.174 11.299 1.00 31.36 443 GLN A CA 1
ATOM 3503 C C . GLN A 1 443 ? -1.019 -15.277 11.790 1.00 31.36 443 GLN A C 1
ATOM 3505 O O . GLN A 1 443 ? -1.604 -15.553 12.835 1.00 31.36 443 GLN A O 1
ATOM 3510 N N . LYS A 1 444 ? -1.363 -14.235 11.018 1.00 31.50 444 LYS A N 1
ATOM 3511 C CA . LYS A 1 444 ? -2.758 -13.893 10.676 1.00 31.50 444 LYS A CA 1
ATOM 3512 C C . LYS A 1 444 ? -2.834 -12.788 9.613 1.00 31.50 444 LYS A C 1
ATOM 3514 O O . LYS A 1 444 ? -2.886 -11.604 9.900 1.00 31.50 444 LYS A O 1
ATOM 3519 N N . ALA A 1 445 ? -2.891 -13.241 8.368 1.00 33.06 445 ALA A N 1
ATOM 3520 C CA . ALA A 1 445 ? -3.947 -12.858 7.439 1.00 33.06 445 ALA A CA 1
ATOM 3521 C C . ALA A 1 445 ? -4.733 -14.159 7.182 1.00 33.06 445 ALA A C 1
ATOM 3523 O O . ALA A 1 445 ? -4.126 -15.227 7.149 1.00 33.06 445 ALA A O 1
ATOM 3524 N N . ASP A 1 446 ? -6.031 -14.229 6.966 1.00 35.62 446 ASP A N 1
ATOM 3525 C CA . ASP A 1 446 ? -7.161 -13.345 7.198 1.00 35.62 446 ASP A CA 1
ATOM 3526 C C . ASP A 1 446 ? -8.356 -14.228 6.804 1.00 35.62 446 ASP A C 1
ATOM 3528 O O . ASP A 1 446 ? -8.356 -14.797 5.712 1.00 35.62 446 ASP A O 1
ATOM 3532 N N . VAL A 1 447 ? -9.334 -14.404 7.685 1.00 33.59 447 VAL A N 1
ATOM 3533 C CA . VAL A 1 447 ? -10.705 -14.741 7.286 1.00 33.59 447 VAL A CA 1
ATOM 3534 C C . VAL A 1 447 ? -11.590 -14.107 8.339 1.00 33.59 447 VAL A C 1
ATOM 3536 O O . VAL A 1 447 ? -11.786 -14.692 9.403 1.00 33.59 447 VAL A O 1
ATOM 3539 N N . MET A 1 448 ? -12.102 -12.913 8.047 1.00 32.56 448 MET A N 1
ATOM 3540 C CA . MET A 1 448 ? -13.525 -12.549 8.129 1.00 32.56 448 MET A CA 1
ATOM 3541 C C . MET A 1 448 ? -13.702 -11.081 7.643 1.00 32.56 448 MET A C 1
ATOM 3543 O O . MET A 1 448 ? -12.730 -10.469 7.220 1.00 32.56 448 MET A O 1
ATOM 3547 N N . PRO A 1 449 ? -14.921 -10.546 7.447 1.00 46.56 449 PRO A N 1
ATOM 3548 C CA . PRO A 1 449 ? -15.416 -10.213 6.119 1.00 46.56 449 PRO A CA 1
ATOM 3549 C C . PRO A 1 449 ? -15.586 -8.698 5.898 1.00 46.56 449 PRO A C 1
ATOM 3551 O O . PRO A 1 449 ? -16.221 -8.008 6.684 1.00 46.56 449 PRO A O 1
ATOM 3554 N N . GLY A 1 450 ? -15.169 -8.208 4.732 1.00 38.38 450 GLY A N 1
ATOM 3555 C CA . GLY A 1 450 ? -15.655 -6.941 4.181 1.00 38.38 450 GLY A CA 1
ATOM 3556 C C . GLY A 1 450 ? -14.937 -5.671 4.656 1.00 38.38 450 GLY A C 1
ATOM 3557 O O . GLY A 1 450 ? -14.899 -5.344 5.833 1.00 38.38 450 GLY A O 1
ATOM 3558 N N . GLY A 1 451 ? -14.475 -4.894 3.671 1.00 40.94 451 GLY A N 1
ATOM 3559 C CA . GLY A 1 451 ? -14.100 -3.486 3.822 1.00 40.94 451 GLY A CA 1
ATOM 3560 C C . GLY A 1 451 ? -12.611 -3.239 4.067 1.00 40.94 451 GLY A C 1
ATOM 3561 O O . GLY A 1 451 ? -12.179 -3.152 5.206 1.00 40.94 451 GLY A O 1
ATOM 3562 N N . GLY A 1 452 ? -11.833 -3.027 3.002 1.00 34.50 452 GLY A N 1
ATOM 3563 C CA . GLY A 1 452 ? -10.439 -2.595 3.141 1.00 34.50 452 GLY A CA 1
ATOM 3564 C C . GLY A 1 452 ? -9.726 -2.382 1.808 1.00 34.50 452 GLY A C 1
ATOM 3565 O O . GLY A 1 452 ? -8.967 -3.234 1.371 1.00 34.50 452 GLY A O 1
ATOM 3566 N N . THR A 1 453 ? -9.955 -1.242 1.151 1.00 45.19 453 THR A N 1
ATOM 3567 C CA . THR A 1 453 ? -9.263 -0.841 -0.095 1.00 45.19 453 THR A CA 1
ATOM 3568 C C . THR A 1 453 ? -7.951 -0.075 0.145 1.00 45.19 453 THR A C 1
ATOM 3570 O O . THR A 1 453 ? -7.338 0.403 -0.797 1.00 45.19 453 THR A O 1
ATOM 3573 N N . ALA A 1 454 ? -7.487 0.073 1.390 1.00 52.72 454 ALA A N 1
ATOM 3574 C CA . ALA A 1 454 ? -6.443 1.051 1.717 1.00 52.72 454 ALA A CA 1
ATOM 3575 C C . ALA A 1 454 ? -5.002 0.634 1.344 1.00 52.72 454 ALA A C 1
ATOM 3577 O O . ALA A 1 454 ? -4.164 1.502 1.105 1.00 52.72 454 ALA A O 1
ATOM 3578 N N . PHE A 1 455 ? -4.692 -0.665 1.262 1.00 40.78 455 PHE A N 1
ATOM 3579 C CA . PHE A 1 455 ? -3.309 -1.118 1.036 1.00 40.78 455 PHE A CA 1
ATOM 3580 C C . PHE A 1 455 ? -2.931 -1.172 -0.455 1.00 40.78 455 PHE A C 1
ATOM 3582 O O . PHE A 1 455 ? -1.826 -0.789 -0.840 1.00 40.78 455 PHE A O 1
ATOM 3589 N N . SER A 1 456 ? -3.869 -1.570 -1.320 1.00 49.06 456 SER A N 1
ATOM 3590 C CA . SER A 1 456 ? -3.661 -1.602 -2.774 1.00 49.06 456 SER A CA 1
ATOM 3591 C C . SER A 1 456 ? -3.533 -0.199 -3.379 1.00 49.06 456 SER A C 1
ATOM 3593 O O . SER A 1 456 ? -2.706 0.003 -4.269 1.00 49.06 456 SER A O 1
ATOM 3595 N N . ASP A 1 457 ? -4.266 0.783 -2.842 1.00 47.56 457 ASP A N 1
ATOM 3596 C CA . ASP A 1 457 ? -4.204 2.180 -3.293 1.00 47.56 457 ASP A CA 1
ATOM 3597 C C . ASP A 1 457 ? -2.847 2.834 -2.958 1.00 47.56 457 ASP A C 1
ATOM 3599 O O . ASP A 1 457 ? -2.323 3.623 -3.748 1.00 47.56 457 ASP A O 1
ATOM 3603 N N . SER A 1 458 ? -2.220 2.453 -1.837 1.00 50.12 458 SER A N 1
ATOM 3604 C CA . SER A 1 458 ? -0.893 2.954 -1.444 1.00 50.12 458 SER A CA 1
ATOM 3605 C C . SER A 1 458 ? 0.225 2.401 -2.342 1.00 50.12 458 SER A C 1
ATOM 3607 O O . SER A 1 458 ? 1.107 3.145 -2.776 1.00 50.12 458 SER A O 1
ATOM 3609 N N . ILE A 1 459 ? 0.146 1.120 -2.727 1.00 55.62 459 ILE A N 1
ATOM 3610 C CA . ILE A 1 459 ? 1.096 0.492 -3.664 1.00 55.62 459 ILE A CA 1
ATOM 3611 C C . ILE A 1 459 ? 0.948 1.080 -5.077 1.00 55.62 459 ILE A C 1
ATOM 3613 O O . ILE A 1 459 ? 1.954 1.359 -5.739 1.00 55.62 459 ILE A O 1
ATOM 3617 N N . ALA A 1 460 ? -0.283 1.334 -5.534 1.00 61.66 460 ALA A N 1
ATOM 3618 C CA . ALA A 1 460 ? -0.537 1.979 -6.823 1.00 61.66 460 ALA A CA 1
ATOM 3619 C C . ALA A 1 460 ? -0.012 3.428 -6.852 1.00 61.66 460 ALA A C 1
ATOM 3621 O O . ALA A 1 460 ? 0.651 3.828 -7.813 1.00 61.66 460 ALA A O 1
ATOM 3622 N N . ALA A 1 461 ? -0.216 4.193 -5.774 1.00 58.31 461 ALA A N 1
ATOM 3623 C CA . ALA A 1 461 ? 0.297 5.557 -5.645 1.00 58.31 461 ALA A CA 1
ATOM 3624 C C . ALA A 1 461 ? 1.837 5.610 -5.616 1.00 58.31 461 ALA A C 1
ATOM 3626 O O . ALA A 1 461 ? 2.438 6.444 -6.301 1.00 58.31 461 ALA A O 1
ATOM 3627 N N . HIS A 1 462 ? 2.491 4.687 -4.901 1.00 57.12 462 HIS A N 1
ATOM 3628 C CA . HIS A 1 462 ? 3.956 4.598 -4.869 1.00 57.12 462 HIS A CA 1
ATOM 3629 C C . HIS A 1 462 ? 4.551 4.166 -6.218 1.00 57.12 462 HIS A C 1
ATOM 3631 O O . HIS A 1 462 ? 5.614 4.652 -6.617 1.00 57.12 462 HIS A O 1
ATOM 3637 N N . THR A 1 463 ? 3.856 3.293 -6.951 1.00 62.84 463 THR A N 1
ATOM 3638 C CA . THR A 1 463 ? 4.266 2.850 -8.293 1.00 62.84 463 THR A CA 1
ATOM 3639 C C . THR A 1 463 ? 4.162 3.996 -9.301 1.00 62.84 463 THR A C 1
ATOM 3641 O O . THR A 1 463 ? 5.122 4.263 -10.023 1.00 62.84 463 THR A O 1
ATOM 3644 N N . LEU A 1 464 ? 3.073 4.772 -9.267 1.00 66.56 464 LEU A N 1
ATOM 3645 C CA . LEU A 1 464 ? 2.902 5.966 -10.103 1.00 66.56 464 LEU A CA 1
ATOM 3646 C C . LEU A 1 464 ? 3.926 7.062 -9.781 1.00 66.56 464 LEU A C 1
ATOM 3648 O O . LEU A 1 464 ? 4.448 7.715 -10.687 1.00 66.56 464 LEU A O 1
ATOM 3652 N N . GLN A 1 465 ? 4.263 7.262 -8.504 1.00 66.75 465 GLN A N 1
ATOM 3653 C CA . GLN A 1 465 ? 5.304 8.212 -8.111 1.00 66.75 465 GLN A CA 1
ATOM 3654 C C . GLN A 1 465 ? 6.689 7.759 -8.598 1.00 66.75 465 GLN A C 1
ATOM 3656 O O . GLN A 1 465 ? 7.467 8.584 -9.085 1.00 66.75 465 GLN A O 1
ATOM 3661 N N . ARG A 1 466 ? 6.979 6.451 -8.548 1.00 67.50 466 ARG A N 1
ATOM 3662 C CA . ARG A 1 466 ? 8.212 5.863 -9.087 1.00 67.50 466 ARG A CA 1
ATOM 3663 C C . ARG A 1 466 ? 8.306 6.044 -10.605 1.00 67.50 466 ARG A C 1
ATOM 3665 O O . ARG A 1 466 ? 9.349 6.480 -11.088 1.00 67.50 466 ARG A O 1
ATOM 3672 N N . GLU A 1 467 ? 7.233 5.796 -11.352 1.00 68.75 467 GLU A N 1
ATOM 3673 C CA . GLU A 1 467 ? 7.208 6.007 -12.808 1.00 68.75 467 GLU A CA 1
ATOM 3674 C C . GLU A 1 467 ? 7.373 7.480 -13.192 1.00 68.75 467 GLU A C 1
ATOM 3676 O O . GLU A 1 467 ? 8.100 7.798 -14.134 1.00 68.75 467 GLU A O 1
ATOM 3681 N N . LYS A 1 468 ? 6.788 8.402 -12.419 1.00 71.62 468 LYS A N 1
ATOM 3682 C CA . LYS A 1 468 ? 6.952 9.847 -12.635 1.00 71.62 468 LYS A CA 1
ATOM 3683 C C . LYS A 1 468 ? 8.394 10.301 -12.397 1.00 71.62 468 LYS A C 1
ATOM 3685 O O . LYS A 1 468 ? 8.922 11.106 -13.167 1.00 71.62 468 LYS A O 1
ATOM 3690 N N . ILE A 1 469 ? 9.058 9.756 -11.375 1.00 71.88 469 ILE A N 1
ATOM 3691 C CA . ILE A 1 469 ? 10.476 10.024 -11.094 1.00 71.88 469 ILE A CA 1
ATOM 3692 C C . ILE A 1 469 ? 11.355 9.449 -12.215 1.00 71.88 469 ILE A C 1
ATOM 3694 O O . ILE A 1 469 ? 12.212 10.160 -12.737 1.00 71.88 469 ILE A O 1
ATOM 3698 N N . ILE A 1 470 ? 11.096 8.217 -12.662 1.00 71.81 470 ILE A N 1
ATOM 3699 C CA . ILE A 1 470 ? 11.829 7.579 -13.770 1.00 71.81 470 ILE A CA 1
ATOM 3700 C C . ILE A 1 470 ? 11.635 8.350 -15.086 1.00 71.81 470 ILE A C 1
ATOM 3702 O O . ILE A 1 470 ? 12.603 8.559 -15.818 1.00 71.81 470 ILE A O 1
ATOM 3706 N N . GLY A 1 471 ? 10.421 8.827 -15.375 1.00 71.12 471 GLY A N 1
ATOM 3707 C CA . GLY A 1 471 ? 10.131 9.659 -16.546 1.00 71.12 471 GLY A CA 1
ATOM 3708 C C . GLY A 1 471 ? 10.875 10.997 -16.520 1.00 71.12 471 GLY A C 1
ATOM 3709 O O . GLY A 1 471 ? 11.449 11.405 -17.529 1.00 71.12 471 GLY A O 1
ATOM 3710 N N . THR A 1 472 ? 10.947 11.639 -15.352 1.00 69.12 472 THR A N 1
ATOM 3711 C CA . THR A 1 472 ? 11.655 12.919 -15.179 1.00 69.12 472 THR A CA 1
ATOM 3712 C C . THR A 1 472 ? 13.172 12.749 -15.323 1.00 69.12 472 THR A C 1
ATOM 3714 O O . THR A 1 472 ? 13.830 13.553 -15.983 1.00 69.12 472 THR A O 1
ATOM 3717 N N . VAL A 1 473 ? 13.729 11.660 -14.780 1.00 66.19 473 VAL A N 1
ATOM 3718 C CA . VAL A 1 473 ? 15.155 11.322 -14.918 1.00 66.19 473 VAL A CA 1
ATOM 3719 C C . VAL A 1 473 ? 15.495 10.953 -16.365 1.00 66.19 473 VAL A C 1
ATOM 3721 O O . VAL A 1 473 ? 16.490 11.442 -16.894 1.00 66.19 473 VAL A O 1
ATOM 3724 N N . LYS A 1 474 ? 14.645 10.183 -17.061 1.00 67.75 474 LYS A N 1
ATOM 3725 C CA . LYS A 1 474 ? 14.816 9.914 -18.500 1.00 67.75 474 LYS A CA 1
ATOM 3726 C C . LYS A 1 474 ? 14.802 11.198 -19.329 1.00 67.75 474 LYS A C 1
ATOM 3728 O O . LYS A 1 474 ? 15.622 11.333 -20.228 1.00 67.75 474 LYS A O 1
ATOM 3733 N N . GLN A 1 475 ? 13.931 12.157 -19.018 1.00 64.88 475 GLN A N 1
ATOM 3734 C CA . GLN A 1 475 ? 13.865 13.426 -19.746 1.00 64.88 475 GLN A CA 1
ATOM 3735 C C . GLN A 1 475 ? 15.103 14.311 -19.508 1.00 64.88 475 GLN A C 1
ATOM 3737 O O . GLN A 1 475 ? 15.579 14.952 -20.444 1.00 64.88 475 GLN A O 1
ATOM 3742 N N . GLN A 1 476 ? 15.677 14.297 -18.299 1.00 57.81 476 GLN A N 1
ATOM 3743 C CA . GLN A 1 476 ? 16.941 14.987 -18.002 1.00 57.81 476 GLN A CA 1
ATOM 3744 C C . GLN A 1 476 ? 18.158 14.326 -18.664 1.00 57.81 476 GLN A C 1
ATOM 3746 O O . GLN A 1 476 ? 19.030 15.031 -19.167 1.00 57.81 476 GLN A O 1
ATOM 3751 N N . VAL A 1 477 ? 18.205 12.993 -18.721 1.00 59.28 477 VAL A N 1
ATOM 3752 C CA . VAL A 1 477 ? 19.298 12.258 -19.381 1.00 59.28 477 VAL A CA 1
ATOM 3753 C C . VAL A 1 477 ? 19.206 12.381 -20.909 1.00 59.28 477 VAL A C 1
ATOM 3755 O O . VAL A 1 477 ? 20.226 12.564 -21.570 1.00 59.28 477 VAL A O 1
ATOM 3758 N N . GLN A 1 478 ? 17.996 12.387 -21.479 1.00 53.94 478 GLN A N 1
ATOM 3759 C CA . GLN A 1 478 ? 17.793 12.592 -22.917 1.00 53.94 478 GLN A CA 1
ATOM 3760 C C . GLN A 1 478 ? 18.103 14.040 -23.341 1.00 53.94 478 GLN A C 1
ATOM 3762 O O . GLN A 1 478 ? 18.709 14.249 -24.388 1.00 53.94 478 GLN A O 1
ATOM 3767 N N . GLY A 1 479 ? 17.761 15.034 -22.511 1.00 53.16 479 GLY A N 1
ATOM 3768 C CA . GLY A 1 479 ? 18.081 16.446 -22.759 1.00 53.16 479 GLY A CA 1
ATOM 3769 C C . GLY A 1 479 ? 19.578 16.771 -22.692 1.00 53.16 479 GLY A C 1
ATOM 3770 O O . GLY A 1 479 ? 20.024 17.695 -23.362 1.00 53.16 479 GLY A O 1
ATOM 3771 N N . ALA A 1 480 ? 20.364 15.991 -21.943 1.00 52.19 480 ALA A N 1
ATOM 3772 C CA . ALA A 1 480 ? 21.823 16.114 -21.904 1.00 52.19 480 ALA A CA 1
ATOM 3773 C C . ALA A 1 480 ? 22.528 15.413 -23.087 1.00 52.19 480 ALA A C 1
ATOM 3775 O O . ALA A 1 480 ? 23.664 15.755 -23.406 1.00 52.19 480 ALA A O 1
ATOM 3776 N N . ALA A 1 481 ? 21.865 14.455 -23.749 1.00 47.66 481 ALA A N 1
ATOM 3777 C CA . ALA A 1 481 ? 22.408 13.713 -24.891 1.00 47.66 481 ALA A CA 1
ATOM 3778 C C . ALA A 1 481 ? 22.123 14.381 -26.252 1.00 47.66 481 ALA A C 1
ATOM 3780 O O . ALA A 1 481 ? 22.892 14.211 -27.196 1.00 47.66 481 ALA A O 1
ATOM 3781 N N . THR A 1 482 ? 21.060 15.183 -26.365 1.00 49.09 482 THR A N 1
ATOM 3782 C CA . THR A 1 482 ? 20.845 16.086 -27.507 1.00 49.09 482 THR A CA 1
ATOM 3783 C C . THR A 1 482 ? 21.304 17.489 -27.137 1.00 49.09 482 THR A C 1
ATOM 3785 O O . THR A 1 482 ? 20.515 18.295 -26.649 1.00 49.09 482 THR A O 1
ATOM 3788 N N . GLY A 1 483 ? 22.591 17.765 -27.349 1.00 43.94 483 GLY A N 1
ATOM 3789 C CA . GLY A 1 483 ? 23.172 19.085 -27.132 1.00 43.94 483 GLY A CA 1
ATOM 3790 C C . GLY A 1 483 ? 22.391 20.192 -27.846 1.00 43.94 483 GLY A C 1
ATOM 3791 O O . GLY A 1 483 ? 22.214 20.165 -29.067 1.00 43.94 483 GLY A O 1
ATOM 3792 N N . ARG A 1 484 ? 21.964 21.178 -27.059 1.00 39.69 484 ARG A N 1
ATOM 3793 C CA . ARG A 1 484 ? 21.784 22.561 -27.487 1.00 39.69 484 ARG A CA 1
ATOM 3794 C C . ARG A 1 484 ? 22.630 23.457 -26.606 1.00 39.69 484 ARG A C 1
ATOM 3796 O O . ARG A 1 484 ? 22.650 23.193 -25.383 1.00 39.69 484 ARG A O 1
#

pLDDT: mean 72.44, std 23.73, range [26.52, 97.38]